Protein AF-0000000079069207 (afdb_homodimer)

Secondary structure (DSSP, 8-state):
-PPPTTTHHHHHHHHHHHHHHHHHHH-SEEE-SSS-EEE-PPPPHHHHH--SSTT-B-EEEGGG---TT--EEESBSSEEEEE-PSSPPSSPPPB-HHHHHHHHHHHHHHHHHHHHS-S---TTTSBPPSSHHHHHHHHHHHHHHHHHHHHT--HHHHT-BTSS--TTSSGGGSBHHHHHHHHHHHHHHHHHHHHHHHHHHHHT--/-PPPTTTHHHHHHHHHHHHHHHHHHH-SEEE-SSS-EEE-PPPPHHHHT--SSTT-B-EEEGGG---TT--EEESBSSEEEEE-PSSPPSSPPPB-HHHHHHHHHHHHHHHHHHHHS-S---TTTSBPPSSHHHHHHHHHHHHHHHHHHHHT--HHHHT-BTSS--TTSSGGGSBHHHHHHHHHHHHHHHHHHHHHHHHHHHHT--

Organism: Streptomyces microflavus (NCBI:txid1919)

Solvent-accessible surface area (backbone atoms only — not comparable to full-atom values): 21615 Å² total; per-residue (Å²): 128,79,72,34,75,54,48,49,59,55,49,52,49,38,52,50,38,54,49,51,40,49,23,63,39,51,30,58,55,25,67,74,78,80,78,46,74,39,83,31,72,50,56,42,53,71,63,28,68,38,61,96,50,89,60,36,34,32,60,37,50,48,92,76,46,48,47,67,86,32,76,35,50,47,27,23,77,67,16,12,31,44,35,53,67,84,79,60,65,78,78,67,64,56,64,20,47,38,27,52,49,51,49,52,22,51,53,31,38,37,39,24,27,22,46,78,52,84,56,70,77,48,68,60,69,39,70,40,62,86,42,33,66,52,39,53,50,45,30,53,53,13,50,51,45,31,51,56,48,56,70,70,45,43,65,69,47,36,67,26,62,30,47,32,50,32,82,90,62,64,35,56,79,30,38,28,49,57,51,52,53,48,51,39,48,49,49,32,26,53,37,28,38,42,53,48,50,51,53,52,56,59,66,68,52,131,128,79,72,34,76,55,48,49,60,55,50,53,50,39,52,51,40,54,49,53,42,49,23,63,38,53,30,56,53,27,68,74,79,79,78,45,73,39,82,30,74,49,57,41,53,71,61,26,69,37,60,95,50,89,61,34,35,33,59,37,50,47,92,75,46,47,48,67,87,31,74,35,50,47,26,21,78,68,16,11,30,43,36,54,65,84,79,62,65,78,78,69,66,56,63,21,47,38,27,51,49,50,48,52,20,50,54,31,38,37,38,25,27,22,45,78,54,83,57,71,75,48,68,59,69,39,69,37,61,88,43,32,66,52,39,52,50,44,30,54,54,14,50,49,44,31,50,56,48,56,69,69,44,44,66,69,48,36,67,26,62,29,46,32,51,33,82,91,63,64,35,57,78,31,37,28,49,57,51,51,52,48,52,40,48,49,48,32,26,53,37,29,38,42,53,49,52,50,53,52,55,60,66,67,52,132

Sequence (412 aa):
MATPPRLVPLLEQFDFARERLTGRLAGPLMDSGNGVGIGVTPLGDDEYFWEPVPGCWSVRRREAGPGLRATVLEGSGDWGRDSAASPHPFPPPFTTIAWRLSHLSEMLALRADHTNGSRSLTRAGLAVPGDAAGAVAAFVSAAQAWHATLLTADDAALDTVGYSAYPYGSDAEDLFVDIVWWVNQEVLHHGAEIALIRDLYRARQPMATPPRLVPLLEQFDFARERLTGRLAGPLMDSGNGVGIGVTPLGDDEYFWEPVPGCWSVRRREAGPGLRATVLEGSGDWGRDSAASPHPFPPPFTTIAWRLSHLSEMLALRADHTNGSRSLTRAGLAVPGDAAGAVAAFVSAAQAWHATLLTADDAALDTVGYSAYPYGSDAEDLFVDIVWWVNQEVLHHGAEIALIRDLYRARQP

InterPro domains:
  IPR024775 Hercynine oxygenase, DinB-like domain [PF12867] (41-194)
  IPR034660 DinB/YfiT-like putative metalloenzymes [SSF109854] (43-201)

Foldseek 3Di:
DDQAPLCVVLLVLLVVLLQQLLCQAAHQWDDPPPRDTDGHDHHWFCQQQDDPDPQAWAKDFPVVPGTPQFDHFWEDDRIGTGHHDPPGDPPHHHYGNRNLLQVLLLVLQQQLCQQPNPNPDDRRHHHRDPISVVSSVSNVVSSVSNSVSSRPDDPVQQQDQCSRVRPPDRSNGDGNVVVSVVSSVSSNVSSVVNSVSVVVVVVPPD/DDQAPLCVVLLVLLVVLLQQLLCQAAHQWDDPPPRDTDGHDHHWFCQQQDDPDPQAWAKDFPVVPGTPQFDHFWEDDRIGTGHHDPPGDPPHHHYGNRNLLQVLLLVLQQQLCQQPNPNPDDRRHHHRDPISVVSSVSNVVSSVSNSVSSRPDDPVQQQDQCSRVRPPDRRNGDGNVVVSVVSSVSSNVSSVVNSVSVVVVVVPPD

Nearest PDB structures (foldseek):
  8fx9-assembly1_A-2  TM=6.001E-01  e=3.709E-02  Mycobacterium tuberculosis
  3cex-assembly1_A  TM=6.519E-01  e=1.103E-01  Enterococcus faecalis V583
  2p1a-assembly1_A  TM=6.863E-01  e=4.370E-01  Bacillus cereus ATCC 10987
  2p1a-assembly1_B  TM=6.372E-01  e=6.530E-01  Bacillus cereus ATCC 10987
  8f5v-assembly1_B  TM=6.057E-01  e=2.775E-02  Mycobacterium tuberculosis

pLDDT: mean 95.57, std 6.53, range [64.0, 98.94]

Structure (mmCIF, N/CA/C/O backbone):
data_AF-0000000079069207-model_v1
#
loop_
_entity.id
_entity.type
_entity.pdbx_description
1 polymer 'DinB family protein'
#
loop_
_atom_site.group_PDB
_atom_site.id
_atom_site.type_symbol
_atom_site.label_atom_id
_atom_site.label_alt_id
_atom_site.label_comp_id
_atom_site.label_asym_id
_atom_site.label_entity_id
_atom_site.label_seq_id
_atom_site.pdbx_PDB_ins_code
_atom_site.Cartn_x
_atom_site.Cartn_y
_atom_site.Cartn_z
_atom_site.occupancy
_atom_site.B_iso_or_equiv
_atom_site.auth_seq_id
_atom_site.auth_comp_id
_atom_site.auth_asym_id
_atom_site.auth_atom_id
_atom_site.pdbx_PDB_model_num
ATOM 1 N N . MET A 1 1 ? 25.391 -4.762 -18.203 1 71.25 1 MET A N 1
ATOM 2 C CA . MET A 1 1 ? 25.188 -6.129 -17.719 1 71.25 1 MET A CA 1
ATOM 3 C C . MET A 1 1 ? 23.703 -6.469 -17.656 1 71.25 1 MET A C 1
ATOM 5 O O . MET A 1 1 ? 22.859 -5.586 -17.469 1 71.25 1 MET A O 1
ATOM 9 N N . ALA A 1 2 ? 23.438 -7.664 -17.969 1 89.75 2 ALA A N 1
ATOM 10 C CA . ALA A 1 2 ? 22.031 -8.078 -17.984 1 89.75 2 ALA A CA 1
ATOM 11 C C . ALA A 1 2 ? 21.438 -8.055 -16.578 1 89.75 2 ALA A C 1
ATOM 13 O O . ALA A 1 2 ? 22.109 -8.406 -15.609 1 89.75 2 ALA A O 1
ATOM 14 N N . THR A 1 3 ? 20.266 -7.453 -16.359 1 95.62 3 THR A N 1
ATOM 15 C CA . THR A 1 3 ? 19.562 -7.445 -15.086 1 95.62 3 THR A CA 1
ATOM 16 C C . THR A 1 3 ? 19.328 -8.867 -14.586 1 95.62 3 THR A C 1
ATOM 18 O O . THR A 1 3 ? 18.797 -9.711 -15.32 1 95.62 3 THR A O 1
ATOM 21 N N . PRO A 1 4 ? 19.797 -9.164 -13.453 1 97.69 4 PRO A N 1
ATOM 22 C CA . PRO A 1 4 ? 19.531 -10.492 -12.914 1 97.69 4 PRO A CA 1
ATOM 23 C C . PRO A 1 4 ? 18.047 -10.867 -12.984 1 97.69 4 PRO A C 1
ATOM 25 O O . PRO A 1 4 ? 17.188 -10.039 -12.664 1 97.69 4 PRO A O 1
ATOM 28 N N . PRO A 1 5 ? 17.75 -12.102 -13.398 1 96.62 5 PRO A N 1
ATOM 29 C CA . PRO A 1 5 ? 16.359 -12.516 -13.539 1 96.62 5 PRO A CA 1
ATOM 30 C C . PRO A 1 5 ? 15.547 -12.297 -12.258 1 96.62 5 PRO A C 1
ATOM 32 O O . PRO A 1 5 ? 14.359 -11.953 -12.328 1 96.62 5 PRO A O 1
ATOM 35 N N . ARG A 1 6 ? 16.188 -12.461 -11.125 1 96.88 6 ARG A N 1
ATOM 36 C CA . ARG A 1 6 ? 15.492 -12.305 -9.852 1 96.88 6 ARG A CA 1
ATOM 37 C C . ARG A 1 6 ? 15.133 -10.844 -9.602 1 96.88 6 ARG A C 1
ATOM 39 O O . ARG A 1 6 ? 14.227 -10.547 -8.82 1 96.88 6 ARG A O 1
ATOM 46 N N . LEU A 1 7 ? 15.797 -9.945 -10.195 1 98.56 7 LEU A N 1
ATOM 47 C CA . LEU A 1 7 ? 15.602 -8.516 -9.969 1 98.56 7 LEU A CA 1
ATOM 48 C C . LEU A 1 7 ? 14.539 -7.953 -10.906 1 98.56 7 LEU A C 1
ATOM 50 O O . LEU A 1 7 ? 13.906 -6.938 -10.602 1 98.56 7 LEU A O 1
ATOM 54 N N . VAL A 1 8 ? 14.266 -8.594 -12.008 1 98.56 8 VAL A N 1
ATOM 55 C CA . VAL A 1 8 ? 13.414 -8.086 -13.078 1 98.56 8 VAL A CA 1
ATOM 56 C C . VAL A 1 8 ? 12.008 -7.82 -12.539 1 98.56 8 VAL A C 1
ATOM 58 O O . VAL A 1 8 ? 11.492 -6.707 -12.664 1 98.56 8 VAL A O 1
ATOM 61 N N . PRO A 1 9 ? 11.375 -8.75 -11.828 1 98.56 9 PRO A N 1
ATOM 62 C CA . PRO A 1 9 ? 10.023 -8.469 -11.359 1 98.56 9 PRO A CA 1
ATOM 63 C C . PRO A 1 9 ? 9.984 -7.406 -10.266 1 98.56 9 PRO A C 1
ATOM 65 O O . PRO A 1 9 ? 9 -6.672 -10.141 1 98.56 9 PRO A O 1
ATOM 68 N N . LEU A 1 10 ? 11.023 -7.336 -9.461 1 98.81 10 LEU A N 1
ATOM 69 C CA . LEU A 1 10 ? 11.086 -6.316 -8.422 1 98.81 10 LEU A CA 1
ATOM 70 C C . LEU A 1 10 ? 11.242 -4.926 -9.031 1 98.81 10 LEU A C 1
ATOM 72 O O . LEU A 1 10 ? 10.664 -3.959 -8.539 1 98.81 10 LEU A O 1
ATOM 76 N N . LEU A 1 11 ? 12.016 -4.891 -10.125 1 98.81 11 LEU A N 1
ATOM 77 C CA . LEU A 1 11 ? 12.18 -3.633 -10.844 1 98.81 11 LEU A CA 1
ATOM 78 C C . LEU A 1 11 ? 10.867 -3.209 -11.492 1 98.81 11 LEU A C 1
ATOM 80 O O . LEU A 1 11 ? 10.508 -2.031 -11.461 1 98.81 11 LEU A O 1
ATOM 84 N N . GLU A 1 12 ? 10.18 -4.129 -12.055 1 98.44 12 GLU A N 1
ATOM 85 C CA . GLU A 1 12 ? 8.883 -3.84 -12.656 1 98.44 12 GLU A CA 1
ATOM 86 C C . GLU A 1 12 ? 7.887 -3.33 -11.609 1 98.44 12 GLU A C 1
ATOM 88 O O . GLU A 1 12 ? 7.148 -2.375 -11.867 1 98.44 12 GLU A O 1
ATOM 93 N N . GLN A 1 13 ? 7.91 -3.982 -10.5 1 98.62 13 GLN A N 1
ATOM 94 C CA . GLN A 1 13 ? 7.02 -3.562 -9.422 1 98.62 13 GLN A CA 1
ATOM 95 C C . GLN A 1 13 ? 7.371 -2.162 -8.938 1 98.62 13 GLN A C 1
ATOM 97 O O . GLN A 1 13 ? 6.48 -1.344 -8.688 1 98.62 13 GLN A O 1
ATOM 102 N N . PHE A 1 14 ? 8.672 -1.868 -8.734 1 98.88 14 PHE A N 1
ATOM 103 C CA . PHE A 1 14 ? 9.109 -0.549 -8.297 1 98.88 14 PHE A CA 1
ATOM 104 C C . PHE A 1 14 ? 8.703 0.52 -9.305 1 98.88 14 PHE A C 1
ATOM 106 O O . PHE A 1 14 ? 8.227 1.59 -8.922 1 98.88 14 PHE A O 1
ATOM 113 N N . ASP A 1 15 ? 8.906 0.218 -10.578 1 98.12 15 ASP A N 1
ATOM 114 C CA . ASP A 1 15 ? 8.555 1.158 -11.641 1 98.12 15 ASP A CA 1
ATOM 115 C C . ASP A 1 15 ? 7.059 1.453 -11.648 1 98.12 15 ASP A C 1
ATOM 117 O O . ASP A 1 15 ? 6.648 2.607 -11.789 1 98.12 15 ASP A O 1
ATOM 121 N N . PHE A 1 16 ? 6.305 0.461 -11.508 1 96.62 16 PHE A N 1
ATOM 122 C CA . PHE A 1 16 ? 4.859 0.645 -11.43 1 96.62 16 PHE A CA 1
ATOM 123 C C . PHE A 1 16 ? 4.488 1.523 -10.242 1 96.62 16 PHE A C 1
ATOM 125 O O . PHE A 1 16 ? 3.703 2.463 -10.375 1 96.62 16 PHE A O 1
ATOM 132 N N . ALA A 1 17 ? 5.062 1.221 -9.047 1 97.25 17 ALA A N 1
ATOM 133 C CA . ALA A 1 17 ? 4.734 1.916 -7.801 1 97.25 17 ALA A CA 1
ATOM 134 C C . ALA A 1 17 ? 5.102 3.395 -7.891 1 97.25 17 ALA A C 1
ATOM 136 O O . ALA A 1 17 ? 4.305 4.262 -7.52 1 97.25 17 ALA A O 1
ATOM 137 N N . ARG A 1 18 ? 6.344 3.639 -8.375 1 97.56 18 ARG A N 1
ATOM 138 C CA . ARG A 1 18 ? 6.777 5.031 -8.438 1 97.56 18 ARG A CA 1
ATOM 139 C C . ARG A 1 18 ? 5.969 5.812 -9.461 1 97.56 18 ARG A C 1
ATOM 141 O O . ARG A 1 18 ? 5.613 6.969 -9.234 1 97.56 18 ARG A O 1
ATOM 148 N N . GLU A 1 19 ? 5.621 5.219 -10.617 1 95.44 19 GLU A N 1
ATOM 149 C CA . GLU A 1 19 ? 4.824 5.887 -11.648 1 95.44 19 GLU A CA 1
ATOM 150 C C . GLU A 1 19 ? 3.408 6.164 -11.148 1 95.44 19 GLU A C 1
ATOM 152 O O . GLU A 1 19 ? 2.861 7.242 -11.391 1 95.44 19 GLU A O 1
ATOM 157 N N . ARG A 1 20 ? 2.828 5.176 -10.523 1 94.88 20 ARG A N 1
ATOM 158 C CA . ARG A 1 20 ? 1.481 5.348 -9.992 1 94.88 20 ARG A CA 1
ATOM 159 C C . ARG A 1 20 ? 1.433 6.504 -8.992 1 94.88 20 ARG A C 1
ATOM 161 O O . ARG A 1 20 ? 0.53 7.344 -9.055 1 94.88 20 ARG A O 1
ATOM 168 N N . LEU A 1 21 ? 2.396 6.543 -8.055 1 97.38 21 LEU A N 1
ATOM 169 C CA . LEU A 1 21 ? 2.402 7.598 -7.043 1 97.38 21 LEU A CA 1
ATOM 170 C C . LEU A 1 21 ? 2.648 8.961 -7.688 1 97.38 21 LEU A C 1
ATOM 172 O O . LEU A 1 21 ? 1.937 9.922 -7.398 1 97.38 21 LEU A O 1
ATOM 176 N N . THR A 1 22 ? 3.629 9.039 -8.633 1 97.31 22 THR A N 1
ATOM 177 C CA . THR A 1 22 ? 3.914 10.289 -9.312 1 97.31 22 THR A CA 1
ATOM 178 C C . THR A 1 22 ? 2.697 10.773 -10.102 1 97.31 22 THR A C 1
ATOM 180 O O . THR A 1 22 ? 2.363 11.961 -10.078 1 97.31 22 THR A O 1
ATOM 183 N N . GLY A 1 23 ? 2.066 9.836 -10.781 1 95.44 23 GLY A N 1
ATOM 184 C CA . GLY A 1 23 ? 0.855 10.164 -11.523 1 95.44 23 GLY A CA 1
ATOM 185 C C . GLY A 1 23 ? -0.251 10.703 -10.633 1 95.44 23 GLY A C 1
ATOM 186 O O . GLY A 1 23 ? -0.922 11.68 -10.992 1 95.44 23 GLY A O 1
ATOM 187 N N . ARG A 1 24 ? -0.434 10.109 -9.453 1 96.06 24 ARG A N 1
ATOM 188 C CA . ARG A 1 24 ? -1.464 10.539 -8.516 1 96.06 24 ARG A CA 1
ATOM 189 C C . ARG A 1 24 ? -1.139 11.914 -7.934 1 96.06 24 ARG A C 1
ATOM 191 O O . ARG A 1 24 ? -2.039 12.641 -7.512 1 96.06 24 ARG A O 1
ATOM 198 N N . LEU A 1 25 ? 0.162 12.266 -7.887 1 97.88 25 LEU A N 1
ATOM 199 C CA . LEU A 1 25 ? 0.597 13.5 -7.246 1 97.88 25 LEU A CA 1
ATOM 200 C C . LEU A 1 25 ? 0.604 14.656 -8.242 1 97.88 25 LEU A C 1
ATOM 202 O O . LEU A 1 25 ? 0.217 15.781 -7.902 1 97.88 25 LEU A O 1
ATOM 206 N N . ALA A 1 26 ? 1.026 14.406 -9.453 1 95.38 26 ALA A N 1
ATOM 207 C CA . ALA A 1 26 ? 1.317 15.492 -10.383 1 95.38 26 ALA A CA 1
ATOM 208 C C . ALA A 1 26 ? 0.257 15.578 -11.477 1 95.38 26 ALA A C 1
ATOM 210 O O . ALA A 1 26 ? -0.07 16.672 -11.953 1 95.38 26 ALA A O 1
ATOM 211 N N . GLY A 1 27 ? -0.414 14.438 -11.727 1 91 27 GLY A N 1
ATOM 212 C CA . GLY A 1 27 ? -1.311 14.43 -12.867 1 91 27 GLY A CA 1
ATOM 213 C C . GLY A 1 27 ? -0.629 14.82 -14.164 1 91 27 GLY A C 1
ATOM 214 O O . GLY A 1 27 ? 0.523 14.453 -14.406 1 91 27 GLY A O 1
ATOM 215 N N . PRO A 1 28 ? -1.341 15.312 -15.172 1 89.94 28 PRO A N 1
ATOM 216 C CA . PRO A 1 28 ? -2.773 15.617 -15.242 1 89.94 28 PRO A CA 1
ATOM 217 C C . PRO A 1 28 ? -3.619 14.375 -15.547 1 89.94 28 PRO A C 1
ATOM 219 O O . PRO A 1 28 ? -4.844 14.414 -15.391 1 89.94 28 PRO A O 1
ATOM 222 N N . LEU A 1 29 ? -2.918 13.453 -16.188 1 84.75 29 LEU A N 1
ATOM 223 C CA . LEU A 1 29 ? -3.562 12.188 -16.516 1 84.75 29 LEU A CA 1
ATOM 224 C C . LEU A 1 29 ? -2.807 11.016 -15.883 1 84.75 29 LEU A C 1
ATOM 226 O O . LEU A 1 29 ? -1.576 11.031 -15.82 1 84.75 29 LEU A O 1
ATOM 230 N N . MET A 1 30 ? -3.539 10.133 -15.37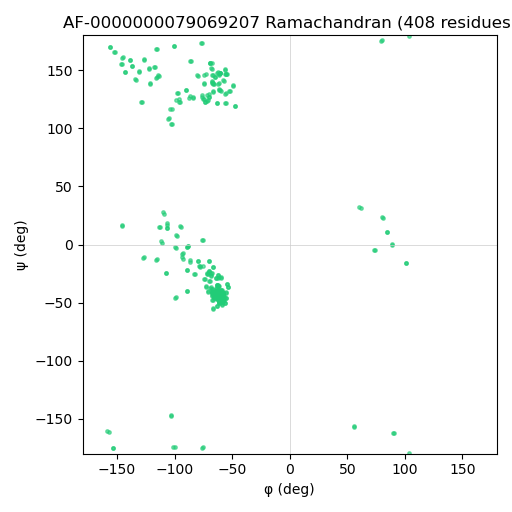5 1 83.12 30 MET A N 1
ATOM 231 C CA . MET A 1 30 ? -2.896 8.906 -14.914 1 83.12 30 MET A CA 1
ATOM 232 C C . MET A 1 30 ? -3.633 7.68 -15.445 1 83.12 30 MET A C 1
ATOM 234 O O . MET A 1 30 ? -4.828 7.746 -15.734 1 83.12 30 MET A O 1
ATOM 238 N N . ASP A 1 31 ? -2.9 6.719 -15.633 1 77.06 31 ASP A N 1
ATOM 239 C CA . ASP A 1 31 ? -3.496 5.43 -15.977 1 77.06 31 ASP A CA 1
ATOM 240 C C . ASP A 1 31 ? -4.191 4.809 -14.766 1 77.06 31 ASP A C 1
ATOM 242 O O . ASP A 1 31 ? -3.564 4.602 -13.727 1 77.06 31 ASP A O 1
ATOM 246 N N . SER A 1 32 ? -5.453 4.516 -14.922 1 69.44 32 SER A N 1
ATOM 247 C CA . SER A 1 32 ? -6.223 3.953 -13.82 1 69.44 32 SER A CA 1
ATOM 248 C C . SER A 1 32 ? -5.883 2.482 -13.602 1 69.44 32 SER A C 1
ATOM 250 O O . SER A 1 32 ? -6.375 1.86 -12.656 1 69.44 32 SER A O 1
ATOM 252 N N . GLY A 1 33 ? -4.926 1.99 -14.359 1 66.19 33 GLY A N 1
ATOM 253 C CA . GLY A 1 33 ? -4.539 0.592 -14.258 1 66.19 33 GLY A CA 1
ATOM 254 C C . GLY A 1 33 ? -5.113 -0.268 -15.367 1 66.19 33 GLY A C 1
ATOM 255 O O . GLY A 1 33 ? -4.668 -1.398 -15.578 1 66.19 33 GLY A O 1
ATOM 256 N N . ASN A 1 34 ? -6.129 0.239 -16.078 1 64.12 34 ASN A N 1
ATOM 257 C CA . ASN A 1 34 ? -6.754 -0.505 -17.172 1 64.12 34 ASN A CA 1
ATOM 258 C C . ASN A 1 34 ? -6.492 0.153 -18.516 1 64.12 34 ASN A C 1
ATOM 260 O O . ASN A 1 34 ? -7.246 -0.057 -19.469 1 64.12 34 ASN A O 1
ATOM 264 N N . GLY A 1 35 ? -5.555 1.014 -18.5 1 68.5 35 GLY A N 1
ATOM 265 C CA . GLY A 1 35 ? -5.188 1.652 -19.75 1 68.5 35 GLY A CA 1
ATOM 266 C C . GLY A 1 35 ? -5.992 2.904 -20.047 1 68.5 35 GLY A C 1
ATOM 267 O O . GLY A 1 35 ? -5.809 3.541 -21.078 1 68.5 35 GLY A O 1
ATOM 268 N N . VAL A 1 36 ? -6.871 3.256 -19.172 1 72.38 36 VAL A N 1
ATOM 269 C CA . VAL A 1 36 ? -7.715 4.434 -19.344 1 72.38 36 VAL A CA 1
ATOM 270 C C . VAL A 1 36 ? -7.137 5.609 -18.562 1 72.38 36 VAL A C 1
ATOM 272 O O . VAL A 1 36 ? -6.824 5.477 -17.375 1 72.38 36 VAL A O 1
ATOM 275 N N . GLY A 1 37 ? -6.902 6.691 -19.25 1 80 37 GLY A N 1
ATOM 276 C CA . GLY A 1 37 ? -6.43 7.902 -18.594 1 80 37 GLY A CA 1
ATOM 277 C C . GLY A 1 37 ? -7.512 8.617 -17.812 1 80 37 GLY A C 1
ATOM 278 O O . GLY A 1 37 ? -8.617 8.828 -18.312 1 80 37 GLY A O 1
ATOM 279 N N . ILE A 1 38 ? -7.227 8.844 -16.578 1 83.44 38 ILE A N 1
ATOM 280 C CA . ILE A 1 38 ? -8.164 9.594 -15.75 1 83.44 38 ILE A CA 1
ATOM 281 C C . ILE A 1 38 ? -7.52 10.906 -15.305 1 83.44 38 ILE A C 1
ATOM 283 O O . ILE A 1 38 ? -6.305 10.969 -15.102 1 83.44 38 ILE A O 1
ATOM 287 N N . GLY A 1 39 ? -8.281 11.898 -15.25 1 89 39 GLY A N 1
ATOM 288 C CA . GLY A 1 39 ? -7.789 13.203 -14.836 1 89 39 GLY A CA 1
ATOM 289 C C . GLY A 1 39 ? -7.348 13.242 -13.391 1 89 39 GLY A C 1
ATOM 290 O O . GLY A 1 39 ? -7.977 12.625 -12.523 1 89 39 GLY A O 1
ATOM 291 N N . VAL A 1 40 ? -6.215 13.914 -13.133 1 91.88 40 VAL A N 1
ATOM 292 C CA . VAL A 1 40 ? -5.691 14.102 -11.789 1 91.88 40 VAL A CA 1
ATOM 293 C C . VAL A 1 40 ? -5.379 15.578 -11.555 1 91.88 40 VAL A C 1
ATOM 295 O O . VAL A 1 40 ? -4.695 16.219 -12.367 1 91.88 40 VAL A O 1
ATOM 298 N N . THR A 1 41 ? -5.969 16.125 -10.555 1 92.94 41 THR A N 1
ATOM 299 C CA . THR A 1 41 ? -5.578 17.453 -10.102 1 92.94 41 THR A CA 1
ATOM 300 C C . THR A 1 41 ? -4.242 17.406 -9.367 1 92.94 41 THR A C 1
ATOM 302 O O . THR A 1 41 ? -4.086 16.656 -8.406 1 92.94 41 THR A O 1
ATOM 305 N N . PRO A 1 42 ? -3.297 18.156 -9.844 1 96.75 42 PRO A N 1
ATOM 306 C CA . PRO A 1 42 ? -1.993 18.156 -9.172 1 96.75 42 PRO A CA 1
ATOM 307 C C . PRO A 1 42 ? -2.09 18.5 -7.688 1 96.75 42 PRO A C 1
ATOM 309 O O . PRO A 1 42 ? -2.912 19.328 -7.289 1 96.75 42 PRO A O 1
ATOM 312 N N . LEU A 1 43 ? -1.194 17.891 -6.93 1 98.19 43 LEU A N 1
ATOM 313 C CA . LEU A 1 43 ? -1.153 18.125 -5.488 1 98.19 43 LEU A CA 1
ATOM 314 C C . LEU A 1 43 ? -0.822 19.578 -5.172 1 98.19 43 LEU A C 1
ATOM 316 O O . LEU A 1 43 ? 0.199 20.094 -5.629 1 98.19 43 LEU A O 1
ATOM 320 N N . GLY A 1 44 ? -1.696 20.234 -4.453 1 98.31 44 GLY A N 1
ATOM 321 C CA . GLY A 1 44 ? -1.454 21.594 -4.016 1 98.31 44 GLY A CA 1
ATOM 322 C C . GLY A 1 44 ? -0.998 21.688 -2.57 1 98.31 44 GLY A C 1
ATOM 323 O O . GLY A 1 44 ? -1.062 20.703 -1.831 1 98.31 44 GLY A O 1
ATOM 324 N N . ASP A 1 45 ? -0.607 22.844 -2.201 1 98.56 45 ASP A N 1
ATOM 325 C CA . ASP A 1 45 ? -0.034 23.031 -0.873 1 98.56 45 ASP A CA 1
ATOM 326 C C . ASP A 1 45 ? -1.083 22.797 0.214 1 98.56 45 ASP A C 1
ATOM 328 O O . ASP A 1 45 ? -0.784 22.234 1.267 1 98.56 45 ASP A O 1
ATOM 332 N N . ASP A 1 46 ? -2.299 23.266 0.028 1 98 46 ASP A N 1
ATOM 333 C CA . ASP A 1 46 ? -3.354 23.094 1.023 1 98 46 ASP A CA 1
ATOM 334 C C . ASP A 1 46 ? -3.578 21.625 1.338 1 98 46 ASP A C 1
ATOM 336 O O . ASP A 1 46 ? -3.705 21.234 2.504 1 98 46 ASP A O 1
ATOM 340 N N . GLU A 1 47 ? -3.619 20.844 0.284 1 98.19 47 GLU A N 1
ATOM 341 C CA . GLU A 1 47 ? -3.801 19.406 0.439 1 98.19 47 GLU A CA 1
ATOM 342 C C . GLU A 1 47 ? -2.551 18.75 1.021 1 98.19 47 GLU A C 1
ATOM 344 O O . GLU A 1 47 ? -2.646 17.875 1.871 1 98.19 47 GLU A O 1
ATOM 349 N N . TYR A 1 48 ? -1.423 19.188 0.576 1 98.81 48 TYR A N 1
ATOM 350 C CA . TYR A 1 48 ? -0.115 18.703 0.995 1 98.81 48 TYR A CA 1
ATOM 351 C C . TYR A 1 48 ? 0.046 18.797 2.508 1 98.81 48 TYR A C 1
ATOM 353 O O . TYR A 1 48 ? 0.484 17.844 3.154 1 98.81 48 TYR A O 1
ATOM 361 N N . PHE A 1 49 ? -0.396 19.859 3.109 1 98.62 49 PHE A N 1
ATOM 362 C CA . PHE A 1 49 ? -0.212 20.109 4.535 1 98.62 49 PHE A CA 1
ATOM 363 C C . PHE A 1 49 ? -1.466 19.734 5.316 1 98.62 49 PHE A C 1
ATOM 365 O O . PHE A 1 49 ? -1.48 19.797 6.547 1 98.62 49 PHE A O 1
ATOM 372 N N . TRP A 1 50 ? -2.525 19.312 4.621 1 98.31 50 TRP A N 1
ATOM 373 C CA . TRP A 1 50 ? -3.818 19.062 5.254 1 98.31 50 TRP A CA 1
ATOM 374 C C . TRP A 1 50 ? -3.707 18 6.336 1 98.31 50 TRP A C 1
ATOM 376 O O . TRP A 1 50 ? -3.053 16.969 6.141 1 98.31 50 TRP A O 1
ATOM 386 N N . GLU A 1 51 ? -4.254 18.266 7.465 1 97.56 51 GLU A N 1
ATOM 387 C CA . GLU A 1 51 ? -4.332 17.328 8.578 1 97.56 51 GLU A CA 1
ATOM 388 C C . GLU A 1 51 ? -5.727 16.703 8.695 1 97.56 51 GLU A C 1
ATOM 390 O O . GLU A 1 51 ? -6.625 17.312 9.281 1 97.56 51 GLU A O 1
ATOM 395 N N . PRO A 1 52 ? -5.887 15.445 8.266 1 96.31 52 PRO A N 1
ATOM 396 C CA . PRO A 1 52 ? -7.199 14.797 8.266 1 96.31 52 PRO A CA 1
ATOM 397 C C . PRO A 1 52 ? -7.789 14.672 9.664 1 96.31 52 PRO A C 1
ATOM 399 O O . PRO A 1 52 ? -9.016 14.594 9.82 1 96.31 52 PRO A O 1
ATOM 402 N N . VAL A 1 53 ? -6.973 14.586 10.688 1 96.31 53 VAL A N 1
ATOM 403 C CA . VAL A 1 53 ? -7.375 14.484 12.086 1 96.31 53 VAL A CA 1
ATOM 404 C C . VAL A 1 53 ? -6.465 15.359 12.945 1 96.31 53 VAL A C 1
ATOM 406 O O . VAL A 1 53 ? -5.367 15.727 12.523 1 96.31 53 VAL A O 1
ATOM 409 N N . PRO A 1 54 ? -6.926 15.734 14.133 1 95 54 PRO A N 1
ATOM 410 C CA . PRO A 1 54 ? -6.055 16.547 14.984 1 95 54 PRO A CA 1
ATOM 411 C C . PRO A 1 54 ? -4.773 15.812 15.383 1 95 54 PRO A C 1
ATOM 413 O O . PRO A 1 54 ? -4.785 14.594 15.555 1 95 54 PRO A O 1
ATOM 416 N N . GLY A 1 55 ? -3.701 16.531 15.555 1 95.5 55 GLY A N 1
ATOM 417 C CA . GLY A 1 55 ? -2.482 15.984 16.125 1 95.5 55 GLY A CA 1
ATOM 418 C C . GLY A 1 55 ? -1.645 15.203 15.133 1 95.5 55 GLY A C 1
ATOM 419 O O . GLY A 1 55 ? -0.86 14.336 15.516 1 95.5 55 GLY A O 1
ATOM 420 N N . CYS A 1 56 ? -1.809 15.484 13.852 1 97.75 56 CYS A N 1
ATOM 421 C CA . CYS A 1 56 ? -1.02 14.805 12.828 1 97.75 56 CYS A CA 1
ATOM 422 C C . CYS A 1 56 ? 0.449 15.195 12.922 1 97.75 56 CYS A C 1
ATOM 424 O O . CYS A 1 56 ? 0.771 16.328 13.305 1 97.75 56 CYS A O 1
ATOM 426 N N . TRP A 1 57 ? 1.247 14.273 12.625 1 98.5 57 TRP A N 1
ATOM 427 C CA . TRP A 1 57 ? 2.611 14.641 12.258 1 98.5 57 TRP A CA 1
ATOM 428 C C . TRP A 1 57 ? 2.68 15.117 10.812 1 98.5 57 TRP A C 1
ATOM 430 O O . TRP A 1 57 ? 1.96 14.617 9.953 1 98.5 57 TRP A O 1
ATOM 440 N N . SER A 1 58 ? 3.537 16.078 10.539 1 98.81 58 SER A N 1
ATOM 441 C CA . SER A 1 58 ? 3.615 16.75 9.242 1 98.81 58 SER A CA 1
ATOM 442 C C . SER A 1 58 ? 5.012 17.297 8.984 1 98.81 58 SER A C 1
ATOM 444 O O . SER A 1 58 ? 5.973 16.906 9.648 1 98.81 58 SER A O 1
ATOM 446 N N . VAL A 1 59 ? 5.172 18 7.891 1 98.81 59 VAL A N 1
ATOM 447 C CA . VAL A 1 59 ? 6.301 18.891 7.637 1 98.81 59 VAL A CA 1
ATOM 448 C C . VAL A 1 59 ? 5.98 20.297 8.133 1 98.81 59 VAL A C 1
ATOM 450 O O . VAL A 1 59 ? 4.875 20.797 7.914 1 98.81 59 VAL A O 1
ATOM 453 N N . ARG A 1 60 ? 6.98 20.844 8.867 1 98.69 60 ARG A N 1
ATOM 454 C CA . ARG A 1 60 ? 6.734 22.125 9.523 1 98.69 60 ARG A CA 1
ATOM 455 C C . ARG A 1 60 ? 7.926 23.062 9.367 1 98.69 60 ARG A C 1
ATOM 457 O O . ARG A 1 60 ? 9.055 22.609 9.188 1 98.69 60 ARG A O 1
ATOM 464 N N . ARG A 1 61 ? 7.598 24.391 9.43 1 98.5 61 ARG A N 1
ATOM 465 C CA . ARG A 1 61 ? 8.688 25.359 9.516 1 98.5 61 ARG A CA 1
ATOM 466 C C . ARG A 1 61 ? 9.5 25.141 10.789 1 98.5 61 ARG A C 1
ATOM 468 O O . ARG A 1 61 ? 8.938 25.016 11.883 1 98.5 61 ARG A O 1
ATOM 475 N N . ARG A 1 62 ? 10.742 25.141 10.594 1 97.69 62 ARG A N 1
ATOM 476 C CA . ARG A 1 62 ? 11.625 24.875 11.719 1 97.69 62 ARG A CA 1
ATOM 477 C C . ARG A 1 62 ? 11.453 25.922 12.812 1 97.69 62 ARG A C 1
ATOM 479 O O . ARG A 1 62 ? 11.508 25.594 14.008 1 97.69 62 ARG A O 1
ATOM 486 N N . GLU A 1 63 ? 11.211 27.172 12.438 1 97.69 63 GLU A N 1
ATOM 487 C CA . GLU A 1 63 ? 11.055 28.266 13.383 1 97.69 63 GLU A CA 1
ATOM 488 C C . GLU A 1 63 ? 9.867 28.047 14.305 1 97.69 63 GLU A C 1
ATOM 490 O O . GLU A 1 63 ? 9.867 28.5 15.453 1 97.69 63 GLU A O 1
ATOM 495 N N . ALA A 1 64 ? 8.891 27.312 13.875 1 97.19 64 ALA A N 1
ATOM 496 C CA . ALA A 1 64 ? 7.672 27.062 14.648 1 97.19 64 ALA A CA 1
ATOM 497 C C . ALA A 1 64 ? 7.852 25.875 15.586 1 97.19 64 ALA A C 1
ATOM 499 O O . ALA A 1 64 ? 7.039 25.656 16.484 1 97.19 64 ALA A O 1
ATOM 500 N N . GLY A 1 65 ? 8.898 25.094 15.359 1 97.5 65 GLY A N 1
ATOM 501 C CA . GLY A 1 65 ? 9.156 23.922 16.172 1 97.5 65 GLY A CA 1
ATOM 502 C C . GLY A 1 65 ? 8.305 22.719 15.789 1 97.5 65 GLY A C 1
ATOM 503 O O . GLY A 1 65 ? 7.465 22.828 14.891 1 97.5 65 GLY A O 1
ATOM 504 N N . PRO A 1 66 ? 8.531 21.531 16.438 1 98.06 66 PRO A N 1
ATOM 505 C CA . PRO A 1 66 ? 7.793 20.297 16.125 1 98.06 66 PRO A CA 1
ATOM 506 C C . PRO A 1 66 ? 6.332 20.375 16.562 1 98.06 66 PRO A C 1
ATOM 508 O O . PRO A 1 66 ? 5.973 21.172 17.422 1 98.06 66 PRO A O 1
ATOM 511 N N . GLY A 1 67 ? 5.527 19.531 15.867 1 97.12 67 GLY A N 1
ATOM 512 C CA . GLY A 1 67 ? 4.121 19.453 16.219 1 97.12 67 GLY A CA 1
ATOM 513 C C . GLY A 1 67 ? 3.865 18.656 17.484 1 97.12 67 GLY A C 1
ATOM 514 O O . GLY A 1 67 ? 4.805 18.281 18.188 1 97.12 67 GLY A O 1
ATOM 515 N N . LEU A 1 68 ? 2.561 18.469 17.797 1 95.38 68 LEU A N 1
ATOM 516 C CA . LEU A 1 68 ? 2.133 17.75 18.984 1 95.38 68 LEU A CA 1
ATOM 517 C C . LEU A 1 68 ? 2.738 16.359 19.031 1 95.38 68 LEU A C 1
ATOM 519 O O . LEU A 1 68 ? 2.734 15.648 18.016 1 95.38 68 LEU A O 1
ATOM 523 N N . ARG A 1 69 ? 3.34 15.93 20.109 1 95.69 69 ARG A N 1
ATOM 524 C CA . ARG A 1 69 ? 3.893 14.617 20.422 1 95.69 69 ARG A CA 1
ATOM 525 C C . ARG A 1 69 ? 5.188 14.367 19.656 1 95.69 69 ARG A C 1
ATOM 527 O O . ARG A 1 69 ? 5.77 13.281 19.75 1 95.69 69 ARG A O 1
ATOM 534 N N . ALA A 1 70 ? 5.555 15.266 18.797 1 97.62 70 ALA A N 1
ATOM 535 C CA . ALA A 1 70 ? 6.898 15.219 18.219 1 97.62 70 ALA A CA 1
ATOM 536 C C . ALA A 1 70 ? 7.898 15.945 19.109 1 97.62 70 ALA A C 1
ATOM 538 O O . ALA A 1 70 ? 7.516 16.781 19.938 1 97.62 70 ALA A O 1
ATOM 539 N N . THR A 1 71 ? 9.211 15.617 18.969 1 96.88 71 THR A N 1
ATOM 540 C CA . THR A 1 71 ? 10.219 16.234 19.812 1 96.88 71 THR A CA 1
ATOM 541 C C . THR A 1 71 ? 11.336 16.844 18.969 1 96.88 71 THR A C 1
ATOM 543 O O . THR A 1 71 ? 12.164 17.594 19.469 1 96.88 71 THR A O 1
ATOM 546 N N . VAL A 1 72 ? 11.359 16.516 17.656 1 96.94 72 VAL A N 1
ATOM 547 C CA . VAL A 1 72 ? 12.391 17.047 16.766 1 96.94 72 VAL A CA 1
ATOM 548 C C . VAL A 1 72 ? 11.805 17.266 15.375 1 96.94 72 VAL A C 1
ATOM 550 O O . VAL A 1 72 ? 10.773 16.688 15.031 1 96.94 72 VAL A O 1
ATOM 553 N N . LEU A 1 73 ? 12.359 18.141 14.609 1 98.06 73 LEU A N 1
ATOM 554 C CA . LEU A 1 73 ? 12.141 18.281 13.18 1 98.06 73 LEU A CA 1
ATOM 555 C C . LEU A 1 73 ? 13.328 17.75 12.391 1 98.06 73 LEU A C 1
ATOM 557 O O . LEU A 1 73 ? 14.391 18.375 12.367 1 98.06 73 LEU A O 1
ATOM 561 N N . GLU A 1 74 ? 13.078 16.672 11.789 1 97.75 74 GLU A N 1
ATOM 562 C CA . GLU A 1 74 ? 14.133 15.992 11.039 1 97.75 74 GLU A CA 1
ATOM 563 C C . GLU A 1 74 ? 14.43 16.719 9.734 1 97.75 74 GLU A C 1
ATOM 565 O O . GLU A 1 74 ? 13.523 17.234 9.078 1 97.75 74 GLU A O 1
ATOM 570 N N . GLY A 1 75 ? 15.719 16.703 9.312 1 97.75 75 GLY A N 1
ATOM 571 C CA . GLY A 1 75 ? 16.141 17.312 8.062 1 97.75 75 GLY A CA 1
ATOM 572 C C . GLY A 1 75 ? 16.859 18.641 8.258 1 97.75 75 GLY A C 1
ATOM 573 O O . GLY A 1 75 ? 17.078 19.078 9.391 1 97.75 75 GLY A O 1
ATOM 574 N N . SER A 1 76 ? 17.266 19.25 7.156 1 96.94 76 SER A N 1
ATOM 575 C CA . SER A 1 76 ? 17.953 20.547 7.164 1 96.94 76 SER A CA 1
ATOM 576 C C . SER A 1 76 ? 17.125 21.609 6.457 1 96.94 76 SER A C 1
ATOM 578 O O . SER A 1 76 ? 16.094 21.297 5.852 1 96.94 76 SER A O 1
ATOM 580 N N . GLY A 1 77 ? 17.531 22.812 6.625 1 95.31 77 GLY A N 1
ATOM 581 C CA . GLY A 1 77 ? 16.844 23.922 5.977 1 95.31 77 GLY A CA 1
ATOM 582 C C . GLY A 1 77 ? 15.719 24.5 6.816 1 95.31 77 GLY A C 1
ATOM 583 O O . GLY A 1 77 ? 15.641 24.234 8.016 1 95.31 77 GLY A O 1
ATOM 584 N N . ASP A 1 78 ? 14.805 25.25 6.172 1 98 78 ASP A N 1
ATOM 585 C CA . ASP A 1 78 ? 13.781 26.016 6.875 1 98 78 ASP A CA 1
ATOM 586 C C . ASP A 1 78 ? 12.625 25.125 7.309 1 98 78 ASP A C 1
ATOM 588 O O . ASP A 1 78 ? 11.812 25.531 8.148 1 98 78 ASP A O 1
ATOM 592 N N . TRP A 1 79 ? 12.617 23.953 6.727 1 98.56 79 TRP A N 1
ATOM 593 C CA . TRP A 1 79 ? 11.523 23.031 7.012 1 98.56 79 TRP A CA 1
ATOM 594 C C . TRP A 1 79 ? 12.055 21.703 7.566 1 98.56 79 TRP A C 1
ATOM 596 O O . TRP A 1 79 ? 13.211 21.344 7.332 1 98.56 79 TRP A O 1
ATOM 606 N N . GLY A 1 80 ? 11.273 21.062 8.359 1 98.75 80 GLY A N 1
ATOM 607 C CA . GLY A 1 80 ? 11.602 19.75 8.883 1 98.75 80 GLY A CA 1
ATOM 608 C C . GLY A 1 80 ? 10.391 18.844 9.039 1 98.75 80 GLY A C 1
ATOM 609 O O . GLY A 1 80 ? 9.25 19.328 9.008 1 98.75 80 GLY A O 1
ATOM 610 N N . ARG A 1 81 ? 10.594 17.656 9.133 1 98.81 81 ARG A N 1
ATOM 611 C CA . ARG A 1 81 ? 9.547 16.656 9.305 1 98.81 81 ARG A CA 1
ATOM 612 C C . ARG A 1 81 ? 9.406 16.266 10.773 1 98.81 81 ARG A C 1
ATOM 614 O O . ARG A 1 81 ? 10.391 15.906 11.422 1 98.81 81 ARG A O 1
ATOM 621 N N . ASP A 1 82 ? 8.203 16.266 11.312 1 98.69 82 ASP A N 1
ATOM 622 C CA . ASP A 1 82 ? 7.945 15.844 12.68 1 98.69 82 ASP A CA 1
ATOM 623 C C . ASP A 1 82 ? 8.531 14.453 12.945 1 98.69 82 ASP A C 1
ATOM 625 O O . ASP A 1 82 ? 8.367 13.547 12.125 1 98.69 82 ASP A O 1
ATOM 629 N N . SER A 1 83 ? 9.203 14.305 13.992 1 97.31 83 SER A N 1
ATOM 630 C CA . SER A 1 83 ? 9.758 13.031 14.438 1 97.31 83 SER A CA 1
ATOM 631 C C . SER A 1 83 ? 9.992 13.023 15.945 1 97.31 83 SER A C 1
ATOM 633 O O . SER A 1 83 ? 9.727 14.016 16.625 1 97.31 83 SER A O 1
ATOM 635 N N . ALA A 1 84 ? 10.289 11.922 16.516 1 95.19 84 ALA A N 1
ATOM 636 C CA . ALA A 1 84 ? 10.609 11.773 17.938 1 95.19 84 ALA A CA 1
ATOM 637 C C . ALA A 1 84 ? 11.703 10.727 18.141 1 95.19 84 ALA A C 1
ATOM 639 O O . ALA A 1 84 ? 11.805 9.773 17.375 1 95.19 84 ALA A O 1
ATOM 640 N N . ALA A 1 85 ? 12.461 10.969 19.141 1 88.56 85 ALA A N 1
ATOM 641 C CA . ALA A 1 85 ? 13.406 9.93 19.547 1 88.56 85 ALA A CA 1
ATOM 642 C C . ALA A 1 85 ? 12.672 8.711 20.109 1 88.56 85 ALA A C 1
ATOM 644 O O . ALA A 1 85 ? 11.523 8.82 20.547 1 88.56 85 ALA A O 1
ATOM 645 N N . SER A 1 86 ? 13.266 7.59 20.078 1 83.31 86 SER A N 1
ATOM 646 C CA . SER A 1 86 ? 12.688 6.379 20.656 1 83.31 86 SER A CA 1
ATOM 647 C C . SER A 1 86 ? 12.477 6.531 22.156 1 83.31 86 SER A C 1
ATOM 649 O O . SER A 1 86 ? 13.305 7.113 22.859 1 83.31 86 SER A O 1
ATOM 651 N N . PRO A 1 87 ? 11.508 5.988 22.719 1 83.69 87 PRO A N 1
ATOM 652 C CA . PRO A 1 87 ? 10.422 5.262 22.062 1 83.69 87 PRO A CA 1
ATOM 653 C C . PRO A 1 87 ? 9.43 6.191 21.359 1 83.69 87 PRO A C 1
ATOM 655 O O . PRO A 1 87 ? 9.117 7.266 21.875 1 83.69 87 PRO A O 1
ATOM 658 N N . HIS A 1 88 ? 8.977 5.926 20.234 1 85.19 88 HIS A N 1
ATOM 659 C CA . HIS A 1 88 ? 8.016 6.719 19.484 1 85.19 88 HIS A CA 1
ATOM 660 C C . HIS A 1 88 ? 6.648 6.723 20.156 1 85.19 88 HIS A C 1
ATOM 662 O O . HIS A 1 88 ? 6.297 5.777 20.859 1 85.19 88 HIS A O 1
ATOM 668 N N . PRO A 1 89 ? 5.969 7.75 19.953 1 88.12 89 PRO A N 1
ATOM 669 C CA . PRO A 1 89 ? 4.621 7.824 20.516 1 88.12 89 PRO A CA 1
ATOM 670 C C . PRO A 1 89 ? 3.736 6.652 20.109 1 88.12 89 PRO A C 1
ATOM 672 O O . PRO A 1 89 ? 3.865 6.145 18.984 1 88.12 89 PRO A O 1
ATOM 675 N N . PHE A 1 90 ? 2.855 6.262 21.031 1 86.75 90 PHE A N 1
ATOM 676 C CA . PHE A 1 90 ? 1.846 5.246 20.766 1 86.75 90 PHE A CA 1
ATOM 677 C C . PHE A 1 90 ? 0.482 5.691 21.281 1 86.75 90 PHE A C 1
ATOM 679 O O . PHE A 1 90 ? 0.375 6.227 22.391 1 86.75 90 PHE A O 1
ATOM 686 N N . PRO A 1 91 ? -0.596 5.438 20.656 1 86.81 91 PRO A N 1
ATOM 687 C CA . PRO A 1 91 ? -0.646 4.988 19.266 1 86.81 91 PRO A CA 1
ATOM 688 C C . PRO A 1 91 ? 0.067 5.945 18.297 1 86.81 91 PRO A C 1
ATOM 690 O O . PRO A 1 91 ? 0.184 7.137 18.594 1 86.81 91 PRO A O 1
ATOM 693 N N . PRO A 1 92 ? 0.6 5.449 17.25 1 90.88 92 PRO A N 1
ATOM 694 C CA . PRO A 1 92 ? 1.312 6.34 16.328 1 90.88 92 PRO A CA 1
ATOM 695 C C . PRO A 1 92 ? 0.433 7.477 15.805 1 90.88 92 PRO A C 1
ATOM 697 O O . PRO A 1 92 ? -0.753 7.27 15.531 1 90.88 92 PRO A O 1
ATOM 700 N N . PRO A 1 93 ? 1.039 8.672 15.695 1 94.62 93 PRO A N 1
ATOM 701 C CA . PRO A 1 93 ? 0.26 9.773 15.125 1 94.62 93 PRO A CA 1
ATOM 702 C C . PRO A 1 93 ? -0.111 9.539 13.664 1 94.62 93 PRO A C 1
ATOM 704 O O . PRO A 1 93 ? 0.643 8.898 12.93 1 94.62 93 PRO A O 1
ATOM 707 N N . PHE A 1 94 ? -1.322 10 13.336 1 96.75 94 PHE A N 1
ATOM 708 C CA . PHE A 1 94 ? -1.653 10.078 11.922 1 96.75 94 PHE A CA 1
ATOM 709 C C . PHE A 1 94 ? -0.71 11.031 11.195 1 96.75 94 PHE A C 1
ATOM 711 O O . PHE A 1 94 ? -0.37 12.094 11.719 1 96.75 94 PHE A O 1
ATOM 718 N N . THR A 1 95 ? -0.263 10.68 9.984 1 98.38 95 THR A N 1
ATOM 719 C CA . THR A 1 95 ? 0.684 11.539 9.281 1 98.38 95 THR A CA 1
ATOM 720 C C . THR A 1 95 ? 0.057 12.109 8.016 1 98.38 95 THR A C 1
ATOM 722 O O . THR A 1 95 ? -0.73 11.438 7.348 1 98.38 95 THR A O 1
ATOM 725 N N . THR A 1 96 ? 0.411 13.289 7.68 1 98.81 96 THR A N 1
ATOM 726 C CA . THR A 1 96 ? -0.083 13.984 6.496 1 98.81 96 THR A CA 1
ATOM 727 C C . THR A 1 96 ? 0.603 13.461 5.234 1 98.81 96 THR A C 1
ATOM 729 O O . THR A 1 96 ? 1.537 12.656 5.32 1 98.81 96 THR A O 1
ATOM 732 N N . ILE A 1 97 ? 0.127 13.93 4.094 1 98.94 97 ILE A N 1
ATOM 733 C CA . ILE A 1 97 ? 0.804 13.648 2.832 1 98.94 97 ILE A CA 1
ATOM 734 C C . ILE A 1 97 ? 2.223 14.211 2.871 1 98.94 97 ILE A C 1
ATOM 736 O O . ILE A 1 97 ? 3.168 13.562 2.418 1 98.94 97 ILE A O 1
ATOM 740 N N . ALA A 1 98 ? 2.391 15.406 3.457 1 98.94 98 ALA A N 1
ATOM 741 C CA . ALA A 1 98 ? 3.701 16.047 3.559 1 98.94 98 ALA A CA 1
ATOM 742 C C . ALA A 1 98 ? 4.691 15.148 4.293 1 98.94 98 ALA A C 1
ATOM 744 O O . ALA A 1 98 ? 5.812 14.938 3.822 1 98.94 98 ALA A O 1
ATOM 745 N N . TRP A 1 99 ? 4.25 14.656 5.402 1 98.88 99 TRP A N 1
ATOM 746 C CA . TRP A 1 99 ? 5.109 13.789 6.199 1 98.88 99 TRP A CA 1
ATOM 747 C C . TRP A 1 99 ? 5.492 12.539 5.414 1 98.88 99 TRP A C 1
ATOM 749 O O . TRP A 1 99 ? 6.668 12.18 5.348 1 98.88 99 TRP A O 1
ATOM 759 N N . ARG A 1 100 ? 4.508 11.891 4.855 1 98.88 100 ARG A N 1
ATOM 760 C CA . ARG A 1 100 ? 4.719 10.609 4.188 1 98.88 100 ARG A CA 1
ATOM 761 C C . ARG A 1 100 ? 5.613 10.773 2.963 1 98.88 100 ARG A C 1
ATOM 763 O O . ARG A 1 100 ? 6.477 9.93 2.701 1 98.88 100 ARG A O 1
ATOM 770 N N . LEU A 1 101 ? 5.336 11.836 2.199 1 98.81 101 LEU A N 1
ATOM 771 C CA . LEU A 1 101 ? 6.152 12.062 1.013 1 98.81 101 LEU A CA 1
ATOM 772 C C . LEU A 1 101 ? 7.59 12.391 1.398 1 98.81 101 LEU A C 1
ATOM 774 O O . LEU A 1 101 ? 8.531 11.93 0.75 1 98.81 101 LEU A O 1
ATOM 778 N N . SER A 1 102 ? 7.777 13.195 2.426 1 98.81 102 SER A N 1
ATOM 779 C CA . SER A 1 102 ? 9.117 13.477 2.939 1 98.81 102 SER A CA 1
ATOM 780 C C . SER A 1 102 ? 9.82 12.195 3.381 1 98.81 102 SER A C 1
ATOM 782 O O . SER A 1 102 ? 11 12 3.092 1 98.81 102 SER A O 1
ATOM 784 N N . HIS A 1 103 ? 9.117 11.344 4.055 1 98.38 103 HIS A N 1
ATOM 785 C CA . HIS A 1 103 ? 9.656 10.055 4.488 1 98.38 103 HIS A CA 1
ATOM 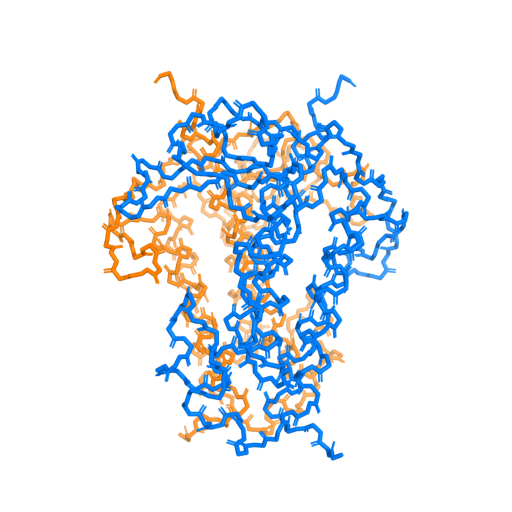786 C C . HIS A 1 103 ? 10.125 9.227 3.301 1 98.38 103 HIS A C 1
ATOM 788 O O . HIS A 1 103 ? 11.234 8.695 3.314 1 98.38 103 HIS A O 1
ATOM 794 N N . LEU A 1 104 ? 9.312 9.094 2.314 1 98.81 104 LEU A N 1
ATOM 795 C CA . LEU A 1 104 ? 9.648 8.289 1.147 1 98.81 104 LEU A CA 1
ATOM 796 C C . LEU A 1 104 ? 10.883 8.836 0.438 1 98.81 104 LEU A C 1
ATOM 798 O O . LEU A 1 104 ? 11.781 8.078 0.075 1 98.81 104 LEU A O 1
ATOM 802 N N . SER A 1 105 ? 10.906 10.164 0.212 1 98.75 105 SER A N 1
ATOM 803 C CA . SER A 1 105 ? 12.031 10.797 -0.471 1 98.75 105 SER A CA 1
ATOM 804 C C . SER A 1 105 ? 13.336 10.578 0.291 1 98.75 105 SER A C 1
ATOM 806 O O . SER A 1 105 ? 14.359 10.219 -0.303 1 98.75 105 SER A O 1
ATOM 808 N N . GLU A 1 106 ? 13.258 10.82 1.565 1 98.62 106 GLU A N 1
ATOM 809 C CA . GLU A 1 106 ? 14.422 10.633 2.426 1 98.62 106 GLU A CA 1
ATOM 810 C C . GLU A 1 106 ? 14.922 9.195 2.369 1 98.62 106 GLU A C 1
ATOM 812 O O . GLU A 1 106 ? 16.125 8.953 2.18 1 98.62 106 GLU A O 1
ATOM 817 N N . MET A 1 107 ? 14.023 8.25 2.58 1 98.38 107 MET A N 1
ATOM 818 C CA . MET A 1 107 ? 14.383 6.832 2.615 1 98.38 107 MET A CA 1
ATOM 819 C C . MET A 1 107 ? 15.016 6.398 1.301 1 98.38 107 MET A C 1
ATOM 821 O O . MET A 1 107 ? 16.062 5.738 1.299 1 98.38 107 MET A O 1
ATOM 825 N N . LEU A 1 108 ? 14.453 6.781 0.173 1 98.81 108 LEU A N 1
ATOM 826 C CA . LEU A 1 108 ? 14.961 6.395 -1.141 1 98.81 108 LEU A CA 1
ATOM 827 C C . LEU A 1 108 ? 16.312 7.039 -1.41 1 98.81 108 LEU A C 1
ATOM 829 O O . LEU A 1 108 ? 17.25 6.371 -1.869 1 98.81 108 LEU A O 1
ATOM 833 N N . ALA A 1 109 ? 16.438 8.328 -1.169 1 98.75 109 ALA A N 1
ATOM 834 C CA . ALA A 1 109 ? 17.688 9.047 -1.421 1 98.75 109 ALA A CA 1
ATOM 835 C C . ALA A 1 109 ? 18.828 8.477 -0.59 1 98.75 109 ALA A C 1
ATOM 837 O O . ALA A 1 109 ? 19.922 8.25 -1.106 1 98.75 109 ALA A O 1
ATOM 838 N N . LEU A 1 110 ? 18.578 8.266 0.667 1 98.75 110 LEU A N 1
ATOM 839 C CA . LEU A 1 110 ? 19.625 7.773 1.557 1 98.75 110 LEU A CA 1
ATOM 840 C C . LEU A 1 110 ? 20.016 6.344 1.201 1 98.75 110 LEU A C 1
ATOM 842 O O . LEU A 1 110 ? 21.188 5.996 1.215 1 98.75 110 LEU A O 1
ATOM 846 N N . ARG A 1 111 ? 19.047 5.492 0.932 1 98.81 111 ARG A N 1
ATOM 847 C CA . ARG A 1 111 ? 19.391 4.121 0.576 1 98.81 111 ARG A CA 1
ATOM 848 C C . ARG A 1 111 ? 20.172 4.078 -0.734 1 98.81 111 ARG A C 1
ATOM 850 O O . ARG A 1 111 ? 21.094 3.277 -0.885 1 98.81 111 ARG A O 1
ATOM 857 N N . ALA A 1 112 ? 19.75 4.914 -1.687 1 98.81 112 ALA A N 1
ATOM 858 C CA . ALA A 1 112 ? 20.547 4.992 -2.91 1 98.81 112 ALA A CA 1
ATOM 859 C C . ALA A 1 112 ? 21.984 5.398 -2.607 1 98.81 112 ALA A C 1
ATOM 861 O O . ALA A 1 112 ? 22.922 4.75 -3.062 1 98.81 112 ALA A O 1
ATOM 862 N N . ASP A 1 113 ? 22.172 6.41 -1.816 1 98.75 113 ASP A N 1
ATOM 863 C CA . ASP A 1 113 ? 23.5 6.938 -1.494 1 98.75 113 ASP A CA 1
ATOM 864 C C . ASP A 1 113 ? 24.328 5.902 -0.744 1 98.75 113 ASP A C 1
ATOM 866 O O . ASP A 1 113 ? 25.516 5.715 -1.043 1 98.75 113 ASP A O 1
ATOM 870 N N . HIS A 1 114 ? 23.656 5.188 0.165 1 98.62 114 HIS A N 1
ATOM 871 C CA . HIS A 1 114 ? 24.391 4.277 1.042 1 98.62 114 HIS A CA 1
ATOM 872 C C . HIS A 1 114 ? 24.531 2.9 0.405 1 98.62 114 HIS A C 1
ATOM 874 O O . HIS A 1 114 ? 25.078 1.98 1.022 1 98.62 114 HIS A O 1
ATOM 880 N N . THR A 1 115 ? 24.031 2.688 -0.71 1 98.5 115 THR A N 1
ATOM 881 C CA . THR A 1 115 ? 24.234 1.44 -1.438 1 98.5 115 THR A CA 1
ATOM 882 C C . THR A 1 115 ? 25.328 1.596 -2.482 1 98.5 115 THR A C 1
ATOM 884 O O . THR A 1 115 ? 26.234 0.764 -2.566 1 98.5 115 THR A O 1
ATOM 887 N N . ASN A 1 116 ? 25.328 2.652 -3.242 1 96 116 ASN A N 1
ATOM 888 C CA . ASN A 1 116 ? 26.344 2.764 -4.273 1 96 116 ASN A CA 1
ATOM 889 C C . ASN A 1 116 ? 26.781 4.215 -4.484 1 96 116 ASN A C 1
ATOM 891 O O . ASN A 1 116 ? 27.297 4.566 -5.547 1 96 116 ASN A O 1
ATOM 895 N N . GLY A 1 117 ? 26.469 5.066 -3.562 1 96.94 117 GLY A N 1
ATOM 896 C CA . GLY A 1 117 ? 26.891 6.457 -3.615 1 96.94 117 GLY A CA 1
ATOM 897 C C . GLY A 1 117 ? 28.047 6.766 -2.684 1 96.94 117 GLY A C 1
ATOM 898 O O . GLY A 1 117 ? 28.969 5.965 -2.549 1 96.94 117 GLY A O 1
ATOM 899 N N . SER A 1 118 ? 28.109 7.941 -2.148 1 97.5 118 SER A N 1
ATOM 900 C CA . SER A 1 118 ? 29.188 8.422 -1.291 1 97.5 118 SER A CA 1
ATOM 901 C C . SER A 1 118 ? 29.062 7.863 0.123 1 97.5 118 SER A C 1
ATOM 903 O O . SER A 1 118 ? 30.016 7.91 0.902 1 97.5 118 SER A O 1
ATOM 905 N N . ARG A 1 119 ? 27.875 7.375 0.473 1 97.31 119 ARG A N 1
ATOM 906 C CA . ARG A 1 119 ? 27.547 6.844 1.793 1 97.31 119 ARG A CA 1
ATOM 907 C C . ARG A 1 119 ? 27.719 7.91 2.869 1 97.31 119 ARG A C 1
ATOM 909 O O . ARG A 1 119 ? 28.109 7.602 4 1 97.31 119 ARG A O 1
ATOM 916 N N . SER A 1 120 ? 27.453 9.188 2.451 1 97.25 120 SER A N 1
ATOM 917 C CA . SER A 1 120 ? 27.719 10.297 3.367 1 97.25 120 SER A CA 1
ATOM 918 C C . SER A 1 120 ? 26.422 11.023 3.734 1 97.25 120 SER A C 1
ATOM 920 O O . SER A 1 120 ? 26.391 11.797 4.691 1 97.25 120 SER A O 1
ATOM 922 N N . LEU A 1 121 ? 25.344 10.734 2.982 1 97.56 121 LEU A N 1
ATOM 923 C CA . LEU A 1 121 ? 24.094 11.422 3.266 1 97.56 121 LEU A CA 1
ATOM 924 C C . LEU A 1 121 ? 23.531 10.992 4.617 1 97.56 121 LEU A C 1
ATOM 926 O O . LEU A 1 121 ? 23.641 9.82 4.992 1 97.56 121 LEU A O 1
ATOM 930 N N . THR A 1 122 ? 22.984 11.953 5.328 1 97.81 122 THR A N 1
ATOM 931 C CA . THR A 1 122 ? 22.328 11.695 6.605 1 97.81 122 THR A CA 1
ATOM 932 C C . THR A 1 122 ? 20.906 12.258 6.605 1 97.81 122 THR A C 1
ATOM 934 O O . THR A 1 122 ? 20.594 13.164 5.828 1 97.81 122 THR A O 1
ATOM 937 N N . ARG A 1 123 ? 20.031 11.789 7.457 1 96.5 123 ARG A N 1
ATOM 938 C CA . ARG A 1 123 ? 18.688 12.32 7.609 1 96.5 123 ARG A CA 1
ATOM 939 C C . ARG A 1 123 ? 18.703 13.797 7.977 1 96.5 123 ARG A C 1
ATOM 941 O O . ARG A 1 123 ? 17.969 14.602 7.406 1 96.5 123 ARG A O 1
ATOM 948 N N . ALA A 1 124 ? 19.594 14.125 8.875 1 96 124 ALA A N 1
ATOM 949 C CA . ALA A 1 124 ? 19.703 15.484 9.383 1 96 124 ALA A CA 1
ATOM 950 C C . ALA A 1 124 ? 20.203 16.438 8.305 1 96 124 ALA A C 1
ATOM 952 O O . ALA A 1 124 ? 19.906 17.625 8.32 1 96 124 ALA A O 1
ATOM 953 N N . GLY A 1 125 ? 20.891 15.891 7.352 1 97.06 125 GLY A N 1
ATOM 954 C CA . GLY A 1 125 ? 21.531 16.719 6.34 1 97.06 125 GLY A CA 1
ATOM 955 C C . GLY A 1 125 ? 20.672 16.922 5.102 1 97.06 125 GLY A C 1
ATOM 956 O O . GLY A 1 125 ? 20.969 17.766 4.266 1 97.06 125 GLY A O 1
ATOM 957 N N . LEU A 1 126 ? 19.578 16.188 4.953 1 97.44 126 LEU A N 1
ATOM 958 C CA . LEU A 1 126 ? 18.75 16.281 3.764 1 97.44 126 LEU A CA 1
ATOM 959 C C . LEU A 1 126 ? 17.703 17.375 3.916 1 97.44 126 LEU A C 1
ATOM 961 O O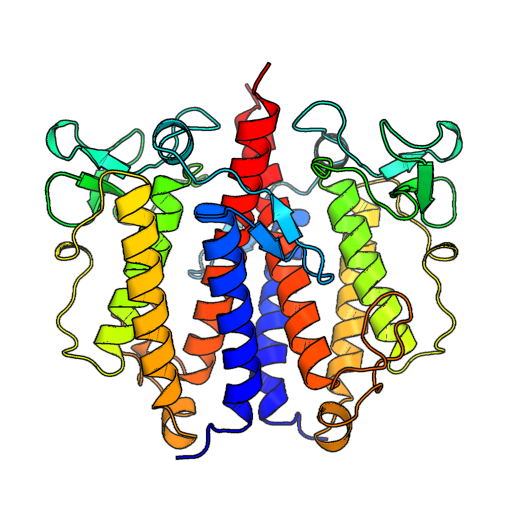 . LEU A 1 126 ? 16.953 17.406 4.898 1 97.44 126 LEU A O 1
ATOM 965 N N . ALA A 1 127 ? 17.688 18.25 2.965 1 97.31 127 ALA A N 1
ATOM 966 C CA . ALA A 1 127 ? 16.703 19.344 2.992 1 97.31 127 ALA A CA 1
ATOM 967 C C . ALA A 1 127 ? 15.289 18.812 2.826 1 97.31 127 ALA A C 1
ATOM 969 O O . ALA A 1 127 ? 15.039 17.906 2.021 1 97.31 127 ALA A O 1
ATOM 970 N N . VAL A 1 128 ? 14.344 19.344 3.58 1 98.44 128 VAL A N 1
ATOM 971 C CA . VAL A 1 128 ? 12.93 19 3.492 1 98.44 128 VAL A CA 1
ATOM 972 C C . VAL A 1 128 ? 12.172 20.094 2.736 1 98.44 128 VAL A C 1
ATOM 974 O O . VAL A 1 128 ? 12.156 21.25 3.162 1 98.44 128 VAL A O 1
ATOM 977 N N . PRO A 1 129 ? 11.602 19.75 1.589 1 97.81 129 PRO A N 1
ATOM 978 C CA . PRO A 1 129 ? 10.844 20.766 0.854 1 97.81 129 PRO A CA 1
ATOM 979 C C . PRO A 1 129 ? 9.656 21.312 1.65 1 97.81 129 PRO A C 1
ATOM 981 O O . PRO A 1 129 ? 8.992 20.562 2.371 1 97.81 129 PRO A O 1
ATOM 984 N N . GLY A 1 130 ? 9.352 22.625 1.408 1 98.06 130 GLY A N 1
ATOM 985 C CA . GLY A 1 130 ? 8.312 23.281 2.172 1 98.06 130 GLY A CA 1
ATOM 986 C C . GLY A 1 130 ? 7.039 23.516 1.379 1 98.06 130 GLY A C 1
ATOM 987 O O . GLY A 1 130 ? 6.211 24.344 1.747 1 98.06 130 GLY A O 1
ATOM 988 N N . ASP A 1 131 ? 6.965 22.812 0.205 1 98.56 131 ASP A N 1
ATOM 989 C CA . ASP A 1 131 ? 5.754 22.906 -0.604 1 98.56 131 ASP A CA 1
ATOM 990 C C . ASP A 1 131 ? 5.535 21.641 -1.42 1 98.56 131 ASP A C 1
ATOM 992 O O . ASP A 1 131 ? 6.418 20.781 -1.493 1 98.56 131 ASP A O 1
ATOM 996 N N . ALA A 1 132 ? 4.359 21.5 -1.934 1 98.75 132 ALA A N 1
ATOM 997 C CA . ALA A 1 132 ? 3.963 20.297 -2.65 1 98.75 132 ALA A CA 1
ATOM 998 C C . ALA A 1 132 ? 4.84 20.078 -3.881 1 98.75 132 ALA A C 1
ATOM 1000 O O . ALA A 1 132 ? 5.312 18.953 -4.125 1 98.75 132 ALA A O 1
ATOM 1001 N N . ALA A 1 133 ? 5.047 21.125 -4.676 1 98.5 133 ALA A N 1
ATOM 1002 C CA . ALA A 1 133 ? 5.82 20.984 -5.91 1 98.5 133 ALA A CA 1
ATOM 1003 C C . ALA A 1 133 ? 7.238 20.5 -5.621 1 98.5 133 ALA A C 1
ATOM 1005 O O . ALA A 1 133 ? 7.738 19.594 -6.285 1 98.5 133 ALA A O 1
ATOM 1006 N N . GLY A 1 134 ? 7.879 21.141 -4.664 1 98.5 134 GLY A N 1
ATOM 1007 C CA . GLY A 1 134 ? 9.211 20.734 -4.266 1 98.5 134 GLY A CA 1
ATOM 1008 C C . GLY A 1 134 ? 9.266 19.312 -3.738 1 98.5 134 GLY A C 1
ATOM 1009 O O . GLY A 1 134 ? 10.219 18.578 -3.998 1 98.5 134 GLY A O 1
ATOM 1010 N N . ALA A 1 135 ? 8.266 18.938 -2.947 1 98.81 135 ALA A N 1
ATOM 1011 C CA . ALA A 1 135 ? 8.203 17.594 -2.379 1 98.81 135 ALA A CA 1
ATOM 1012 C C . ALA A 1 135 ? 8.062 16.547 -3.477 1 98.81 135 ALA A C 1
ATOM 1014 O O . ALA A 1 135 ? 8.711 15.5 -3.426 1 98.81 135 ALA A O 1
ATOM 1015 N N . VAL A 1 136 ? 7.176 16.812 -4.477 1 98.81 136 VAL A N 1
ATOM 1016 C CA . VAL A 1 136 ? 6.996 15.891 -5.586 1 98.81 136 VAL A CA 1
ATOM 1017 C C . VAL A 1 136 ? 8.297 15.758 -6.371 1 98.81 136 VAL A C 1
ATOM 1019 O O . VAL A 1 136 ? 8.703 14.648 -6.727 1 98.81 136 VAL A O 1
ATOM 1022 N N . ALA A 1 137 ? 8.977 16.844 -6.605 1 98.75 137 ALA A N 1
ATOM 1023 C CA . ALA A 1 137 ? 10.258 16.812 -7.316 1 98.75 137 ALA A CA 1
ATOM 1024 C C . ALA A 1 137 ? 11.289 16 -6.543 1 98.75 137 ALA A C 1
ATOM 1026 O O . ALA A 1 137 ? 12.062 15.25 -7.137 1 98.75 137 ALA A O 1
ATOM 1027 N N . ALA A 1 138 ? 11.344 16.219 -5.23 1 98.69 138 ALA A N 1
ATOM 1028 C CA . ALA A 1 138 ? 12.281 15.469 -4.391 1 98.69 138 ALA A CA 1
ATOM 1029 C C . ALA A 1 138 ? 12.008 13.969 -4.465 1 98.69 138 ALA A C 1
ATOM 1031 O O . ALA A 1 138 ? 12.945 13.164 -4.531 1 98.69 138 ALA A O 1
ATOM 1032 N N . PHE A 1 139 ? 10.758 13.609 -4.426 1 98.88 139 PHE A N 1
ATOM 1033 C CA . PHE A 1 139 ? 10.406 12.195 -4.527 1 98.88 139 PHE A CA 1
ATOM 1034 C C . PHE A 1 139 ? 10.859 11.617 -5.859 1 98.88 139 PHE A C 1
ATOM 1036 O O . PHE A 1 139 ? 11.461 10.539 -5.906 1 98.88 139 PHE A O 1
ATOM 1043 N N . VAL A 1 140 ? 10.523 12.32 -6.941 1 98.81 140 VAL A N 1
ATOM 1044 C CA . VAL A 1 140 ? 10.867 11.859 -8.281 1 98.81 140 VAL A CA 1
ATOM 1045 C C . VAL A 1 140 ? 12.383 11.656 -8.383 1 98.81 140 VAL A C 1
ATOM 1047 O O . VAL A 1 140 ? 12.844 10.625 -8.867 1 98.81 140 VAL A O 1
ATOM 1050 N N . SER A 1 141 ? 13.141 12.602 -7.902 1 98.75 141 SER A N 1
ATOM 1051 C CA . SER A 1 141 ? 14.594 12.539 -7.945 1 98.75 141 SER A CA 1
ATOM 1052 C C . SER A 1 141 ? 15.117 11.359 -7.125 1 98.75 141 SER A C 1
ATOM 1054 O O . SER A 1 141 ? 16 10.625 -7.57 1 98.75 141 SER A O 1
ATOM 1056 N N . ALA A 1 142 ? 14.586 11.188 -5.918 1 98.81 142 ALA A N 1
ATOM 1057 C CA . ALA A 1 142 ? 15.023 10.109 -5.039 1 98.81 142 ALA A CA 1
ATOM 1058 C C . ALA A 1 142 ? 14.68 8.742 -5.633 1 98.81 142 ALA A C 1
ATOM 1060 O O . ALA A 1 142 ? 15.477 7.809 -5.559 1 98.81 142 ALA A O 1
ATOM 1061 N N . ALA A 1 143 ? 13.492 8.641 -6.195 1 98.88 143 ALA A N 1
ATOM 1062 C CA . ALA A 1 143 ? 13.078 7.398 -6.832 1 98.88 143 ALA A CA 1
ATOM 1063 C C . ALA A 1 143 ? 13.984 7.059 -8.016 1 98.88 143 ALA A C 1
ATOM 1065 O O . ALA A 1 143 ? 14.32 5.891 -8.234 1 98.88 143 ALA A O 1
ATOM 1066 N N . GLN A 1 144 ? 14.312 8.047 -8.758 1 98.75 144 GLN A N 1
ATOM 1067 C CA . GLN A 1 144 ? 15.219 7.848 -9.883 1 98.75 144 GLN A CA 1
ATOM 1068 C C . GLN A 1 144 ? 16.578 7.363 -9.406 1 98.75 144 GLN A C 1
ATOM 1070 O O . GLN A 1 144 ? 17.188 6.492 -10.031 1 98.75 144 GLN A O 1
ATOM 1075 N N . ALA A 1 145 ? 17.062 7.957 -8.344 1 98.81 145 ALA A N 1
ATOM 1076 C CA . ALA A 1 145 ? 18.359 7.555 -7.789 1 98.81 145 ALA A CA 1
ATOM 1077 C C . ALA A 1 145 ? 18.328 6.098 -7.336 1 98.81 145 ALA A C 1
ATOM 1079 O O . ALA A 1 145 ? 19.266 5.34 -7.598 1 98.81 145 ALA A O 1
ATOM 1080 N N . TRP A 1 146 ? 17.281 5.711 -6.645 1 98.88 146 TRP A N 1
ATOM 1081 C CA . TRP A 1 146 ? 17.156 4.328 -6.191 1 98.88 146 TRP A CA 1
ATOM 1082 C C . TRP A 1 146 ? 17.047 3.375 -7.375 1 98.88 146 TRP A C 1
ATOM 1084 O O . TRP A 1 146 ? 17.672 2.311 -7.387 1 98.88 146 TRP A O 1
ATOM 1094 N N . HIS A 1 147 ? 16.281 3.795 -8.375 1 98.81 147 HIS A N 1
ATOM 1095 C CA . HIS A 1 147 ? 16.156 2.996 -9.586 1 98.81 147 HIS A CA 1
ATOM 1096 C C . HIS A 1 147 ? 17.516 2.771 -10.242 1 98.81 147 HIS A C 1
ATOM 1098 O O . HIS A 1 147 ? 17.844 1.65 -10.641 1 98.81 147 HIS A O 1
ATOM 1104 N N . ALA A 1 148 ? 18.266 3.793 -10.406 1 98.69 148 ALA A N 1
ATOM 1105 C CA . ALA A 1 148 ? 19.594 3.691 -10.984 1 98.69 148 ALA A CA 1
ATOM 1106 C C . ALA A 1 148 ? 20.469 2.75 -10.172 1 98.69 148 ALA A C 1
ATOM 1108 O O . ALA A 1 148 ? 21.25 1.977 -10.734 1 98.69 148 ALA A O 1
ATOM 1109 N N . THR A 1 149 ? 20.344 2.889 -8.859 1 98.62 149 THR A N 1
ATOM 1110 C CA . THR A 1 149 ? 21.078 2.004 -7.957 1 98.62 149 THR A CA 1
ATOM 1111 C C . THR A 1 149 ? 20.719 0.545 -8.234 1 98.62 149 THR A C 1
ATOM 1113 O O . THR A 1 149 ? 21.609 -0.307 -8.32 1 98.62 149 THR A O 1
ATOM 1116 N N . LEU A 1 150 ? 19.469 0.218 -8.406 1 98.69 150 LEU A N 1
ATOM 1117 C CA . LEU A 1 150 ? 19.016 -1.147 -8.641 1 98.69 150 LEU A CA 1
ATOM 1118 C 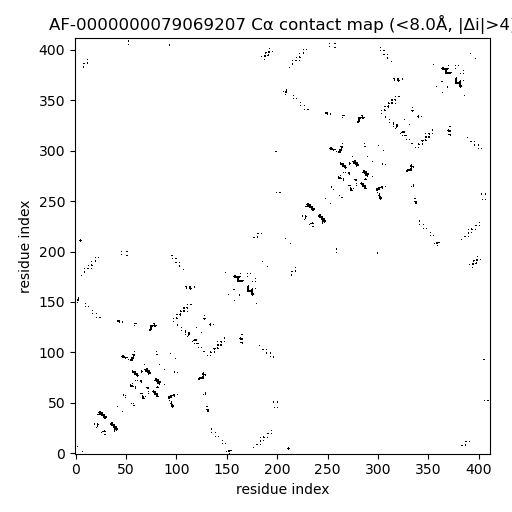C . LEU A 1 150 ? 19.578 -1.69 -9.953 1 98.69 150 LEU A C 1
ATOM 1120 O O . LEU A 1 150 ? 19.922 -2.871 -10.039 1 98.69 150 LEU A O 1
ATOM 1124 N N . LEU A 1 151 ? 19.719 -0.855 -10.922 1 98.31 151 LEU A N 1
ATOM 1125 C CA . LEU A 1 151 ? 20.172 -1.277 -12.25 1 98.31 151 LEU A CA 1
ATOM 1126 C C . LEU A 1 151 ? 21.641 -1.688 -12.219 1 98.31 151 LEU A C 1
ATOM 1128 O O . LEU A 1 151 ? 22.109 -2.357 -13.141 1 98.31 151 LEU A O 1
ATOM 1132 N N . THR A 1 152 ? 22.344 -1.35 -11.156 1 97.44 152 THR A N 1
ATOM 1133 C CA . THR A 1 152 ? 23.75 -1.692 -11.062 1 97.44 152 THR A CA 1
ATOM 1134 C C . THR A 1 152 ? 23.938 -3.02 -10.336 1 97.44 152 THR A C 1
ATOM 1136 O O . THR A 1 152 ? 25.047 -3.564 -10.305 1 97.44 152 THR A O 1
ATOM 1139 N N . ALA A 1 153 ? 22.922 -3.564 -9.789 1 97.94 153 ALA A N 1
ATOM 1140 C CA . ALA A 1 153 ? 23.047 -4.742 -8.938 1 97.94 153 ALA A CA 1
ATOM 1141 C C . ALA A 1 153 ? 23.078 -6.023 -9.766 1 97.94 153 ALA A C 1
ATOM 1143 O O . ALA A 1 153 ? 22.219 -6.23 -10.633 1 97.94 153 ALA A O 1
ATOM 1144 N N . ASP A 1 154 ? 24.125 -6.875 -9.57 1 98 154 ASP A N 1
ATOM 1145 C CA . ASP A 1 154 ? 24.156 -8.227 -10.117 1 98 154 ASP A CA 1
ATOM 1146 C C . ASP A 1 154 ? 23.766 -9.258 -9.055 1 98 154 ASP A C 1
ATOM 1148 O O . ASP A 1 154 ? 23.391 -8.898 -7.941 1 98 154 ASP A O 1
ATOM 1152 N N . ASP A 1 155 ? 23.875 -10.531 -9.398 1 97.81 155 ASP A N 1
ATOM 1153 C CA . ASP A 1 155 ? 23.438 -11.586 -8.484 1 97.81 155 ASP A CA 1
ATOM 1154 C C . ASP A 1 155 ? 24.281 -11.578 -7.211 1 97.81 155 ASP A C 1
ATOM 1156 O O . ASP A 1 155 ? 23.766 -11.836 -6.121 1 97.81 155 ASP A O 1
ATOM 1160 N N . ALA A 1 156 ? 25.547 -11.375 -7.375 1 98.19 156 ALA A N 1
ATOM 1161 C CA . ALA A 1 156 ? 26.422 -11.328 -6.207 1 98.19 156 ALA A CA 1
ATOM 1162 C C . ALA A 1 156 ? 26 -10.219 -5.246 1 98.19 156 ALA A C 1
ATOM 1164 O O . ALA A 1 156 ? 25.969 -10.422 -4.031 1 98.19 156 ALA A O 1
ATOM 1165 N N . ALA A 1 157 ? 25.672 -9.062 -5.773 1 98.38 157 ALA A N 1
ATOM 1166 C CA . ALA A 1 157 ? 25.188 -7.949 -4.961 1 98.38 157 ALA A CA 1
ATOM 1167 C C . ALA A 1 157 ? 23.891 -8.32 -4.242 1 98.38 157 ALA A C 1
ATOM 1169 O O . ALA A 1 157 ? 23.75 -8.07 -3.041 1 98.38 157 ALA A O 1
ATOM 1170 N N . LEU A 1 158 ? 22.953 -8.922 -4.926 1 98.62 158 LEU A N 1
ATOM 1171 C CA . LEU A 1 158 ? 21.672 -9.289 -4.367 1 98.62 158 LEU A CA 1
ATOM 1172 C C . LEU A 1 158 ? 21.828 -10.242 -3.189 1 98.62 158 LEU A C 1
ATOM 1174 O O . LEU A 1 158 ? 21.047 -10.219 -2.246 1 98.62 158 LEU A O 1
ATOM 1178 N N . ASP A 1 159 ? 22.906 -11.008 -3.219 1 98.56 159 ASP A N 1
ATOM 1179 C CA . ASP A 1 159 ? 23.125 -12.031 -2.207 1 98.56 159 ASP A CA 1
ATOM 1180 C C . ASP A 1 159 ? 24.062 -11.539 -1.119 1 98.56 159 ASP A C 1
ATOM 1182 O O . ASP A 1 159 ? 24.516 -12.32 -0.274 1 98.56 159 ASP A O 1
ATOM 1186 N N . THR A 1 160 ? 24.422 -10.32 -1.118 1 98.69 160 THR A N 1
ATOM 1187 C CA . THR A 1 160 ? 25.391 -9.781 -0.155 1 98.69 160 THR A CA 1
ATOM 1188 C C . THR A 1 160 ? 24.656 -9.156 1.031 1 98.69 160 THR A C 1
ATOM 1190 O O . THR A 1 160 ? 23.828 -8.266 0.854 1 98.69 160 THR A O 1
ATOM 1193 N N . VAL A 1 161 ? 24.938 -9.625 2.238 1 98.62 161 VAL A N 1
ATOM 1194 C CA . VAL A 1 161 ? 24.469 -9 3.471 1 98.62 161 VAL A CA 1
ATOM 1195 C C . VAL A 1 161 ? 25.188 -7.668 3.682 1 98.62 161 VAL A C 1
ATOM 1197 O O . VAL A 1 161 ? 26.406 -7.586 3.576 1 98.62 161 VAL A O 1
ATOM 1200 N N . GLY A 1 162 ? 24.469 -6.613 3.887 1 98.38 162 GLY A N 1
ATOM 1201 C CA . GLY A 1 162 ? 25.078 -5.324 4.176 1 98.38 162 GLY A CA 1
ATOM 1202 C C . GLY A 1 162 ? 25.484 -4.562 2.928 1 98.38 162 GLY A C 1
ATOM 1203 O O . GLY A 1 162 ? 26.234 -3.596 3.006 1 98.38 162 GLY A O 1
ATOM 1204 N N . TYR A 1 163 ? 25.016 -5.07 1.759 1 98.62 163 TYR A N 1
ATOM 1205 C CA . TYR A 1 163 ? 25.297 -4.328 0.537 1 98.62 163 TYR A CA 1
ATOM 1206 C C . TYR A 1 163 ? 24.781 -2.9 0.631 1 98.62 163 TYR A C 1
ATOM 1208 O O . TYR A 1 163 ? 25.453 -1.953 0.232 1 98.62 163 TYR A O 1
ATOM 1216 N N . SER A 1 164 ? 23.562 -2.744 1.011 1 98.5 164 SER A N 1
ATOM 1217 C CA . SER A 1 164 ? 23.094 -1.437 1.454 1 98.5 164 SER A CA 1
ATOM 1218 C C . SER A 1 164 ? 23.594 -1.116 2.859 1 98.5 164 SER A C 1
ATOM 1220 O O . SER A 1 164 ? 23.391 -1.899 3.789 1 98.5 164 SER A O 1
ATOM 1222 N N . ALA A 1 165 ? 24.203 -0.012 3.049 1 97.88 165 ALA A N 1
ATOM 1223 C CA . ALA A 1 165 ? 24.734 0.398 4.344 1 97.88 165 ALA A CA 1
ATOM 1224 C C . ALA A 1 165 ? 23.891 1.497 4.969 1 97.88 165 ALA A C 1
ATOM 1226 O O . ALA A 1 165 ? 24.391 2.303 5.762 1 97.88 165 ALA A O 1
ATOM 1227 N N . TYR A 1 166 ? 22.625 1.679 4.492 1 98.12 166 TYR A N 1
ATOM 1228 C CA . TYR A 1 166 ? 21.672 2.609 5.09 1 98.12 166 TYR A CA 1
ATOM 1229 C C . TYR A 1 166 ? 21.625 2.451 6.605 1 98.12 166 TYR A C 1
ATOM 1231 O O . TYR A 1 166 ? 21.328 1.369 7.113 1 98.12 166 TYR A O 1
ATOM 1239 N N . PRO A 1 167 ? 21.938 3.461 7.379 1 96.19 167 PRO A N 1
ATOM 1240 C CA . PRO A 1 167 ? 22.25 3.277 8.805 1 96.19 167 PRO A CA 1
ATOM 1241 C C . PRO A 1 167 ? 21 3.367 9.688 1 96.19 167 PRO A C 1
ATOM 1243 O O . PRO A 1 167 ? 21.109 3.227 10.906 1 96.19 167 PRO A O 1
ATOM 1246 N N . TYR A 1 168 ? 19.844 3.627 9.172 1 93.5 168 TYR A N 1
ATOM 1247 C CA . TYR A 1 168 ? 18.672 3.877 10 1 93.5 168 TYR A CA 1
ATOM 1248 C C . TYR A 1 168 ? 17.688 2.717 9.914 1 93.5 168 TYR A C 1
ATOM 1250 O O . TYR A 1 168 ? 16.469 2.912 10.031 1 93.5 168 TYR A O 1
ATOM 1258 N N . GLY A 1 169 ? 18.109 1.552 9.633 1 91.56 169 GLY A N 1
ATOM 1259 C CA . GLY A 1 169 ? 17.359 0.314 9.555 1 91.56 169 GLY A CA 1
ATOM 1260 C C . GLY A 1 169 ? 18.203 -0.924 9.742 1 91.56 169 GLY A C 1
ATOM 1261 O O . GLY A 1 169 ? 19.297 -0.853 10.32 1 91.56 169 GLY A O 1
ATOM 1262 N N . SER A 1 170 ? 17.734 -2.039 9.336 1 93.56 170 SER A N 1
ATOM 1263 C CA . SER A 1 170 ? 18.453 -3.299 9.523 1 93.56 170 SER A CA 1
ATOM 1264 C C . SER A 1 170 ? 19.281 -3.648 8.289 1 93.56 170 SER A C 1
ATOM 1266 O O . SER A 1 170 ? 19.719 -4.793 8.133 1 93.56 170 SER A O 1
ATOM 1268 N N . ASP A 1 171 ? 19.516 -2.703 7.383 1 97.06 171 ASP A N 1
ATOM 1269 C CA . ASP A 1 171 ? 20.141 -2.928 6.078 1 97.06 171 ASP A CA 1
ATOM 1270 C C . ASP A 1 171 ? 21.469 -3.652 6.219 1 97.06 171 ASP A C 1
ATOM 1272 O O . ASP A 1 171 ? 21.812 -4.512 5.402 1 97.06 171 ASP A O 1
ATOM 1276 N N . ALA A 1 172 ? 22.281 -3.391 7.246 1 96.62 172 ALA A N 1
ATOM 1277 C CA . ALA A 1 172 ? 23.594 -3.971 7.445 1 96.62 172 ALA A CA 1
ATOM 1278 C C . ALA A 1 172 ? 23.516 -5.473 7.711 1 96.62 172 ALA A C 1
ATOM 1280 O O . ALA A 1 172 ? 24.484 -6.203 7.508 1 96.62 172 ALA A O 1
ATOM 1281 N N . GLU A 1 173 ? 22.344 -5.977 8.117 1 97.19 173 GLU A N 1
ATOM 1282 C CA . GLU A 1 173 ? 22.172 -7.363 8.539 1 97.19 173 GLU A CA 1
ATOM 1283 C C . GLU A 1 173 ? 21.328 -8.148 7.551 1 97.19 173 GLU A C 1
ATOM 1285 O O . GLU A 1 173 ? 21.047 -9.328 7.762 1 97.19 173 GLU A O 1
ATOM 1290 N N . ASP A 1 174 ? 20.906 -7.516 6.477 1 97.75 174 ASP A N 1
ATOM 1291 C CA . ASP A 1 174 ? 19.969 -8.141 5.551 1 97.75 174 ASP A CA 1
ATOM 1292 C C . ASP A 1 174 ? 20.609 -8.32 4.172 1 97.75 174 ASP A C 1
ATOM 1294 O O . ASP A 1 174 ? 21.5 -7.566 3.789 1 97.75 174 ASP A O 1
ATOM 1298 N N . LEU A 1 175 ? 20.125 -9.352 3.434 1 98.69 175 LEU A N 1
ATOM 1299 C CA . LEU A 1 175 ? 20.469 -9.477 2.023 1 98.69 175 LEU A CA 1
ATOM 1300 C C . LEU A 1 175 ? 20 -8.266 1.229 1 98.69 175 LEU A C 1
ATOM 1302 O O . LEU A 1 175 ? 18.922 -7.723 1.503 1 98.69 175 LEU A O 1
ATOM 1306 N N . PHE A 1 176 ? 20.75 -7.906 0.198 1 98.81 176 PHE A N 1
ATOM 1307 C CA . PHE A 1 176 ? 20.344 -6.758 -0.604 1 98.81 176 PHE A CA 1
ATOM 1308 C C . PHE A 1 176 ? 19 -7.008 -1.262 1 98.81 176 PHE A C 1
ATOM 1310 O O . PHE A 1 176 ? 18.172 -6.098 -1.363 1 98.81 176 PHE A O 1
ATOM 1317 N N . VAL A 1 177 ? 18.703 -8.234 -1.69 1 98.75 177 VAL A N 1
ATOM 1318 C CA . VAL A 1 177 ? 17.453 -8.547 -2.355 1 98.75 177 VAL A CA 1
ATOM 1319 C C . VAL A 1 177 ? 16.281 -8.336 -1.386 1 98.75 177 VAL A C 1
ATOM 1321 O O . VAL A 1 177 ? 15.195 -7.926 -1.791 1 98.75 177 VAL A O 1
ATOM 1324 N N . ASP A 1 178 ? 16.531 -8.508 -0.091 1 98.5 178 ASP A N 1
ATOM 1325 C CA . ASP A 1 178 ? 15.5 -8.266 0.908 1 98.5 178 ASP A CA 1
ATOM 1326 C C . ASP A 1 178 ? 15.234 -6.77 1.072 1 98.5 178 ASP A C 1
ATOM 1328 O O . ASP A 1 178 ? 14.086 -6.355 1.271 1 98.5 178 ASP A O 1
ATOM 1332 N N . ILE A 1 179 ? 16.297 -6.008 0.976 1 98.69 179 ILE A N 1
ATOM 1333 C CA . ILE A 1 179 ? 16.156 -4.559 1.032 1 98.69 179 ILE A CA 1
ATOM 1334 C C . ILE A 1 179 ? 15.336 -4.074 -0.16 1 98.69 179 ILE A C 1
ATOM 1336 O O . ILE A 1 179 ? 14.492 -3.188 -0.021 1 98.69 179 ILE A O 1
ATOM 1340 N N . VAL A 1 180 ? 15.547 -4.695 -1.308 1 98.81 180 VAL A N 1
ATOM 1341 C CA . VAL A 1 180 ? 14.891 -4.277 -2.543 1 98.81 180 VAL A CA 1
ATOM 1342 C C . VAL A 1 180 ? 13.375 -4.457 -2.41 1 98.81 180 VAL A C 1
ATOM 1344 O O . VAL A 1 180 ? 12.617 -3.516 -2.639 1 98.81 180 VAL A O 1
ATOM 1347 N N . TRP A 1 181 ? 12.93 -5.641 -2.037 1 98.62 181 TRP A N 1
ATOM 1348 C CA . TRP A 1 181 ? 11.477 -5.809 -1.972 1 98.62 181 TRP A CA 1
ATOM 1349 C C . TRP A 1 181 ? 10.898 -5.043 -0.789 1 98.62 181 TRP A C 1
ATOM 1351 O O . TRP A 1 181 ? 9.742 -4.617 -0.827 1 98.62 181 TRP A O 1
ATOM 1361 N N . TRP A 1 182 ? 11.703 -4.785 0.288 1 97.75 182 TRP A N 1
ATOM 1362 C CA . TRP A 1 182 ? 11.25 -3.949 1.394 1 97.75 182 TRP A CA 1
ATOM 1363 C C . TRP A 1 182 ? 10.969 -2.527 0.92 1 97.75 182 TRP A C 1
ATOM 1365 O O . TRP A 1 182 ? 9.945 -1.936 1.279 1 97.75 182 TRP A O 1
ATOM 1375 N N . VAL A 1 183 ? 11.883 -1.984 0.159 1 98.75 183 VAL A N 1
ATOM 1376 C CA . VAL A 1 183 ? 11.719 -0.628 -0.354 1 98.75 183 VAL A CA 1
ATOM 1377 C C . VAL A 1 183 ? 10.484 -0.555 -1.246 1 98.75 183 VAL A C 1
ATOM 1379 O O . VAL A 1 183 ? 9.719 0.411 -1.182 1 98.75 183 VAL A O 1
ATOM 1382 N N . ASN A 1 184 ? 10.266 -1.626 -2.102 1 98.88 184 ASN A N 1
ATOM 1383 C CA . ASN A 1 184 ? 9.031 -1.693 -2.879 1 98.88 184 ASN A CA 1
ATOM 1384 C C . ASN A 1 184 ? 7.797 -1.616 -1.982 1 98.88 184 ASN A C 1
ATOM 1386 O O . ASN A 1 184 ? 6.863 -0.866 -2.268 1 98.88 184 ASN A O 1
ATOM 1390 N N . GLN A 1 185 ? 7.844 -2.387 -0.906 1 98.06 185 GLN A N 1
ATOM 1391 C CA . GLN A 1 185 ? 6.738 -2.414 0.043 1 98.06 185 GLN A CA 1
ATOM 1392 C C . GLN A 1 185 ? 6.484 -1.029 0.631 1 98.06 185 GLN A C 1
ATOM 1394 O O . GLN A 1 185 ? 5.332 -0.616 0.785 1 98.06 185 GLN A O 1
ATOM 1399 N N . GLU A 1 186 ? 7.504 -0.287 0.922 1 98.06 186 GLU A N 1
ATOM 1400 C CA . GLU A 1 186 ? 7.367 1.052 1.488 1 98.06 186 GLU A CA 1
ATOM 1401 C C . GLU A 1 186 ? 6.699 2.002 0.499 1 98.06 186 GLU A C 1
ATOM 1403 O O . GLU A 1 186 ? 5.781 2.74 0.862 1 98.06 186 GLU A O 1
ATOM 1408 N N . VAL A 1 187 ? 7.16 1.95 -0.744 1 98.88 187 VAL A N 1
ATOM 1409 C CA . VAL A 1 187 ? 6.629 2.859 -1.753 1 98.88 187 VAL A CA 1
ATOM 1410 C C . VAL A 1 187 ? 5.172 2.51 -2.047 1 98.88 187 VAL A C 1
ATOM 1412 O O . VAL A 1 187 ? 4.324 3.398 -2.16 1 98.88 187 VAL A O 1
ATOM 1415 N N . LEU A 1 188 ? 4.848 1.222 -2.135 1 98.69 188 LEU A N 1
ATOM 1416 C CA . LEU A 1 188 ? 3.482 0.778 -2.385 1 98.69 188 LEU A CA 1
ATOM 1417 C C . LEU A 1 188 ? 2.57 1.144 -1.219 1 98.69 188 LEU A C 1
ATOM 1419 O O . LEU A 1 188 ? 1.475 1.673 -1.424 1 98.69 188 LEU A O 1
ATOM 1423 N N . HIS A 1 189 ? 3.074 0.908 -0.007 1 98.25 189 HIS A N 1
ATOM 1424 C CA . HIS A 1 189 ? 2.303 1.12 1.212 1 98.25 189 HIS A CA 1
ATOM 1425 C C . HIS A 1 189 ? 2.006 2.602 1.427 1 98.25 189 HIS A C 1
ATOM 1427 O O . HIS A 1 189 ? 0.843 3.002 1.502 1 98.25 189 HIS A O 1
ATOM 1433 N N . HIS A 1 190 ? 2.998 3.428 1.45 1 98.69 190 HIS A N 1
ATOM 1434 C CA . HIS A 1 190 ? 2.797 4.848 1.708 1 98.69 190 HIS A CA 1
ATOM 1435 C C . HIS A 1 190 ? 2.178 5.547 0.501 1 98.69 190 HIS A C 1
ATOM 1437 O O . HIS A 1 190 ? 1.415 6.504 0.655 1 98.69 190 HIS A O 1
ATOM 1443 N N . GLY A 1 191 ? 2.494 5.008 -0.734 1 98.69 191 GLY A N 1
ATOM 1444 C CA . GLY A 1 191 ? 1.799 5.523 -1.903 1 98.69 191 GLY A CA 1
ATOM 1445 C C . GLY A 1 191 ? 0.295 5.336 -1.835 1 98.69 191 GLY A C 1
ATOM 1446 O O . GLY A 1 191 ? -0.465 6.238 -2.199 1 98.69 191 GLY A O 1
ATOM 1447 N N . ALA A 1 192 ? -0.101 4.195 -1.401 1 98.44 192 ALA A N 1
ATOM 1448 C CA . ALA A 1 192 ? -1.524 3.906 -1.247 1 98.44 192 ALA A CA 1
ATOM 1449 C C . ALA A 1 192 ? -2.16 4.824 -0.207 1 98.44 192 ALA A C 1
ATOM 1451 O O . ALA A 1 192 ? -3.268 5.328 -0.409 1 98.44 192 ALA A O 1
ATOM 1452 N N . GLU A 1 193 ? -1.47 5.047 0.875 1 98.81 193 GLU A N 1
ATOM 1453 C CA . GLU A 1 193 ? -1.971 5.934 1.923 1 98.81 193 GLU A CA 1
ATOM 1454 C C . GLU A 1 193 ? -2.113 7.363 1.413 1 98.81 193 GLU A C 1
ATOM 1456 O O . GLU A 1 193 ? -3.123 8.023 1.671 1 98.81 193 GLU A O 1
ATOM 1461 N N . ILE A 1 194 ? -1.12 7.781 0.726 1 98.88 194 ILE A N 1
ATOM 1462 C CA . ILE A 1 194 ? -1.146 9.125 0.163 1 98.88 194 ILE A CA 1
ATOM 1463 C C . ILE A 1 194 ? -2.336 9.266 -0.783 1 98.88 194 ILE A C 1
ATOM 1465 O O . ILE A 1 194 ? -3.09 10.242 -0.701 1 98.88 194 ILE A O 1
ATOM 1469 N N . ALA A 1 195 ? -2.512 8.32 -1.664 1 97.06 195 ALA A N 1
ATOM 1470 C CA . ALA A 1 195 ? -3.627 8.344 -2.607 1 97.06 195 ALA A CA 1
ATOM 1471 C C . ALA A 1 195 ? -4.965 8.391 -1.877 1 97.06 195 ALA A C 1
ATOM 1473 O O . ALA A 1 195 ? -5.867 9.133 -2.268 1 97.06 195 ALA A O 1
ATOM 1474 N N . LEU A 1 196 ? -5.074 7.645 -0.833 1 98.19 196 LEU A N 1
ATOM 1475 C CA . LEU A 1 196 ? -6.324 7.598 -0.084 1 98.19 196 LEU A CA 1
ATOM 1476 C C . LEU A 1 196 ? -6.598 8.93 0.602 1 98.19 196 LEU A C 1
ATOM 1478 O O . LEU A 1 196 ? -7.742 9.383 0.66 1 98.19 196 LEU A O 1
ATOM 1482 N N . ILE A 1 197 ? -5.566 9.523 1.16 1 98.5 197 ILE A N 1
ATOM 1483 C CA . ILE A 1 197 ? -5.73 10.82 1.812 1 98.5 197 ILE A CA 1
ATOM 1484 C C . ILE A 1 197 ? -6.172 11.859 0.787 1 98.5 197 ILE A C 1
ATOM 1486 O O . ILE A 1 197 ? -6.973 12.742 1.097 1 98.5 197 ILE A O 1
ATOM 1490 N N . ARG A 1 198 ? -5.672 11.758 -0.436 1 97.69 198 ARG A N 1
ATOM 1491 C CA . ARG A 1 198 ? -6.125 12.656 -1.491 1 97.69 198 ARG A CA 1
ATOM 1492 C C . ARG A 1 198 ? -7.605 12.445 -1.789 1 97.69 198 ARG A C 1
ATOM 1494 O O . ARG A 1 198 ? -8.344 13.414 -1.987 1 97.69 198 ARG A O 1
ATOM 1501 N N . ASP A 1 199 ? -8.008 11.195 -1.854 1 96.06 199 ASP A N 1
ATOM 1502 C CA . ASP A 1 199 ? -9.422 10.898 -2.062 1 96.06 199 ASP A CA 1
ATOM 1503 C C . ASP A 1 199 ? -10.281 11.477 -0.936 1 96.06 199 ASP A C 1
ATOM 1505 O O . ASP A 1 199 ? -11.359 12.008 -1.183 1 96.06 199 ASP A O 1
ATOM 1509 N N . LEU A 1 200 ? -9.781 11.352 0.288 1 96.94 200 LEU A N 1
ATOM 1510 C CA . LEU A 1 200 ? -10.484 11.898 1.448 1 96.94 200 LEU A CA 1
ATOM 1511 C C . LEU A 1 200 ? -10.586 13.414 1.357 1 96.94 200 LEU A C 1
ATOM 1513 O O . LEU A 1 200 ? -11.641 13.992 1.638 1 96.94 200 LEU A O 1
ATOM 1517 N N . TYR A 1 201 ? -9.484 14.008 0.989 1 96.81 201 TYR A N 1
ATOM 1518 C CA . TYR A 1 201 ? -9.445 15.461 0.852 1 96.81 201 TYR A CA 1
ATOM 1519 C C . TYR A 1 201 ? -10.469 15.938 -0.172 1 96.81 201 TYR A C 1
ATOM 1521 O O . TYR A 1 201 ? -11.188 16.906 0.071 1 96.81 201 TYR A O 1
ATOM 1529 N N . ARG A 1 202 ? -10.555 15.289 -1.308 1 94.06 202 ARG A N 1
ATOM 1530 C CA . ARG A 1 202 ? -11.492 15.633 -2.367 1 94.06 202 ARG A CA 1
ATOM 1531 C C . ARG A 1 202 ? -12.938 15.492 -1.885 1 94.06 202 ARG A C 1
ATOM 1533 O O . ARG A 1 202 ? -13.789 16.312 -2.225 1 94.06 202 ARG A O 1
ATOM 1540 N N . ALA A 1 203 ? -13.219 14.516 -1.125 1 92.62 203 ALA A N 1
ATOM 1541 C CA . ALA A 1 203 ? -14.578 14.219 -0.679 1 92.62 203 ALA A CA 1
ATOM 1542 C C . ALA A 1 203 ? -15.062 15.25 0.335 1 92.62 203 ALA A C 1
ATOM 1544 O O . ALA A 1 203 ? -16.266 15.367 0.582 1 92.62 203 ALA A O 1
ATOM 1545 N N . ARG A 1 204 ? -14.195 15.867 0.983 1 85.12 204 ARG A N 1
ATOM 1546 C CA . ARG A 1 204 ? -14.547 16.891 1.971 1 85.12 204 ARG A CA 1
ATOM 1547 C C . ARG A 1 204 ? -14.984 18.188 1.293 1 85.12 204 ARG A C 1
ATOM 1549 O O . ARG A 1 204 ? -15.555 19.062 1.938 1 85.12 204 ARG A O 1
ATOM 1556 N N . GLN A 1 205 ? -14.617 18.266 0.1 1 72.5 205 GLN A N 1
ATOM 1557 C CA . GLN A 1 205 ? -14.953 19.484 -0.609 1 72.5 205 GLN A CA 1
ATOM 1558 C C . GLN A 1 205 ? -16.453 19.562 -0.91 1 72.5 205 GLN A C 1
ATOM 1560 O O . GLN A 1 205 ? -17.078 18.547 -1.209 1 72.5 205 GLN A O 1
ATOM 1565 N N . PRO A 1 206 ? -17.172 20.734 -0.554 1 67.62 206 PRO A N 1
ATOM 1566 C CA . PRO A 1 206 ? -18.594 20.922 -0.767 1 67.62 206 PRO A CA 1
ATOM 1567 C C . PRO A 1 206 ? -19.031 20.625 -2.203 1 67.62 206 PRO A C 1
ATOM 1569 O O . PRO A 1 206 ? -18.219 20.734 -3.127 1 67.62 206 PRO A O 1
ATOM 1572 N N . MET B 1 1 ? 9.898 -29.594 -4.566 1 71.06 1 MET B N 1
ATOM 1573 C CA . MET B 1 1 ? 10.812 -28.906 -5.469 1 71.06 1 MET B CA 1
ATOM 1574 C C . MET B 1 1 ? 11.266 -27.578 -4.871 1 71.06 1 MET B C 1
ATOM 1576 O O . MET B 1 1 ? 10.539 -26.953 -4.09 1 71.06 1 MET B O 1
ATOM 1580 N N . ALA B 1 2 ? 12.461 -27.25 -5.129 1 89.81 2 ALA B N 1
ATOM 1581 C CA . ALA B 1 2 ? 13.008 -26.016 -4.57 1 89.81 2 ALA B CA 1
ATOM 1582 C C . ALA B 1 2 ? 12.312 -24.797 -5.156 1 89.81 2 ALA B C 1
ATOM 1584 O O . ALA B 1 2 ? 11.977 -24.766 -6.344 1 89.81 2 ALA B O 1
ATOM 1585 N N . THR B 1 3 ? 11.883 -23.828 -4.328 1 95.69 3 THR B N 1
ATOM 1586 C CA . THR B 1 3 ? 11.297 -22.578 -4.781 1 95.69 3 THR B CA 1
ATOM 1587 C C . THR B 1 3 ? 12.242 -21.844 -5.73 1 95.69 3 THR B C 1
ATOM 1589 O O . THR B 1 3 ? 13.414 -21.641 -5.41 1 95.69 3 THR B O 1
ATOM 1592 N N . PRO B 1 4 ? 11.805 -21.578 -6.906 1 97.75 4 PRO B N 1
ATOM 1593 C CA . PRO B 1 4 ? 12.664 -20.812 -7.816 1 97.75 4 PRO B CA 1
ATOM 1594 C C . PRO B 1 4 ? 13.234 -19.562 -7.168 1 97.75 4 PRO B C 1
ATOM 1596 O O . PRO B 1 4 ? 12.516 -18.828 -6.473 1 97.75 4 PRO B O 1
ATOM 1599 N N . PRO B 1 5 ? 14.523 -19.281 -7.395 1 96.62 5 PRO B N 1
ATOM 1600 C CA . PRO B 1 5 ? 15.156 -18.109 -6.766 1 96.62 5 PRO B CA 1
ATOM 1601 C C . PRO B 1 5 ? 14.406 -16.812 -7.043 1 96.62 5 PRO B C 1
ATOM 1603 O O . PRO B 1 5 ? 14.336 -15.938 -6.176 1 96.62 5 PRO B O 1
ATOM 1606 N N . ARG B 1 6 ? 13.812 -16.688 -8.219 1 97 6 ARG B N 1
ATOM 1607 C CA . ARG B 1 6 ? 13.094 -15.484 -8.602 1 97 6 ARG B CA 1
ATOM 1608 C C . ARG B 1 6 ? 11.805 -15.336 -7.793 1 97 6 ARG B C 1
ATOM 1610 O O . ARG B 1 6 ? 11.281 -14.227 -7.652 1 97 6 ARG B O 1
ATOM 1617 N N . LEU B 1 7 ? 11.281 -16.391 -7.293 1 98.62 7 LEU B N 1
ATOM 1618 C CA . LEU B 1 7 ? 10.008 -16.391 -6.578 1 98.62 7 LEU B CA 1
ATOM 1619 C C . LEU B 1 7 ? 10.219 -16.125 -5.094 1 98.62 7 LEU B C 1
ATOM 1621 O O . LEU B 1 7 ? 9.312 -15.633 -4.414 1 98.62 7 LEU B O 1
ATOM 1625 N N . VAL B 1 8 ? 11.406 -16.359 -4.559 1 98.5 8 VAL B N 1
ATOM 1626 C CA . VAL B 1 8 ? 11.688 -16.312 -3.129 1 98.5 8 VAL B CA 1
ATOM 1627 C C . VAL B 1 8 ? 11.391 -14.914 -2.584 1 98.5 8 VAL B C 1
ATOM 1629 O O . VAL B 1 8 ? 10.617 -14.766 -1.636 1 98.5 8 VAL B O 1
ATOM 1632 N N . PRO B 1 9 ? 11.883 -13.844 -3.205 1 98.56 9 PRO B N 1
ATOM 1633 C CA . PRO B 1 9 ? 11.609 -12.523 -2.633 1 98.56 9 PRO B CA 1
ATOM 1634 C C . PRO B 1 9 ? 10.141 -12.117 -2.766 1 98.56 9 PRO B C 1
ATOM 1636 O O . PRO B 1 9 ? 9.617 -11.383 -1.924 1 98.56 9 PRO B O 1
ATOM 1639 N N . LEU B 1 10 ? 9.484 -12.562 -3.805 1 98.81 10 LEU B N 1
ATOM 1640 C CA . LEU B 1 10 ? 8.07 -12.258 -3.982 1 98.81 10 LEU B CA 1
ATOM 1641 C C . LEU B 1 10 ? 7.223 -12.977 -2.939 1 98.81 10 LEU B C 1
ATOM 1643 O O . LEU B 1 10 ? 6.242 -12.414 -2.436 1 98.81 10 LEU B O 1
ATOM 1647 N N . LEU B 1 11 ? 7.652 -14.195 -2.635 1 98.81 11 LEU B N 1
ATOM 1648 C CA . LEU B 1 11 ? 6.973 -14.953 -1.586 1 98.81 11 LEU B CA 1
ATOM 1649 C C . LEU B 1 11 ? 7.176 -14.297 -0.225 1 98.81 11 LEU B C 1
ATOM 1651 O O . LEU B 1 11 ? 6.238 -14.203 0.57 1 98.81 11 LEU B O 1
ATOM 1655 N N . GLU B 1 12 ? 8.344 -13.844 0.035 1 98.44 12 GLU B N 1
ATOM 1656 C CA . GLU B 1 12 ? 8.633 -13.141 1.285 1 98.44 12 GLU B CA 1
ATOM 1657 C C . GLU B 1 12 ? 7.801 -11.867 1.405 1 98.44 12 GLU B C 1
ATOM 1659 O O . GLU B 1 12 ? 7.262 -11.57 2.475 1 98.44 12 GLU B O 1
ATOM 1664 N N . GLN B 1 13 ? 7.742 -11.172 0.321 1 98.69 13 GLN B N 1
ATOM 1665 C CA . GLN B 1 13 ? 6.949 -9.945 0.314 1 98.69 13 GLN B CA 1
ATOM 1666 C C . GLN B 1 13 ? 5.473 -10.25 0.55 1 98.69 13 GLN B C 1
ATOM 1668 O O . GLN B 1 13 ? 4.801 -9.539 1.306 1 98.69 13 GLN B O 1
ATOM 1673 N N . PHE B 1 14 ? 4.918 -11.273 -0.125 1 98.88 14 PHE B N 1
ATOM 1674 C CA . PHE B 1 14 ? 3.52 -11.656 0.048 1 98.88 14 PHE B CA 1
ATOM 1675 C C . PHE B 1 14 ? 3.244 -12.055 1.491 1 98.88 14 PHE B C 1
ATOM 1677 O O . PHE B 1 14 ? 2.229 -11.664 2.068 1 98.88 14 PHE B O 1
ATOM 1684 N N . ASP B 1 15 ? 4.148 -12.844 2.057 1 98.12 15 ASP B N 1
ATOM 1685 C CA . ASP B 1 15 ? 3.998 -13.297 3.434 1 98.12 15 ASP B CA 1
ATOM 1686 C C . ASP B 1 15 ? 3.986 -12.125 4.406 1 98.12 15 ASP B C 1
ATOM 1688 O O . ASP B 1 15 ? 3.17 -12.078 5.328 1 98.12 15 ASP B O 1
ATOM 1692 N N . PHE B 1 16 ? 4.852 -11.234 4.207 1 96.56 16 PHE B N 1
ATOM 1693 C CA . PHE B 1 16 ? 4.883 -10.031 5.035 1 96.56 16 PHE B CA 1
ATOM 1694 C C . PHE B 1 16 ? 3.572 -9.266 4.922 1 96.56 16 PHE B C 1
ATOM 1696 O O . PHE B 1 16 ? 2.99 -8.867 5.934 1 96.56 16 PHE B O 1
ATOM 1703 N N . ALA B 1 17 ? 3.094 -9.047 3.666 1 97.25 17 ALA B N 1
ATOM 1704 C CA . ALA B 1 17 ? 1.901 -8.25 3.4 1 97.25 17 ALA B CA 1
ATOM 1705 C C . ALA B 1 17 ? 0.666 -8.883 4.035 1 97.25 17 ALA B C 1
ATOM 1707 O O . ALA B 1 17 ? -0.128 -8.188 4.684 1 97.25 17 ALA B O 1
ATOM 1708 N N . ARG B 1 18 ? 0.538 -10.211 3.807 1 97.56 18 ARG B N 1
ATOM 1709 C CA . ARG B 1 18 ? -0.651 -10.867 4.344 1 97.56 18 ARG B CA 1
ATOM 1710 C C . ARG B 1 18 ? -0.622 -10.891 5.867 1 97.56 18 ARG B C 1
ATOM 1712 O O . ARG B 1 18 ? -1.651 -10.688 6.516 1 97.56 18 ARG B O 1
ATOM 1719 N N . GLU B 1 19 ? 0.539 -11.102 6.508 1 95.38 19 GLU B N 1
ATOM 1720 C CA . GLU B 1 19 ? 0.659 -11.109 7.961 1 95.38 19 GLU B CA 1
ATOM 1721 C C . GLU B 1 19 ? 0.377 -9.727 8.547 1 95.38 19 GLU B C 1
ATOM 1723 O O . GLU B 1 19 ? -0.305 -9.609 9.57 1 95.38 19 GLU B O 1
ATOM 1728 N N . ARG B 1 20 ? 0.954 -8.734 7.93 1 94.88 20 ARG B N 1
ATOM 1729 C CA . ARG B 1 20 ? 0.73 -7.367 8.391 1 94.88 20 ARG B CA 1
ATOM 1730 C C . ARG B 1 20 ? -0.755 -7.02 8.367 1 94.88 20 ARG B C 1
ATOM 1732 O O . ARG B 1 20 ? -1.279 -6.461 9.336 1 94.88 20 ARG B O 1
ATOM 1739 N N . LEU B 1 21 ? -1.445 -7.332 7.258 1 97.38 21 LEU B N 1
ATOM 1740 C CA . LEU B 1 21 ? -2.863 -7.004 7.145 1 97.38 21 LEU B CA 1
ATOM 1741 C C . LEU B 1 21 ? -3.686 -7.801 8.156 1 97.38 21 LEU B C 1
ATOM 1743 O O . LEU B 1 21 ? -4.527 -7.242 8.859 1 97.38 21 LEU B O 1
ATOM 1747 N N . THR B 1 22 ? -3.391 -9.125 8.281 1 97.25 22 THR B N 1
ATOM 1748 C CA . THR B 1 22 ? -4.109 -9.961 9.234 1 97.25 22 THR B CA 1
ATOM 1749 C C . THR B 1 22 ? -3.896 -9.461 10.664 1 97.25 22 THR B C 1
ATOM 1751 O O . THR B 1 22 ? -4.844 -9.391 11.453 1 97.25 22 THR B O 1
ATOM 1754 N N . GLY B 1 23 ? -2.654 -9.125 10.961 1 95.31 23 GLY B N 1
ATOM 1755 C CA . GLY B 1 23 ? -2.348 -8.57 12.273 1 95.31 23 GLY B CA 1
ATOM 1756 C C . GLY B 1 23 ? -3.102 -7.293 12.57 1 95.31 23 GLY B C 1
ATOM 1757 O O . GLY B 1 23 ? -3.611 -7.109 13.68 1 95.31 23 GLY B O 1
ATOM 1758 N N . ARG B 1 24 ? -3.209 -6.398 11.586 1 96.06 24 ARG B N 1
ATOM 1759 C CA . ARG B 1 24 ? -3.91 -5.129 11.75 1 96.06 24 ARG B CA 1
ATOM 1760 C C . ARG B 1 24 ? -5.41 -5.352 11.914 1 96.06 24 ARG B C 1
ATOM 1762 O O . ARG B 1 24 ? -6.102 -4.523 12.516 1 96.06 24 ARG B O 1
ATOM 1769 N N . LEU B 1 25 ? -5.934 -6.461 11.359 1 97.81 25 LEU B N 1
ATOM 1770 C CA . LEU B 1 25 ? -7.367 -6.715 11.352 1 97.81 25 LEU B CA 1
ATOM 1771 C C . LEU B 1 25 ? -7.793 -7.465 12.609 1 97.81 25 LEU B C 1
ATOM 1773 O O . LEU B 1 25 ? -8.844 -7.176 13.188 1 97.81 25 LEU B O 1
ATOM 1777 N N . ALA B 1 26 ? -7.008 -8.406 13.039 1 95.38 26 ALA B N 1
ATOM 1778 C CA . ALA B 1 26 ? -7.457 -9.344 14.07 1 95.38 26 ALA B CA 1
ATOM 1779 C C . ALA B 1 26 ? -6.773 -9.062 15.406 1 95.38 26 ALA B C 1
ATOM 1781 O O . ALA B 1 26 ? -7.379 -9.234 16.469 1 95.38 26 ALA B O 1
ATOM 1782 N N . GLY B 1 27 ? -5.59 -8.43 15.328 1 91 27 GLY B N 1
ATOM 1783 C CA . GLY B 1 27 ? -4.824 -8.297 16.562 1 91 27 GLY B CA 1
ATOM 1784 C C . GLY B 1 27 ? -4.562 -9.633 17.234 1 91 27 GLY B C 1
ATOM 1785 O O . GLY B 1 27 ? -4.309 -10.633 16.578 1 91 27 GLY B O 1
ATOM 1786 N N . PRO B 1 28 ? -4.305 -9.68 18.531 1 89.94 28 PRO B N 1
ATOM 1787 C CA . PRO B 1 28 ? -4.309 -8.602 19.516 1 89.94 28 PRO B CA 1
ATOM 1788 C C . PRO B 1 28 ? -2.998 -7.816 19.531 1 89.94 28 PRO B C 1
ATOM 1790 O O . PRO B 1 28 ? -2.932 -6.734 20.125 1 89.94 28 PRO B O 1
ATOM 1793 N N . LEU B 1 29 ? -1.993 -8.539 19.094 1 84.69 29 LEU B N 1
ATOM 1794 C CA . LEU B 1 29 ? -0.672 -7.926 19 1 84.69 29 LEU B CA 1
ATOM 1795 C C . LEU B 1 29 ? -0.143 -7.973 17.578 1 84.69 29 LEU B C 1
ATOM 1797 O O . LEU B 1 29 ? -0.377 -8.945 16.859 1 84.69 29 LEU B O 1
ATOM 1801 N N . MET B 1 30 ? 0.435 -6.922 17.203 1 82.44 30 MET B N 1
ATOM 1802 C CA . MET B 1 30 ? 1.128 -6.957 15.914 1 82.44 30 MET B CA 1
ATOM 1803 C C . MET B 1 30 ? 2.539 -6.391 16.031 1 82.44 30 MET B C 1
ATOM 1805 O O . MET B 1 30 ? 2.807 -5.574 16.922 1 82.44 30 MET B O 1
ATOM 1809 N N . ASP B 1 31 ? 3.342 -6.906 15.266 1 76.75 31 ASP B N 1
ATOM 1810 C CA . ASP B 1 31 ? 4.688 -6.352 15.172 1 76.75 31 ASP B CA 1
ATOM 1811 C C . ASP B 1 31 ? 4.676 -4.996 14.461 1 76.75 31 ASP B C 1
ATOM 1813 O O . ASP B 1 31 ? 4.195 -4.887 13.328 1 76.75 31 ASP B O 1
ATOM 1817 N N . SER B 1 32 ? 5.211 -4.008 15.117 1 69.31 32 SER B N 1
ATOM 1818 C CA . SER B 1 32 ? 5.219 -2.662 14.547 1 69.31 32 SER B CA 1
ATOM 1819 C C . SER B 1 32 ? 6.281 -2.529 13.461 1 69.31 32 SER B C 1
ATOM 1821 O O . SER B 1 32 ? 6.379 -1.486 12.812 1 69.31 32 SER B O 1
ATOM 1823 N N . GLY B 1 33 ? 6.945 -3.623 13.156 1 65.94 33 GLY B N 1
ATOM 1824 C CA . GLY B 1 33 ? 8 -3.607 12.156 1 65.94 33 GLY B CA 1
ATOM 1825 C C . GLY B 1 33 ? 9.391 -3.566 12.766 1 65.94 33 GLY B C 1
ATOM 1826 O O . GLY B 1 33 ? 10.383 -3.812 12.07 1 65.94 33 GLY B O 1
ATOM 1827 N N . ASN B 1 34 ? 9.492 -3.234 14.047 1 64 34 ASN B N 1
ATOM 1828 C CA . ASN B 1 34 ? 10.781 -3.164 14.734 1 64 34 ASN B CA 1
ATOM 1829 C C . ASN B 1 34 ? 10.906 -4.234 15.812 1 64 34 ASN B C 1
ATOM 1831 O O . ASN B 1 34 ? 11.703 -4.098 16.734 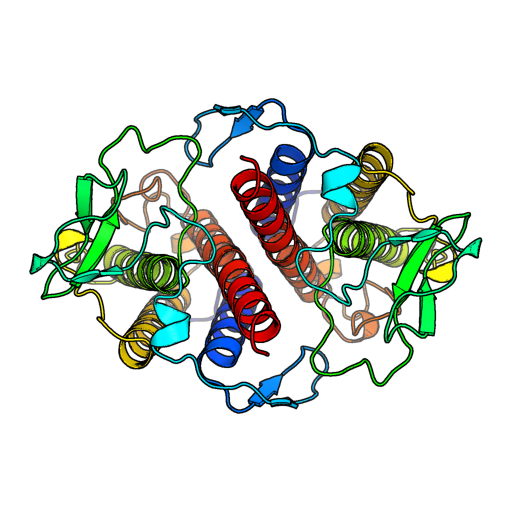1 64 34 ASN B O 1
ATOM 1835 N N . GLY B 1 35 ? 10.023 -5.16 15.703 1 68.56 35 GLY B N 1
ATOM 1836 C CA . GLY B 1 35 ? 10.094 -6.262 16.641 1 68.56 35 GLY B CA 1
ATOM 1837 C C . GLY B 1 35 ? 9.312 -6.004 17.922 1 68.56 35 GLY B C 1
ATOM 1838 O O . GLY B 1 35 ? 9.281 -6.848 18.828 1 68.56 35 GLY B O 1
ATOM 1839 N N . VAL B 1 36 ? 8.719 -4.883 18.016 1 72.81 36 VAL B N 1
ATOM 1840 C CA . VAL B 1 36 ? 7.945 -4.52 19.188 1 72.81 36 VAL B CA 1
ATOM 1841 C C . VAL B 1 36 ? 6.465 -4.809 18.953 1 72.81 36 VAL B C 1
ATOM 1843 O O . VAL B 1 36 ? 5.906 -4.402 17.938 1 72.81 36 VAL B O 1
ATOM 1846 N N . GLY B 1 37 ? 5.867 -5.594 19.844 1 79.94 37 GLY B N 1
ATOM 1847 C CA . GLY B 1 37 ? 4.441 -5.871 19.766 1 79.94 37 GLY B CA 1
ATOM 1848 C C . GLY B 1 37 ? 3.58 -4.703 20.219 1 79.94 37 GLY B C 1
ATOM 1849 O O . GLY B 1 37 ? 3.824 -4.117 21.266 1 79.94 37 GLY B O 1
ATOM 1850 N N . ILE B 1 38 ? 2.697 -4.312 19.359 1 83.31 38 ILE B N 1
ATOM 1851 C CA . ILE B 1 38 ? 1.765 -3.248 19.719 1 83.31 38 ILE B CA 1
ATOM 1852 C C . ILE B 1 38 ? 0.341 -3.799 19.75 1 83.31 38 ILE B C 1
ATOM 1854 O O . ILE B 1 38 ? 0.002 -4.703 18.969 1 83.31 38 ILE B O 1
ATOM 1858 N N . GLY B 1 39 ? -0.408 -3.338 20.625 1 88.94 39 GLY B N 1
ATOM 1859 C CA . GLY B 1 39 ? -1.789 -3.775 20.766 1 88.94 39 GLY B CA 1
ATOM 1860 C C . GLY B 1 39 ? -2.654 -3.377 19.578 1 88.94 39 GLY B C 1
ATOM 1861 O O . GLY B 1 39 ? -2.506 -2.281 19.031 1 88.94 39 GLY B O 1
ATOM 1862 N N . VAL B 1 40 ? -3.508 -4.309 19.141 1 91.88 40 VAL B N 1
ATOM 1863 C CA . VAL B 1 40 ? -4.461 -4.062 18.062 1 91.88 40 VAL B CA 1
ATOM 1864 C C . VAL B 1 40 ? -5.863 -4.473 18.516 1 91.88 40 VAL B C 1
ATOM 1866 O O . VAL B 1 40 ? -6.062 -5.59 19 1 91.88 40 VAL B O 1
ATOM 1869 N N . THR B 1 41 ? -6.77 -3.559 18.469 1 92.94 41 THR B N 1
ATOM 1870 C CA . THR B 1 41 ? -8.18 -3.891 18.656 1 92.94 41 THR B CA 1
ATOM 1871 C C . THR B 1 41 ? -8.734 -4.598 17.422 1 92.94 41 THR B C 1
ATOM 1873 O O . THR B 1 41 ? -8.641 -4.078 16.297 1 92.94 41 THR B O 1
ATOM 1876 N N . PRO B 1 42 ? -9.242 -5.773 17.609 1 96.69 42 PRO B N 1
ATOM 1877 C CA . PRO B 1 42 ? -9.797 -6.496 16.469 1 96.69 42 PRO B CA 1
ATOM 1878 C C . PRO B 1 42 ? -10.859 -5.691 15.719 1 96.69 42 PRO B C 1
ATOM 1880 O O . PRO B 1 42 ? -11.641 -4.961 16.328 1 96.69 42 PRO B O 1
ATOM 1883 N N . LEU B 1 43 ? -10.898 -5.914 14.422 1 98.19 43 LEU B N 1
ATOM 1884 C CA . LEU B 1 43 ? -11.867 -5.227 13.57 1 98.19 43 LEU B CA 1
ATOM 1885 C C . LEU B 1 43 ? -13.297 -5.613 13.953 1 98.19 43 LEU B C 1
ATOM 1887 O O . LEU B 1 43 ? -13.641 -6.797 13.977 1 98.19 43 LEU B O 1
ATOM 1891 N N . GLY B 1 44 ? -14.094 -4.629 14.297 1 98.31 44 GLY B N 1
ATOM 1892 C CA . GLY B 1 44 ? -15.5 -4.859 14.594 1 98.31 44 GLY B CA 1
ATOM 1893 C C . GLY B 1 44 ? -16.422 -4.496 13.445 1 98.31 44 GLY B C 1
ATOM 1894 O O . GLY B 1 44 ? -15.992 -3.863 12.477 1 98.31 44 GLY B O 1
ATOM 1895 N N . ASP B 1 45 ? -17.641 -4.848 13.602 1 98.62 45 ASP B N 1
ATOM 1896 C CA . ASP B 1 45 ? -18.594 -4.66 12.516 1 98.62 45 ASP B CA 1
ATOM 1897 C C . ASP B 1 45 ? -18.844 -3.174 12.25 1 98.62 45 ASP B C 1
ATOM 1899 O O . ASP B 1 45 ? -18.984 -2.76 11.094 1 98.62 45 ASP B O 1
ATOM 1903 N N . ASP B 1 46 ? -18.938 -2.344 13.273 1 98 46 ASP B N 1
ATOM 1904 C CA . ASP B 1 46 ? -19.172 -0.915 13.094 1 98 46 ASP B CA 1
ATOM 1905 C C . ASP B 1 46 ? -18.094 -0.283 12.234 1 98 46 ASP B C 1
ATOM 1907 O O . ASP B 1 46 ? -18.375 0.51 11.336 1 98 46 ASP B O 1
ATOM 1911 N N . GLU B 1 47 ? -16.875 -0.653 12.539 1 98.19 47 GLU B N 1
ATOM 1912 C CA . GLU B 1 47 ? -15.734 -0.148 11.781 1 98.19 47 GLU B CA 1
ATOM 1913 C C . GLU B 1 47 ? -15.695 -0.751 10.375 1 98.19 47 GLU B C 1
ATOM 1915 O O . GLU B 1 47 ? -15.406 -0.054 9.406 1 98.19 47 GLU B O 1
ATOM 1920 N N . TYR B 1 48 ? -15.984 -2.01 10.297 1 98.81 48 TYR B N 1
ATOM 1921 C CA . TYR B 1 48 ? -16 -2.779 9.062 1 98.81 48 TYR B CA 1
ATOM 1922 C C . TYR B 1 48 ? -16.922 -2.137 8.031 1 98.81 48 TYR B C 1
ATOM 1924 O O . TYR B 1 48 ? -16.547 -1.979 6.867 1 98.81 48 TYR B O 1
ATOM 1932 N N . PHE B 1 49 ? -18.062 -1.649 8.422 1 98.62 49 PHE B N 1
ATOM 1933 C CA . PHE B 1 49 ? -19.062 -1.099 7.516 1 98.62 49 PHE B CA 1
ATOM 1934 C C . PHE B 1 49 ? -18.984 0.423 7.484 1 98.62 49 PHE B C 1
ATOM 1936 O O . PHE B 1 49 ? -19.703 1.071 6.727 1 98.62 49 PHE B O 1
ATOM 1943 N N . TRP B 1 50 ? -18.094 1.017 8.289 1 98.31 50 TRP B N 1
ATOM 1944 C CA . TRP B 1 50 ? -18.047 2.467 8.453 1 98.31 50 TRP B CA 1
ATOM 1945 C C . TRP B 1 50 ? -17.766 3.15 7.117 1 98.31 50 TRP B C 1
ATOM 1947 O O . TRP B 1 50 ? -16.906 2.699 6.355 1 98.31 50 TRP B O 1
ATOM 1957 N N . GLU B 1 51 ? -18.5 4.148 6.812 1 97.5 51 GLU B N 1
ATOM 1958 C CA . GLU B 1 51 ? -18.312 4.98 5.629 1 97.5 51 GLU B CA 1
ATOM 1959 C C . GLU B 1 51 ? -17.656 6.309 5.984 1 97.5 51 GLU B C 1
ATOM 1961 O O . GLU B 1 51 ? -18.328 7.254 6.398 1 97.5 51 GLU B O 1
ATOM 1966 N N . PRO B 1 52 ? -16.344 6.453 5.68 1 96.25 52 PRO B N 1
ATOM 1967 C CA . PRO B 1 52 ? -15.609 7.664 6.047 1 96.25 52 PRO B CA 1
ATOM 1968 C C . PRO B 1 52 ? -16.172 8.914 5.375 1 96.25 52 PRO B C 1
ATOM 1970 O O . PRO B 1 52 ? -16 10.023 5.891 1 96.25 52 PRO B O 1
ATOM 1973 N N . VAL B 1 53 ? -16.766 8.797 4.219 1 96.31 53 VAL B N 1
ATOM 1974 C CA . VAL B 1 53 ? -17.375 9.891 3.463 1 96.31 53 VAL B CA 1
ATOM 1975 C C . VAL B 1 53 ? -18.703 9.422 2.865 1 96.31 53 VAL B C 1
ATOM 1977 O O . VAL B 1 53 ? -18.953 8.219 2.75 1 96.31 53 VAL B O 1
ATOM 1980 N N . PRO B 1 54 ? -19.578 10.359 2.527 1 95 54 PRO B N 1
ATOM 1981 C CA . PRO B 1 54 ? -20.844 9.93 1.924 1 95 54 PRO B CA 1
ATOM 1982 C C . PRO B 1 54 ? -20.656 9.219 0.589 1 95 54 PRO B C 1
ATOM 1984 O O . PRO B 1 54 ? -19.734 9.539 -0.161 1 95 54 PRO B O 1
ATOM 1987 N N . GLY B 1 55 ? -21.516 8.281 0.293 1 95.44 55 GLY B N 1
ATOM 1988 C CA . GLY B 1 55 ? -21.562 7.672 -1.028 1 95.44 55 GLY B CA 1
ATOM 1989 C C . GLY B 1 55 ? -20.516 6.602 -1.235 1 95.44 55 GLY B C 1
ATOM 1990 O O . GLY B 1 55 ? -20.125 6.316 -2.371 1 95.44 55 GLY B O 1
ATOM 1991 N N . CYS B 1 56 ? -20.016 6.02 -0.151 1 97.81 56 CYS B N 1
ATOM 1992 C CA . CYS B 1 56 ? -19.016 4.957 -0.265 1 97.81 56 CYS B CA 1
ATOM 1993 C C . CYS B 1 56 ? -19.625 3.715 -0.909 1 97.81 56 CYS B C 1
ATOM 1995 O O . CYS B 1 56 ? -20.812 3.441 -0.748 1 97.81 56 CYS B O 1
ATOM 1997 N N . TRP B 1 57 ? -18.812 3.066 -1.638 1 98.5 57 TRP B N 1
ATOM 1998 C CA . TRP B 1 57 ? -19.141 1.677 -1.941 1 98.5 57 TRP B CA 1
ATOM 1999 C C . TRP B 1 57 ? -18.766 0.765 -0.775 1 98.5 57 TRP B C 1
ATOM 2001 O O . TRP B 1 57 ? -17.766 0.999 -0.088 1 98.5 57 TRP B O 1
ATOM 2011 N N . SER B 1 58 ? -19.547 -0.285 -0.545 1 98.81 58 SER B N 1
ATOM 2012 C CA . SER B 1 58 ? -19.406 -1.161 0.613 1 98.81 58 SER B CA 1
ATOM 2013 C C . SER B 1 58 ? -19.938 -2.559 0.317 1 98.81 58 SER B C 1
ATOM 2015 O O . SER B 1 58 ? -20.109 -2.934 -0.846 1 98.81 58 SER B O 1
ATOM 2017 N N . VAL B 1 59 ? -19.953 -3.396 1.317 1 98.81 59 VAL B N 1
ATOM 2018 C CA . VAL B 1 59 ? -20.719 -4.637 1.343 1 98.81 59 VAL B CA 1
ATOM 2019 C C . VAL B 1 59 ? -22.109 -4.375 1.937 1 98.81 59 VAL B C 1
ATOM 2021 O O . VAL B 1 59 ? -22.234 -3.674 2.943 1 98.81 59 VAL B O 1
ATOM 2024 N N . ARG B 1 60 ? -23.109 -4.926 1.213 1 98.69 60 ARG B N 1
ATOM 2025 C CA . ARG B 1 60 ? -24.484 -4.617 1.591 1 98.69 60 ARG B CA 1
ATOM 2026 C C . ARG B 1 60 ? -25.359 -5.863 1.543 1 98.69 60 ARG B C 1
ATOM 2028 O O . ARG B 1 60 ? -25.062 -6.812 0.814 1 98.69 60 ARG B O 1
ATOM 2035 N N . ARG B 1 61 ? -26.438 -5.805 2.385 1 98.5 61 ARG B N 1
ATOM 2036 C CA . ARG B 1 61 ? -27.453 -6.84 2.246 1 98.5 61 ARG B CA 1
ATOM 2037 C C . ARG B 1 61 ? -28.094 -6.805 0.859 1 98.5 61 ARG B C 1
ATOM 2039 O O . ARG B 1 61 ? -28.484 -5.742 0.382 1 98.5 61 ARG B O 1
ATOM 2046 N N . ARG B 1 62 ? -28.188 -7.938 0.322 1 97.75 62 ARG B N 1
ATOM 2047 C CA . ARG B 1 62 ? -28.703 -8.023 -1.041 1 97.75 62 ARG B CA 1
ATOM 2048 C C . ARG B 1 62 ? -30.125 -7.512 -1.117 1 97.75 62 ARG B C 1
ATOM 2050 O O . ARG B 1 62 ? -30.516 -6.867 -2.098 1 97.75 62 ARG B O 1
ATOM 2057 N N . GLU B 1 63 ? -30.922 -7.742 -0.073 1 97.75 63 GLU B N 1
ATOM 2058 C CA . GLU B 1 63 ? -32.312 -7.336 -0.033 1 97.75 63 GLU B CA 1
ATOM 2059 C C . GLU B 1 63 ? -32.469 -5.82 -0.118 1 97.75 63 GLU B C 1
ATOM 2061 O O . GLU B 1 63 ? -33.469 -5.309 -0.628 1 97.75 63 GLU B O 1
ATOM 2066 N N . ALA B 1 64 ? -31.469 -5.094 0.306 1 97.25 64 ALA B N 1
ATOM 2067 C CA . ALA B 1 64 ? -31.5 -3.635 0.322 1 97.25 64 ALA B CA 1
ATOM 2068 C C . ALA B 1 64 ? -31.047 -3.061 -1.016 1 97.25 64 ALA B C 1
ATOM 2070 O O . ALA B 1 64 ? -31.234 -1.871 -1.286 1 97.25 64 ALA B O 1
ATOM 2071 N N . GLY B 1 65 ? -30.453 -3.895 -1.842 1 97.5 65 GLY B N 1
ATOM 2072 C CA . GLY B 1 65 ? -29.953 -3.451 -3.137 1 97.5 65 GLY B CA 1
ATOM 2073 C C . GLY B 1 65 ? -28.625 -2.729 -3.053 1 97.5 65 GLY B C 1
ATOM 2074 O O . GLY B 1 65 ? -28.094 -2.514 -1.96 1 97.5 65 GLY B O 1
ATOM 2075 N N . PRO B 1 66 ? -28.016 -2.35 -4.223 1 98.06 66 PRO B N 1
ATOM 2076 C CA . PRO B 1 66 ? -26.719 -1.667 -4.273 1 98.06 66 PRO B CA 1
ATOM 2077 C C . PRO B 1 66 ? -26.781 -0.241 -3.732 1 98.06 66 PRO B C 1
ATOM 2079 O O . PRO B 1 66 ? -27.859 0.356 -3.68 1 98.06 66 PRO B O 1
ATOM 2082 N N . GLY B 1 67 ? -25.578 0.214 -3.285 1 97.06 67 GLY B N 1
ATOM 2083 C CA . GLY B 1 67 ? -25.484 1.58 -2.797 1 97.06 67 GLY B CA 1
ATOM 2084 C C . GLY B 1 67 ? -25.484 2.611 -3.908 1 97.06 67 GLY B C 1
ATOM 2085 O O . GLY B 1 67 ? -25.703 2.277 -5.074 1 97.06 67 GLY B O 1
ATOM 2086 N N . LEU B 1 68 ? -25.281 3.896 -3.51 1 95.38 68 LEU B N 1
ATOM 2087 C CA . LEU B 1 68 ? -25.266 5.02 -4.441 1 95.38 68 LEU B CA 1
ATOM 2088 C C . LEU B 1 68 ? -24.234 4.805 -5.535 1 95.38 68 LEU B C 1
ATOM 2090 O O . LEU B 1 68 ? -23.109 4.406 -5.254 1 95.38 68 LEU B O 1
ATOM 2094 N N . ARG B 1 69 ? -24.562 4.945 -6.789 1 95.69 69 ARG B N 1
ATOM 2095 C CA . ARG B 1 69 ? -23.734 4.91 -7.992 1 95.69 69 ARG B CA 1
ATOM 2096 C C . ARG B 1 69 ? -23.312 3.482 -8.32 1 95.69 69 ARG B C 1
ATOM 2098 O O . ARG B 1 69 ? -22.562 3.256 -9.273 1 95.69 69 ARG B O 1
ATOM 2105 N N . ALA B 1 70 ? -23.641 2.559 -7.469 1 97.69 70 ALA B N 1
ATOM 2106 C CA . ALA B 1 70 ? -23.5 1.152 -7.84 1 97.69 70 ALA B CA 1
ATOM 2107 C C . ALA B 1 70 ? -24.734 0.657 -8.586 1 97.69 70 ALA B C 1
ATOM 2109 O O . ALA B 1 70 ? -25.812 1.251 -8.484 1 97.69 70 ALA B O 1
ATOM 2110 N N . THR B 1 71 ? -24.578 -0.442 -9.391 1 96.88 71 THR B N 1
ATOM 2111 C CA . THR B 1 71 ? -25.703 -0.958 -10.156 1 96.88 71 THR B CA 1
ATOM 2112 C C . THR B 1 71 ? -25.922 -2.445 -9.883 1 96.88 71 THR B C 1
ATOM 2114 O O . THR B 1 71 ? -26.938 -3.014 -10.258 1 96.88 71 THR B O 1
ATOM 2117 N N . VAL B 1 72 ? -24.969 -3.09 -9.203 1 96.94 72 VAL B N 1
ATOM 2118 C CA . VAL B 1 72 ? -25.062 -4.512 -8.898 1 96.94 72 VAL B CA 1
ATOM 2119 C C . VAL B 1 72 ? -24.406 -4.797 -7.547 1 96.94 72 VAL B C 1
ATOM 2121 O O . VAL B 1 72 ? -23.594 -4.012 -7.07 1 96.94 72 VAL B O 1
ATOM 2124 N N . LEU B 1 73 ? -24.797 -5.832 -6.895 1 98.12 73 LEU B N 1
ATOM 2125 C CA . LEU B 1 73 ? -24.109 -6.434 -5.754 1 98.12 73 LEU B CA 1
ATOM 2126 C C . LEU B 1 73 ? -23.422 -7.734 -6.156 1 98.12 73 LEU B C 1
ATOM 2128 O O . LEU B 1 73 ? -24.094 -8.742 -6.395 1 98.12 73 LEU B O 1
ATOM 2132 N N . GLU B 1 74 ? -22.156 -7.633 -6.207 1 97.75 74 GLU B N 1
ATOM 2133 C CA . GLU B 1 74 ? -21.359 -8.773 -6.637 1 97.75 74 GLU B CA 1
ATOM 2134 C C . GLU B 1 74 ? -21.328 -9.852 -5.559 1 97.75 74 GLU B C 1
ATOM 2136 O O . GLU B 1 74 ? -21.266 -9.547 -4.367 1 97.75 74 GLU B O 1
ATOM 2141 N N . GLY B 1 75 ? -21.281 -11.133 -5.984 1 97.81 75 GLY B N 1
ATOM 2142 C CA . GLY B 1 75 ? -21.172 -12.266 -5.074 1 97.81 75 GLY B CA 1
ATOM 2143 C C . GLY B 1 75 ? -22.484 -13.008 -4.887 1 97.81 75 GLY B C 1
ATOM 2144 O O . GLY B 1 75 ? -23.5 -12.656 -5.508 1 97.81 75 GLY B O 1
ATOM 2145 N N . SER B 1 76 ? -22.469 -14.047 -4.082 1 96.94 76 SER B N 1
ATOM 2146 C CA . SER B 1 76 ? -23.656 -14.844 -3.768 1 96.94 76 SER B CA 1
ATOM 2147 C C . SER B 1 76 ? -24.016 -14.734 -2.293 1 96.94 76 SER B C 1
ATOM 2149 O O . SER B 1 76 ? -23.281 -14.141 -1.505 1 96.94 76 SER B O 1
ATOM 2151 N N . GLY B 1 77 ? -25.172 -15.203 -1.982 1 95.31 77 GLY B N 1
ATOM 2152 C CA . GLY B 1 77 ? -25.625 -15.188 -0.601 1 95.31 77 GLY B CA 1
ATOM 2153 C C . GLY B 1 77 ? -26.391 -13.922 -0.236 1 95.31 77 GLY B C 1
ATOM 2154 O O . GLY B 1 77 ? -26.812 -13.172 -1.116 1 95.31 77 GLY B O 1
ATOM 2155 N N . ASP B 1 78 ? -26.516 -13.648 1.083 1 98 78 ASP B N 1
ATOM 2156 C CA . ASP B 1 78 ? -27.375 -12.578 1.582 1 98 78 ASP B CA 1
ATOM 2157 C C . ASP B 1 78 ? -26.688 -11.219 1.452 1 98 78 ASP B C 1
ATOM 2159 O O . ASP B 1 78 ? -27.344 -10.172 1.556 1 98 78 ASP B O 1
ATOM 2163 N N . TRP B 1 79 ? -25.406 -11.312 1.209 1 98.62 79 TRP B N 1
ATOM 2164 C CA . TRP B 1 79 ? -24.625 -10.078 1.125 1 98.62 79 TRP B CA 1
ATOM 2165 C C . TRP B 1 79 ? -23.922 -9.977 -0.221 1 98.62 79 TRP B C 1
ATOM 2167 O O . TRP B 1 79 ? -23.672 -10.992 -0.879 1 98.62 79 TRP B O 1
ATOM 2177 N N . GLY B 1 80 ? -23.688 -8.781 -0.651 1 98.75 80 GLY B N 1
ATOM 2178 C CA . GLY B 1 80 ? -22.938 -8.531 -1.867 1 98.75 80 GLY B CA 1
ATOM 2179 C C . GLY B 1 80 ? -22.094 -7.277 -1.794 1 98.75 80 GLY B C 1
ATOM 2180 O O . GLY B 1 80 ? -22.297 -6.434 -0.916 1 98.75 80 GLY B O 1
ATOM 2181 N N . ARG B 1 81 ? -21.172 -7.168 -2.59 1 98.81 81 ARG B N 1
ATOM 2182 C CA . ARG B 1 81 ? -20.281 -6.02 -2.67 1 98.81 81 ARG B CA 1
ATOM 2183 C C . ARG B 1 81 ? -20.719 -5.051 -3.762 1 98.81 81 ARG B C 1
ATOM 2185 O O . ARG B 1 81 ? -20.922 -5.453 -4.906 1 98.81 81 ARG B O 1
ATOM 2192 N N . ASP B 1 82 ? -20.828 -3.777 -3.467 1 98.69 82 ASP B N 1
ATOM 2193 C CA . ASP B 1 82 ? -21.172 -2.758 -4.449 1 98.69 82 ASP B CA 1
ATOM 2194 C C . ASP B 1 82 ? -20.266 -2.834 -5.668 1 98.69 82 ASP B C 1
ATOM 2196 O O . ASP B 1 82 ? -19.047 -2.951 -5.527 1 98.69 82 ASP B O 1
ATOM 2200 N N . SER B 1 83 ? -20.812 -2.812 -6.797 1 97.38 83 SER B N 1
ATOM 2201 C CA . SER B 1 83 ? -20.078 -2.801 -8.062 1 97.38 83 SER B CA 1
ATOM 2202 C C . SER B 1 83 ? -20.922 -2.195 -9.18 1 97.38 83 SER B C 1
ATOM 2204 O O . SER B 1 83 ? -22.062 -1.792 -8.953 1 97.38 83 SER B O 1
ATOM 2206 N N . ALA B 1 84 ? -20.359 -1.928 -10.297 1 95.19 84 ALA B N 1
ATOM 2207 C CA . ALA B 1 84 ? -21.047 -1.419 -11.484 1 95.19 84 ALA B CA 1
ATOM 2208 C C . ALA B 1 84 ? -20.469 -2.021 -12.758 1 95.19 84 ALA B C 1
ATOM 2210 O O . ALA B 1 84 ? -19.281 -2.342 -12.82 1 95.19 84 ALA B O 1
ATOM 2211 N N . ALA B 1 85 ? -21.344 -2.148 -13.688 1 88.5 85 ALA B N 1
ATOM 2212 C CA . ALA B 1 85 ? -20.844 -2.52 -15.008 1 88.5 85 ALA B CA 1
ATOM 2213 C C . ALA B 1 85 ? -20.047 -1.384 -15.633 1 88.5 85 ALA B C 1
ATOM 2215 O O . ALA B 1 85 ? -20.172 -0.225 -15.234 1 88.5 85 ALA B O 1
ATOM 2216 N N . SER B 1 86 ? -19.188 -1.674 -16.531 1 83.75 86 SER B N 1
ATOM 2217 C CA . SER B 1 86 ? -18.406 -0.661 -17.234 1 83.75 86 SER B CA 1
ATOM 2218 C C . SER B 1 86 ? -19.312 0.288 -18.016 1 83.75 86 SER B C 1
ATOM 2220 O O . SER B 1 86 ? -20.297 -0.142 -18.625 1 83.75 86 SER B O 1
ATOM 2222 N N . PRO B 1 87 ? -19.016 1.476 -18.156 1 83.75 87 PRO B N 1
ATOM 2223 C CA . PRO B 1 87 ? -17.891 2.16 -17.516 1 83.75 87 PRO B CA 1
ATOM 2224 C C . PRO B 1 87 ? -18.125 2.438 -16.031 1 83.75 87 PRO B C 1
ATOM 2226 O O . PRO B 1 87 ? -19.25 2.768 -15.633 1 83.75 87 PRO B O 1
ATOM 2229 N N . HIS B 1 88 ? -17.219 2.277 -15.195 1 85.19 88 HIS B N 1
ATOM 2230 C CA . HIS B 1 88 ? -17.328 2.521 -13.766 1 85.19 88 HIS B CA 1
ATOM 2231 C C . HIS B 1 88 ? -17.469 4.008 -13.469 1 85.19 88 HIS B C 1
ATOM 2233 O O . HIS B 1 88 ? -17.016 4.852 -14.242 1 85.19 88 HIS B O 1
ATOM 2239 N N . PRO B 1 89 ? -18.094 4.27 -12.422 1 88 89 PRO B N 1
ATOM 2240 C CA . PRO B 1 89 ? -18.266 5.676 -12.039 1 88 89 PRO B CA 1
ATOM 2241 C C . PRO B 1 89 ? -16.938 6.41 -11.906 1 88 89 PRO B C 1
ATOM 2243 O O . PRO B 1 89 ? -15.93 5.809 -11.523 1 88 89 PRO B O 1
ATOM 2246 N N . PHE B 1 90 ? -17 7.703 -12.258 1 86.75 90 PHE B N 1
ATOM 2247 C CA . PHE B 1 90 ? -15.859 8.602 -12.078 1 86.75 90 PHE B CA 1
ATOM 2248 C C . PHE B 1 90 ? -16.297 9.906 -11.438 1 86.75 90 PHE B C 1
ATOM 2250 O O . PHE B 1 90 ? -17.312 10.484 -11.82 1 86.75 90 PHE B O 1
ATOM 2257 N N . PRO B 1 91 ? -15.578 10.516 -10.562 1 87 91 PRO B N 1
ATOM 2258 C CA . PRO B 1 91 ? -14.445 9.906 -9.867 1 87 91 PRO B CA 1
ATOM 2259 C C . PRO B 1 91 ? -14.828 8.625 -9.125 1 87 91 PRO B C 1
ATOM 2261 O O . PRO B 1 91 ? -15.992 8.453 -8.742 1 87 91 PRO B O 1
ATOM 2264 N N . PRO B 1 92 ? -13.914 7.719 -8.977 1 90.88 92 PRO B N 1
ATOM 2265 C CA . PRO B 1 92 ? -14.266 6.477 -8.289 1 90.88 92 PRO B CA 1
ATOM 2266 C C . PRO B 1 92 ? -14.789 6.711 -6.875 1 90.88 92 PRO B C 1
ATOM 2268 O O . PRO B 1 92 ? -14.289 7.59 -6.168 1 90.88 92 PRO B O 1
ATOM 2271 N N . PRO B 1 93 ? -15.805 5.914 -6.496 1 94.62 93 PRO B N 1
ATOM 2272 C CA . PRO B 1 93 ? -16.281 6.047 -5.121 1 94.62 93 PRO B CA 1
ATOM 2273 C C . PRO B 1 93 ? -15.242 5.637 -4.086 1 94.62 93 PRO B C 1
ATOM 2275 O O . PRO B 1 93 ? -14.422 4.75 -4.352 1 94.62 93 PRO B O 1
ATOM 2278 N N . PHE B 1 94 ? -15.273 6.383 -2.973 1 96.75 94 PHE B N 1
ATOM 2279 C CA . PHE B 1 94 ? -14.516 5.895 -1.822 1 96.75 94 PHE B CA 1
ATOM 2280 C C . PHE B 1 94 ? -15.062 4.551 -1.349 1 96.75 94 PHE B C 1
ATOM 2282 O O . PHE B 1 94 ? -16.281 4.348 -1.308 1 96.75 94 PHE B O 1
ATOM 2289 N N . THR B 1 95 ? -14.188 3.605 -0.998 1 98.38 95 THR B N 1
ATOM 2290 C CA . THR B 1 95 ? -14.664 2.289 -0.594 1 98.38 95 THR B CA 1
ATOM 2291 C C . THR B 1 95 ? -14.359 2.029 0.878 1 98.38 95 THR B C 1
ATOM 2293 O O . THR B 1 95 ? -13.32 2.455 1.384 1 98.38 95 THR B O 1
ATOM 2296 N N . THR B 1 96 ? -15.219 1.34 1.534 1 98.81 96 THR B N 1
ATOM 2297 C CA . THR B 1 96 ? -15.078 0.992 2.945 1 98.81 96 THR B CA 1
ATOM 2298 C C . THR B 1 96 ? -14.07 -0.141 3.125 1 98.81 96 THR B C 1
ATOM 2300 O O . THR B 1 96 ? -13.594 -0.719 2.145 1 98.81 96 THR B O 1
ATOM 2303 N N . ILE B 1 97 ? -13.758 -0.443 4.383 1 98.94 97 ILE B N 1
ATOM 2304 C CA . ILE B 1 97 ? -12.953 -1.615 4.695 1 98.94 97 ILE B CA 1
ATOM 2305 C C . ILE B 1 97 ? -13.656 -2.877 4.203 1 98.94 97 ILE B C 1
ATOM 2307 O O . ILE B 1 97 ? -13.016 -3.775 3.648 1 98.94 97 ILE B O 1
ATOM 2311 N N . ALA B 1 98 ? -14.992 -2.934 4.359 1 98.94 98 ALA B N 1
ATOM 2312 C CA . ALA B 1 98 ? -15.781 -4.086 3.922 1 98.94 98 ALA B CA 1
ATOM 2313 C C . ALA B 1 98 ? -15.586 -4.348 2.432 1 98.94 98 ALA B C 1
ATOM 2315 O O . ALA B 1 98 ? -15.328 -5.484 2.023 1 98.94 98 ALA B O 1
ATOM 2316 N N . TRP B 1 99 ? -15.703 -3.309 1.682 1 98.88 99 TRP B N 1
ATOM 2317 C CA . TRP B 1 99 ? -15.547 -3.434 0.236 1 98.88 99 TRP B CA 1
ATOM 2318 C C . TRP B 1 99 ? -14.148 -3.926 -0.117 1 98.88 99 TRP B C 1
ATOM 2320 O O . TRP B 1 99 ? -13.992 -4.867 -0.9 1 98.88 99 TRP B O 1
ATOM 2330 N N . ARG B 1 100 ? -13.156 -3.279 0.44 1 98.88 100 ARG B N 1
ATOM 2331 C CA . ARG B 1 100 ? -11.766 -3.564 0.09 1 98.88 100 ARG B CA 1
ATOM 2332 C C . ARG B 1 100 ? -11.383 -4.984 0.496 1 98.88 100 ARG B C 1
ATOM 2334 O O . ARG B 1 100 ? -10.68 -5.676 -0.242 1 98.88 100 ARG B O 1
ATOM 2341 N N . LEU B 1 101 ? -11.805 -5.359 1.716 1 98.81 101 LEU B N 1
ATOM 2342 C CA . LEU B 1 101 ? -11.477 -6.703 2.176 1 98.81 101 LEU B CA 1
ATOM 2343 C C . LEU B 1 101 ? -12.18 -7.754 1.322 1 98.81 101 LEU B C 1
ATOM 2345 O O . LEU B 1 101 ? -11.594 -8.789 0.998 1 98.81 101 LEU B O 1
ATOM 2349 N N . SER B 1 102 ? -13.43 -7.512 0.97 1 98.81 102 SER B N 1
ATOM 2350 C CA . SER B 1 102 ? -14.141 -8.406 0.063 1 98.81 102 SER B CA 1
ATOM 2351 C C . SER B 1 102 ? -13.43 -8.516 -1.281 1 98.81 102 SER B C 1
ATOM 2353 O O . SER B 1 102 ? -13.297 -9.609 -1.831 1 98.81 102 SER B O 1
ATOM 2355 N N . HIS B 1 103 ? -12.984 -7.41 -1.802 1 98.44 103 HIS B N 1
ATOM 2356 C CA . HIS B 1 103 ? -12.242 -7.383 -3.055 1 98.44 103 HIS B CA 1
ATOM 2357 C C . HIS B 1 103 ? -10.984 -8.242 -2.967 1 98.44 103 HIS B C 1
ATOM 2359 O O . HIS B 1 103 ? -10.719 -9.055 -3.857 1 98.44 103 HIS B O 1
ATOM 2365 N N . LEU B 1 104 ? -10.219 -8.07 -1.949 1 98.81 104 LEU B N 1
ATOM 2366 C CA . LEU B 1 104 ? -8.969 -8.805 -1.787 1 98.81 104 LEU B CA 1
ATOM 2367 C C . LEU B 1 104 ? -9.234 -10.305 -1.697 1 98.81 104 LEU B C 1
ATOM 2369 O O . LEU B 1 104 ? -8.547 -11.102 -2.348 1 98.81 104 LEU B O 1
ATOM 2373 N N . SER B 1 105 ? -10.219 -10.703 -0.864 1 98.75 105 SER B N 1
ATOM 2374 C CA . SER B 1 105 ? -10.539 -12.109 -0.687 1 98.75 105 SER B CA 1
ATOM 2375 C C . SER B 1 105 ? -10.969 -12.75 -2.004 1 98.75 105 SER B C 1
ATOM 2377 O O . SER B 1 105 ? -10.516 -13.836 -2.352 1 98.75 105 SER B O 1
ATOM 2379 N N . GLU B 1 106 ? -11.852 -12.062 -2.67 1 98.62 106 GLU B N 1
ATOM 2380 C CA . GLU B 1 106 ? -12.344 -12.539 -3.961 1 98.62 106 GLU B CA 1
ATOM 2381 C C . GLU B 1 106 ? -11.195 -12.711 -4.953 1 98.62 106 GLU B C 1
ATOM 2383 O O . GLU B 1 106 ? -11.078 -13.758 -5.598 1 98.62 106 GLU B O 1
ATOM 2388 N N . MET B 1 107 ? -10.383 -11.688 -5.113 1 98.38 107 MET B N 1
ATOM 2389 C CA . MET B 1 107 ? -9.289 -11.695 -6.074 1 98.38 107 MET B CA 1
ATOM 2390 C C . MET B 1 107 ? -8.32 -12.836 -5.785 1 98.38 107 MET B C 1
ATOM 2392 O O . MET B 1 107 ? -7.93 -13.57 -6.691 1 98.38 107 MET B O 1
ATOM 2396 N N . LEU B 1 108 ? -7.941 -13.023 -4.531 1 98.81 108 LEU B N 1
ATOM 2397 C CA . LEU B 1 108 ? -6.992 -14.062 -4.145 1 98.81 108 LEU B CA 1
ATOM 2398 C C . LEU B 1 108 ? -7.586 -15.453 -4.355 1 98.81 108 LEU B C 1
ATOM 2400 O O . LEU B 1 108 ? -6.926 -16.344 -4.906 1 98.81 108 LEU B O 1
ATOM 2404 N N . ALA B 1 109 ? -8.805 -15.664 -3.902 1 98.75 109 ALA B N 1
ATOM 2405 C CA . ALA B 1 109 ? -9.461 -16.969 -4.023 1 98.75 109 ALA B CA 1
ATOM 2406 C C . ALA B 1 109 ? -9.609 -17.375 -5.488 1 98.75 109 ALA B C 1
ATOM 2408 O O . ALA B 1 109 ? -9.305 -18.516 -5.859 1 98.75 109 ALA B O 1
ATOM 2409 N N . LEU B 1 110 ? -10.07 -16.469 -6.293 1 98.75 110 LEU B N 1
ATOM 2410 C CA . LEU B 1 110 ? -10.305 -16.766 -7.699 1 98.75 110 LEU B CA 1
ATOM 2411 C C . LEU B 1 110 ? -8.992 -17.016 -8.43 1 98.75 110 LEU B C 1
ATOM 2413 O O . LEU B 1 110 ? -8.891 -17.922 -9.258 1 98.75 110 LEU B O 1
ATOM 2417 N N . ARG B 1 111 ? -7.988 -16.188 -8.18 1 98.81 111 ARG B N 1
ATOM 2418 C CA . ARG B 1 111 ? -6.715 -16.406 -8.859 1 98.81 111 ARG B CA 1
ATOM 2419 C C . ARG B 1 111 ? -6.09 -17.734 -8.438 1 98.81 111 ARG B C 1
ATOM 2421 O O . ARG B 1 111 ? -5.488 -18.422 -9.266 1 98.81 111 ARG B O 1
ATOM 2428 N N . ALA B 1 112 ? -6.199 -18.047 -7.148 1 98.81 112 ALA B N 1
ATOM 2429 C CA . ALA B 1 112 ? -5.723 -19.359 -6.73 1 98.81 112 ALA B CA 1
ATOM 2430 C C . ALA B 1 112 ? -6.449 -20.469 -7.488 1 98.81 112 ALA B C 1
ATOM 2432 O O . ALA B 1 112 ? -5.812 -21.375 -8.039 1 98.81 112 ALA B O 1
ATOM 2433 N N . ASP B 1 113 ? -7.754 -20.406 -7.574 1 98.75 113 ASP B N 1
ATOM 2434 C CA . ASP B 1 113 ? -8.57 -21.422 -8.219 1 98.75 113 ASP B CA 1
ATOM 2435 C C . ASP B 1 113 ? -8.25 -21.531 -9.711 1 98.75 113 ASP B C 1
ATOM 2437 O O . ASP B 1 113 ? -8.117 -22.625 -10.242 1 98.75 113 ASP B O 1
ATOM 2441 N N . HIS B 1 114 ? -8.039 -20.359 -10.32 1 98.62 114 HIS B N 1
ATOM 2442 C CA . HIS B 1 114 ? -7.871 -20.328 -11.766 1 98.62 114 HIS B CA 1
ATOM 2443 C C . HIS B 1 114 ? -6.41 -20.531 -12.156 1 98.62 114 HIS B C 1
ATOM 2445 O O . HIS B 1 114 ? -6.062 -20.453 -13.336 1 98.62 114 HIS B O 1
ATOM 2451 N N . THR B 1 115 ? -5.559 -20.672 -11.266 1 98.5 115 THR B N 1
ATOM 2452 C CA . THR B 1 115 ? -4.164 -20.984 -11.562 1 98.5 115 THR B CA 1
ATOM 2453 C C . THR B 1 115 ? -3.895 -22.469 -11.383 1 98.5 115 THR B C 1
ATOM 2455 O O . THR B 1 115 ? -3.309 -23.109 -12.258 1 98.5 115 THR B O 1
ATOM 2458 N N . ASN B 1 116 ? -4.352 -23.062 -10.32 1 95.88 116 ASN B N 1
ATOM 2459 C CA . ASN B 1 116 ? -4.047 -24.484 -10.133 1 95.88 116 ASN B CA 1
ATOM 2460 C C . ASN B 1 116 ? -5.199 -25.219 -9.453 1 95.88 116 ASN B C 1
ATOM 2462 O O . ASN B 1 116 ? -4.996 -26.266 -8.844 1 95.88 116 ASN B O 1
ATOM 2466 N N . GLY B 1 117 ? -6.355 -24.625 -9.438 1 96.88 117 GLY B N 1
ATOM 2467 C CA . GLY B 1 117 ? -7.543 -25.266 -8.891 1 96.88 117 GLY B CA 1
ATOM 2468 C C . GLY B 1 117 ? -8.477 -25.797 -9.961 1 96.88 117 GLY B C 1
ATOM 2469 O O . GLY B 1 117 ? -8.031 -26.359 -10.969 1 96.88 117 GLY B O 1
ATOM 2470 N N . SER B 1 118 ? -9.75 -25.781 -9.734 1 97.44 118 SER B N 1
ATOM 2471 C CA . SER B 1 118 ? -10.773 -26.328 -10.625 1 97.44 118 SER B CA 1
ATOM 2472 C C . SER B 1 118 ? -11.062 -25.375 -11.781 1 97.44 118 SER B C 1
ATOM 2474 O O . SER B 1 118 ? -11.672 -25.766 -12.773 1 97.44 118 SER B O 1
ATOM 2476 N N . ARG B 1 119 ? -10.68 -24.109 -11.625 1 97.31 119 ARG B N 1
ATOM 2477 C CA . ARG B 1 119 ? -10.906 -23.047 -12.594 1 97.31 119 ARG B CA 1
ATOM 2478 C C . ARG B 1 119 ? -12.398 -22.812 -12.828 1 97.31 119 ARG B C 1
ATOM 2480 O O . ARG B 1 119 ? -12.82 -22.484 -13.938 1 97.31 119 ARG B O 1
ATOM 2487 N N . SER B 1 120 ? -13.164 -23.062 -11.734 1 97.25 120 SER B N 1
ATOM 2488 C CA . SER B 1 120 ? -14.617 -23 -11.891 1 97.25 120 SER B CA 1
ATOM 2489 C C . SER B 1 120 ? -15.219 -21.875 -11.062 1 97.25 120 SER B C 1
ATOM 2491 O O . SER B 1 120 ? -16.375 -21.484 -11.266 1 97.25 120 SER B O 1
ATOM 2493 N N . LEU B 1 121 ? -14.414 -21.312 -10.141 1 97.56 121 LEU B N 1
ATOM 2494 C CA . LEU B 1 121 ? -14.938 -20.25 -9.289 1 97.56 121 LEU B CA 1
ATOM 2495 C C . LEU B 1 121 ? -15.219 -19 -10.109 1 97.56 121 LEU B C 1
ATOM 2497 O O . LEU B 1 121 ? -14.469 -18.672 -11.031 1 97.56 121 LEU B O 1
ATOM 2501 N N . THR B 1 122 ? -16.312 -18.359 -9.789 1 97.75 122 THR B N 1
ATOM 2502 C CA . THR B 1 122 ? -16.672 -17.078 -10.406 1 97.75 122 THR B CA 1
ATOM 2503 C C . THR B 1 122 ? -16.938 -16.016 -9.352 1 97.75 122 THR B C 1
ATOM 2505 O O . THR B 1 122 ? -17.219 -16.344 -8.195 1 97.75 122 THR B O 1
ATOM 2508 N N . ARG B 1 123 ? -16.875 -14.758 -9.688 1 96.62 123 ARG B N 1
ATOM 2509 C CA . ARG B 1 123 ? -17.188 -13.656 -8.781 1 96.62 123 ARG B CA 1
ATOM 2510 C C . ARG B 1 123 ? -18.625 -13.766 -8.258 1 96.62 123 ARG B C 1
ATOM 2512 O O . ARG B 1 123 ? -18.859 -13.602 -7.062 1 96.62 123 ARG B O 1
ATOM 2519 N N . ALA B 1 124 ? -19.5 -14.078 -9.164 1 96.06 124 ALA B N 1
ATOM 2520 C CA . ALA B 1 124 ? -20.922 -14.156 -8.836 1 96.06 124 ALA B CA 1
ATOM 2521 C C . ALA B 1 124 ? -21.203 -15.328 -7.895 1 96.06 124 ALA B C 1
ATOM 2523 O O . ALA B 1 124 ? -22.156 -15.281 -7.109 1 96.06 124 ALA B O 1
ATOM 2524 N N . GLY B 1 125 ? -20.359 -16.281 -7.926 1 97.06 125 GLY B N 1
ATOM 2525 C CA . GLY B 1 125 ? -20.594 -17.516 -7.172 1 97.06 125 GLY B CA 1
ATOM 2526 C C . GLY B 1 125 ? -19.969 -17.5 -5.797 1 97.06 125 GLY B C 1
ATOM 2527 O O . GLY B 1 125 ? -20.266 -18.344 -4.957 1 97.06 125 GLY B O 1
ATOM 2528 N N . LEU B 1 126 ? -19.094 -16.547 -5.484 1 97.44 126 LEU B N 1
ATOM 2529 C CA . LEU B 1 126 ? -18.406 -16.5 -4.203 1 97.44 126 LEU B CA 1
ATOM 2530 C C . LEU B 1 126 ? -19.234 -15.758 -3.158 1 97.44 126 LEU B C 1
ATOM 2532 O O . LEU B 1 126 ? -19.656 -14.625 -3.387 1 97.44 126 LEU B O 1
ATOM 2536 N N . ALA B 1 127 ? -19.422 -16.391 -2.074 1 97.38 127 ALA B N 1
ATOM 2537 C CA . ALA B 1 127 ? -20.188 -15.781 -0.991 1 97.38 127 ALA B CA 1
ATOM 2538 C C . ALA B 1 127 ? -19.453 -14.594 -0.397 1 97.38 127 ALA B C 1
ATOM 2540 O O . ALA B 1 127 ? -18.234 -14.641 -0.217 1 97.38 127 ALA B O 1
ATOM 2541 N N . VAL B 1 128 ? -20.156 -13.523 -0.084 1 98.44 128 VAL B N 1
ATOM 2542 C CA . VAL B 1 128 ? -19.609 -12.328 0.556 1 98.44 128 VAL B CA 1
ATOM 2543 C C . VAL B 1 128 ? -20 -12.312 2.035 1 98.44 128 VAL B C 1
ATOM 2545 O O . VAL B 1 128 ? -21.188 -12.297 2.375 1 98.44 128 VAL B O 1
ATOM 2548 N N . PRO B 1 129 ? -19 -12.383 2.918 1 97.81 129 PRO B N 1
ATOM 2549 C CA . PRO B 1 129 ? -19.328 -12.336 4.344 1 97.81 129 PRO B CA 1
ATOM 2550 C C . PRO B 1 129 ? -20.031 -11.039 4.746 1 97.81 129 PRO B C 1
ATOM 2552 O O . PRO B 1 129 ? -19.703 -9.969 4.234 1 97.81 129 PRO B O 1
ATOM 2555 N N . GLY B 1 130 ? -20.938 -11.164 5.758 1 98.12 130 GLY B N 1
ATOM 2556 C CA . GLY B 1 130 ? -21.75 -10.023 6.168 1 98.12 130 GLY B CA 1
ATOM 2557 C C . GLY B 1 130 ? -21.312 -9.43 7.492 1 98.12 130 GLY B C 1
ATOM 2558 O O . GLY B 1 130 ? -22.078 -8.711 8.141 1 98.12 130 GLY B O 1
ATOM 2559 N N . ASP B 1 131 ? -20.078 -9.844 7.922 1 98.56 131 ASP B N 1
ATOM 2560 C CA . ASP B 1 131 ? -19.531 -9.281 9.156 1 98.56 131 ASP B CA 1
ATOM 2561 C C . ASP B 1 131 ? -18 -9.289 9.141 1 98.56 131 ASP B C 1
ATOM 2563 O O . ASP B 1 131 ? -17.391 -9.891 8.258 1 98.56 131 ASP B O 1
ATOM 2567 N N . ALA B 1 132 ? -17.438 -8.562 10.047 1 98.75 132 ALA B N 1
ATOM 2568 C CA . ALA B 1 132 ? -15.992 -8.375 10.094 1 98.75 132 ALA B CA 1
ATOM 2569 C C . ALA B 1 132 ? -15.281 -9.711 10.32 1 98.75 132 ALA B C 1
ATOM 2571 O O . ALA B 1 132 ? -14.305 -10.016 9.633 1 98.75 132 ALA B O 1
ATOM 2572 N N . ALA B 1 133 ? -15.75 -10.5 11.281 1 98.44 133 ALA B N 1
ATOM 2573 C CA . ALA B 1 133 ? -15.094 -11.766 11.609 1 98.44 133 ALA B CA 1
ATOM 2574 C C . ALA B 1 133 ? -15.07 -12.695 10.398 1 98.44 133 ALA B C 1
ATOM 2576 O O . ALA B 1 133 ? -14.031 -13.289 10.086 1 98.44 133 ALA B O 1
ATOM 2577 N N . GLY B 1 134 ? -16.219 -12.844 9.766 1 98.5 134 GLY B N 1
ATOM 2578 C CA . GLY B 1 134 ? -16.297 -13.664 8.57 1 98.5 134 GLY B CA 1
ATOM 2579 C C . GLY B 1 134 ? -15.406 -13.156 7.445 1 98.5 134 GLY B C 1
ATOM 2580 O O . GLY B 1 134 ? -14.812 -13.953 6.715 1 98.5 134 GLY B O 1
ATOM 2581 N N . ALA B 1 135 ? -15.367 -11.844 7.266 1 98.81 135 ALA B N 1
ATOM 2582 C CA . ALA B 1 135 ? -14.555 -11.234 6.219 1 98.81 135 ALA B CA 1
ATOM 2583 C C . ALA B 1 135 ? -13.07 -11.5 6.457 1 98.81 135 ALA B C 1
ATOM 2585 O O . ALA B 1 135 ? -12.328 -11.812 5.523 1 98.81 135 ALA B O 1
ATOM 2586 N N . VAL B 1 136 ? -12.625 -11.344 7.734 1 98.81 136 VAL B N 1
ATOM 2587 C CA . VAL B 1 136 ? -11.227 -11.602 8.07 1 98.81 136 VAL B CA 1
ATOM 2588 C C . VAL B 1 136 ? -10.891 -13.07 7.816 1 98.81 136 VAL B C 1
ATOM 2590 O O . VAL B 1 136 ? -9.844 -13.383 7.25 1 98.81 136 VAL B O 1
ATOM 2593 N N . ALA B 1 137 ? -11.766 -13.961 8.18 1 98.75 137 ALA B N 1
ATOM 2594 C CA . ALA B 1 137 ? -11.562 -15.391 7.945 1 98.75 137 ALA B CA 1
ATOM 2595 C C . ALA B 1 137 ? -11.461 -15.688 6.453 1 98.75 137 ALA B C 1
ATOM 2597 O O . ALA B 1 137 ? -10.641 -16.5 6.027 1 98.75 137 ALA B O 1
ATOM 2598 N N . ALA B 1 138 ? -12.352 -15.078 5.668 1 98.69 138 ALA B N 1
ATOM 2599 C CA . ALA B 1 138 ? -12.336 -15.273 4.219 1 98.69 138 ALA B CA 1
ATOM 2600 C C . ALA B 1 138 ? -11.008 -14.805 3.623 1 98.69 138 ALA B C 1
ATOM 2602 O O . ALA B 1 138 ? -10.453 -15.461 2.742 1 98.69 138 ALA B O 1
ATOM 2603 N N . PHE B 1 139 ? -10.539 -13.672 4.086 1 98.88 139 PHE B N 1
ATOM 2604 C CA . PHE B 1 139 ? -9.258 -13.164 3.596 1 98.88 139 PHE B CA 1
ATOM 2605 C C . PHE B 1 139 ? -8.133 -14.133 3.924 1 98.88 139 PHE B C 1
ATOM 2607 O O . PHE B 1 139 ? -7.309 -14.445 3.062 1 98.88 139 PHE B O 1
ATOM 2614 N N . VAL B 1 140 ? -8.07 -14.562 5.188 1 98.81 140 VAL B N 1
ATOM 2615 C CA . VAL B 1 140 ? -7.02 -15.469 5.637 1 98.81 140 VAL B CA 1
ATOM 2616 C C . VAL B 1 140 ? -7.035 -16.734 4.785 1 98.81 140 VAL B C 1
ATOM 2618 O O . VAL B 1 140 ? -5.988 -17.188 4.309 1 98.81 140 VAL B O 1
ATOM 2621 N N . SER B 1 141 ? -8.195 -17.297 4.562 1 98.75 141 SER B N 1
ATOM 2622 C CA . SER B 1 141 ? -8.336 -18.5 3.77 1 98.75 141 SER B CA 1
ATOM 2623 C C . SER B 1 141 ? -7.891 -18.281 2.328 1 98.75 141 SER B C 1
ATOM 2625 O O . SER B 1 141 ? -7.176 -19.109 1.76 1 98.75 141 SER B O 1
ATOM 2627 N N . ALA B 1 142 ? -8.312 -17.188 1.719 1 98.81 142 ALA B N 1
ATOM 2628 C CA . ALA B 1 142 ? -7.961 -16.875 0.336 1 98.81 142 ALA B CA 1
ATOM 2629 C C . ALA B 1 142 ? -6.461 -16.641 0.192 1 98.81 142 ALA B C 1
ATOM 2631 O O . ALA B 1 142 ? -5.848 -17.094 -0.781 1 98.81 142 ALA B O 1
ATOM 2632 N N . ALA B 1 143 ? -5.898 -15.938 1.153 1 98.88 143 ALA B N 1
ATOM 2633 C CA . ALA B 1 143 ? -4.457 -15.688 1.14 1 98.88 143 ALA B CA 1
ATOM 2634 C C . ALA B 1 143 ? -3.676 -17 1.25 1 98.88 143 ALA B C 1
ATOM 2636 O O . ALA B 1 143 ? -2.645 -17.172 0.597 1 98.88 143 ALA B O 1
ATOM 2637 N N . GLN B 1 144 ? -4.145 -17.844 2.084 1 98.75 144 GLN B N 1
ATOM 2638 C CA . GLN B 1 144 ? -3.51 -19.156 2.227 1 98.75 144 GLN B CA 1
ATOM 2639 C C . GLN B 1 144 ? -3.574 -19.938 0.921 1 98.75 144 GLN B C 1
ATOM 2641 O O . GLN B 1 144 ? -2.607 -20.609 0.543 1 98.75 144 GLN B O 1
ATOM 2646 N N . ALA B 1 145 ? -4.711 -19.906 0.279 1 98.81 145 ALA B N 1
ATOM 2647 C CA . ALA B 1 145 ? -4.875 -20.594 -0.993 1 98.81 145 ALA B CA 1
ATOM 2648 C C . ALA B 1 145 ? -3.91 -20.062 -2.043 1 98.81 145 ALA B C 1
ATOM 2650 O O . ALA B 1 145 ? -3.281 -20.828 -2.775 1 98.81 145 ALA B O 1
ATOM 2651 N N . TRP B 1 146 ? -3.803 -18.766 -2.146 1 98.88 146 TRP B N 1
ATOM 2652 C CA . TRP B 1 146 ? -2.885 -18.156 -3.105 1 98.88 146 TRP B CA 1
ATOM 2653 C C . TRP B 1 146 ? -1.438 -18.5 -2.77 1 98.88 146 TRP B C 1
ATOM 2655 O O . TRP B 1 146 ? -0.647 -18.812 -3.66 1 98.88 146 TRP B O 1
ATOM 2665 N N . HIS B 1 147 ? -1.131 -18.469 -1.479 1 98.81 147 HIS B N 1
ATOM 2666 C CA . HIS B 1 147 ? 0.206 -18.844 -1.036 1 98.81 147 HIS B CA 1
ATOM 2667 C C . HIS B 1 147 ? 0.539 -20.266 -1.458 1 98.81 147 HIS B C 1
ATOM 2669 O O . HIS B 1 147 ? 1.635 -20.531 -1.956 1 98.81 147 HIS B O 1
ATOM 2675 N N . ALA B 1 148 ? -0.335 -21.172 -1.217 1 98.62 148 ALA B N 1
ATOM 2676 C CA . ALA B 1 148 ? -0.141 -22.562 -1.612 1 98.62 148 ALA B CA 1
ATOM 2677 C C . ALA B 1 148 ? 0.065 -22.688 -3.119 1 98.62 148 ALA B C 1
ATOM 2679 O O . ALA B 1 148 ? 0.891 -23.484 -3.578 1 98.62 148 ALA B O 1
ATOM 2680 N N . THR B 1 149 ? -0.738 -21.922 -3.84 1 98.62 149 THR B N 1
ATOM 2681 C CA . THR B 1 149 ? -0.604 -21.875 -5.293 1 98.62 149 THR B CA 1
ATOM 2682 C C . THR B 1 149 ? 0.806 -21.438 -5.691 1 98.62 149 THR B C 1
ATOM 2684 O O . THR B 1 149 ? 1.425 -22.062 -6.559 1 98.62 149 THR B O 1
ATOM 2687 N N . LEU B 1 150 ? 1.358 -20.438 -5.078 1 98.69 150 LEU B N 1
ATOM 2688 C CA . LEU B 1 150 ? 2.684 -19.922 -5.395 1 98.69 150 LEU B CA 1
ATOM 2689 C C . LEU B 1 150 ? 3.756 -20.969 -5.125 1 98.69 150 LEU B C 1
ATOM 2691 O O . LEU B 1 150 ? 4.727 -21.078 -5.875 1 98.69 150 LEU B O 1
ATOM 2695 N N . LEU B 1 151 ? 3.578 -21.766 -4.125 1 98.31 151 LEU B N 1
ATOM 2696 C CA . LEU B 1 151 ? 4.574 -22.75 -3.719 1 98.31 151 LEU B CA 1
ATOM 2697 C C . LEU B 1 151 ? 4.672 -23.875 -4.742 1 98.31 151 LEU B C 1
ATOM 2699 O O . LEU B 1 151 ? 5.652 -24.625 -4.754 1 98.31 151 LEU B O 1
ATOM 2703 N N . THR B 1 152 ? 3.699 -23.969 -5.641 1 97.44 152 THR B N 1
ATOM 2704 C CA . THR B 1 152 ? 3.715 -25.031 -6.645 1 97.44 152 THR B CA 1
ATOM 2705 C C . THR B 1 152 ? 4.391 -24.547 -7.926 1 97.44 152 THR B C 1
ATOM 2707 O O . THR B 1 152 ? 4.656 -25.344 -8.828 1 97.44 152 THR B O 1
ATOM 2710 N N . ALA B 1 153 ? 4.707 -23.312 -8.016 1 97.94 153 ALA B N 1
ATOM 2711 C CA . ALA B 1 153 ? 5.199 -22.734 -9.266 1 97.94 153 ALA B CA 1
ATOM 2712 C C . ALA B 1 153 ? 6.703 -22.969 -9.414 1 97.94 153 ALA B C 1
ATOM 2714 O O . ALA B 1 153 ? 7.473 -22.672 -8.5 1 97.94 153 ALA B O 1
ATOM 2715 N N . ASP B 1 154 ? 7.145 -23.547 -10.562 1 98 154 ASP B N 1
ATOM 2716 C CA . ASP B 1 154 ? 8.555 -23.594 -10.93 1 98 154 ASP B CA 1
ATOM 2717 C C . ASP B 1 154 ? 8.891 -22.531 -11.969 1 98 154 ASP B C 1
ATOM 2719 O O . ASP B 1 154 ? 8.047 -21.688 -12.297 1 98 154 ASP B O 1
ATOM 2723 N N . ASP B 1 155 ? 10.109 -22.547 -12.469 1 97.81 155 ASP B N 1
ATOM 2724 C CA . ASP B 1 155 ? 10.555 -21.516 -13.391 1 97.81 155 ASP B CA 1
ATOM 2725 C C . ASP B 1 155 ? 9.727 -21.531 -14.68 1 97.81 155 ASP B C 1
ATOM 2727 O O . ASP B 1 155 ? 9.43 -20.484 -15.25 1 97.81 155 ASP B O 1
ATOM 2731 N N . ALA B 1 156 ? 9.461 -22.703 -15.141 1 98.25 156 ALA B N 1
ATOM 2732 C CA . ALA B 1 156 ? 8.656 -22.828 -16.359 1 98.25 156 ALA B CA 1
ATOM 2733 C C . ALA B 1 156 ? 7.281 -22.172 -16.172 1 98.25 156 ALA B C 1
ATOM 2735 O O . ALA B 1 156 ? 6.797 -21.469 -17.047 1 98.25 156 ALA B O 1
ATOM 2736 N N . ALA B 1 157 ? 6.664 -22.406 -15.031 1 98.38 157 ALA B N 1
ATOM 2737 C CA . ALA B 1 157 ? 5.379 -21.797 -14.719 1 98.38 157 ALA B CA 1
ATOM 2738 C C . ALA B 1 157 ? 5.488 -20.281 -14.68 1 98.38 157 ALA B C 1
ATOM 2740 O O . ALA B 1 157 ? 4.66 -19.578 -15.266 1 98.38 157 ALA B O 1
ATOM 2741 N N . LEU B 1 158 ? 6.504 -19.75 -14.047 1 98.62 158 LEU B N 1
ATOM 2742 C CA . LEU B 1 158 ? 6.707 -18.312 -13.914 1 98.62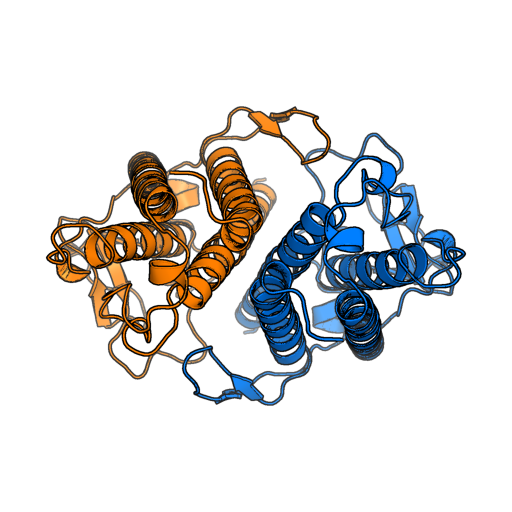 158 LEU B CA 1
ATOM 2743 C C . LEU B 1 158 ? 6.832 -17.641 -15.281 1 98.62 158 LEU B C 1
ATOM 2745 O O . LEU B 1 158 ? 6.418 -16.5 -15.461 1 98.62 158 LEU B O 1
ATOM 2749 N N . ASP B 1 159 ? 7.32 -18.406 -16.25 1 98.56 159 ASP B N 1
ATOM 2750 C CA . ASP B 1 159 ? 7.59 -17.859 -17.578 1 98.56 159 ASP B CA 1
ATOM 2751 C C . ASP B 1 159 ? 6.449 -18.172 -18.531 1 98.56 159 ASP B C 1
ATOM 2753 O O . ASP B 1 159 ? 6.57 -17.938 -19.75 1 98.56 159 ASP B O 1
ATOM 2757 N N . THR B 1 160 ? 5.383 -18.688 -18.094 1 98.69 160 THR B N 1
ATOM 2758 C CA . THR B 1 160 ? 4.27 -19.078 -18.953 1 98.69 160 THR B CA 1
ATOM 2759 C C . THR B 1 160 ? 3.215 -17.984 -19 1 98.69 160 THR B C 1
ATOM 2761 O O . THR B 1 160 ? 2.707 -17.547 -17.969 1 98.69 160 THR 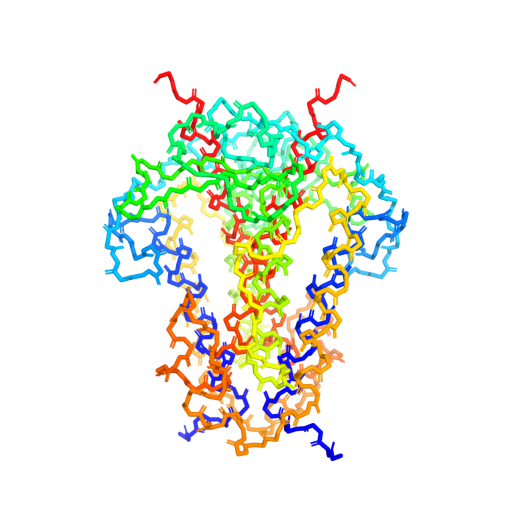B O 1
ATOM 2764 N N . VAL B 1 161 ? 2.904 -17.5 -20.172 1 98.62 161 VAL B N 1
ATOM 2765 C CA . VAL B 1 161 ? 1.793 -16.578 -20.406 1 98.62 161 VAL B CA 1
ATOM 2766 C C . VAL B 1 161 ? 0.469 -17.312 -20.219 1 98.62 161 VAL B C 1
ATOM 2768 O O . VAL B 1 161 ? 0.277 -18.406 -20.781 1 98.62 161 VAL B O 1
ATOM 2771 N N . GLY B 1 162 ? -0.403 -16.828 -19.422 1 98.31 162 GLY B N 1
ATOM 2772 C CA . GLY B 1 162 ? -1.715 -17.422 -19.25 1 98.31 162 GLY B CA 1
ATOM 2773 C C . GLY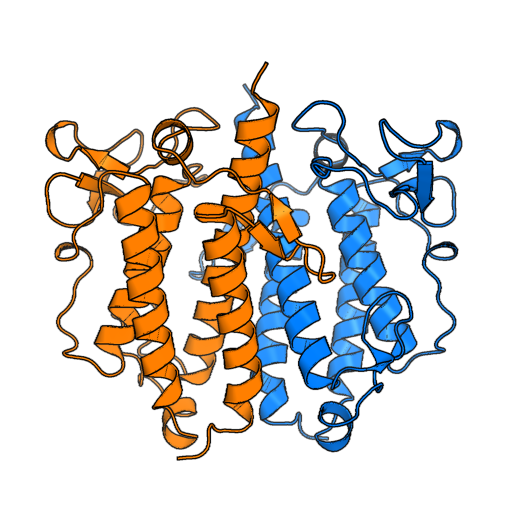 B 1 162 ? -1.726 -18.562 -18.25 1 98.31 162 GLY B C 1
ATOM 2774 O O . GLY B 1 162 ? -2.688 -19.328 -18.188 1 98.31 162 GLY B O 1
ATOM 2775 N N . TYR B 1 163 ? -0.601 -18.688 -17.516 1 98.62 163 TYR B N 1
ATOM 2776 C CA . TYR B 1 163 ? -0.595 -19.703 -16.469 1 98.62 163 TYR B CA 1
ATOM 2777 C C . TYR B 1 163 ? -1.745 -19.5 -15.492 1 98.62 163 TYR B C 1
ATOM 2779 O O . TYR B 1 163 ? -2.418 -20.453 -15.094 1 98.62 163 TYR B O 1
ATOM 2787 N N . SER B 1 164 ? -1.891 -18.312 -15 1 98.5 164 SER B N 1
ATOM 2788 C CA . SER B 1 164 ? -3.143 -17.953 -14.352 1 98.5 164 SER B CA 1
ATOM 2789 C C . SER B 1 164 ? -4.242 -17.688 -15.375 1 98.5 164 SER B C 1
ATOM 2791 O O . SER B 1 164 ? -4.062 -16.906 -16.297 1 98.5 164 SER B O 1
ATOM 2793 N N . ALA B 1 165 ? -5.363 -18.297 -15.227 1 97.88 165 ALA B N 1
ATOM 2794 C CA . ALA B 1 165 ? -6.488 -18.156 -16.141 1 97.88 165 ALA B CA 1
ATOM 2795 C C . ALA B 1 165 ? -7.602 -17.312 -15.516 1 97.88 165 ALA B C 1
ATOM 2797 O O . ALA B 1 165 ? -8.773 -17.453 -15.875 1 97.88 165 ALA B O 1
ATOM 2798 N N . TYR B 1 166 ? -7.297 -16.547 -14.438 1 98.06 166 TYR B N 1
ATOM 2799 C CA . TYR B 1 166 ? -8.242 -15.617 -13.828 1 98.06 166 TYR B CA 1
ATOM 2800 C C . TYR B 1 166 ? -8.922 -14.758 -14.883 1 98.06 166 TYR B C 1
ATOM 2802 O O . TYR B 1 166 ? -8.25 -14.039 -15.625 1 98.06 166 TYR B O 1
ATOM 2810 N N . PRO B 1 167 ? -10.227 -14.797 -15.031 1 96.12 167 PRO B N 1
ATOM 2811 C CA . PRO B 1 167 ? -10.883 -14.266 -16.219 1 96.12 167 PRO B CA 1
ATOM 2812 C C . PRO B 1 167 ? -11.25 -12.789 -16.094 1 96.12 167 PRO B C 1
ATOM 2814 O O . PRO B 1 167 ? -11.805 -12.195 -17.016 1 96.12 167 PRO B O 1
ATOM 2817 N N . TYR B 1 168 ? -11.008 -12.141 -15 1 93.56 168 TYR B N 1
ATOM 2818 C CA . TYR B 1 168 ? -11.477 -10.781 -14.773 1 93.56 168 TYR B CA 1
ATOM 2819 C C . TYR B 1 168 ? -10.312 -9.797 -14.789 1 93.56 168 TYR B C 1
ATOM 2821 O O . TYR B 1 168 ? -10.344 -8.773 -14.094 1 93.56 168 TYR B O 1
ATOM 2829 N N . GLY B 1 169 ? -9.281 -10.07 -15.469 1 91.56 169 GLY B N 1
ATOM 2830 C CA . GLY B 1 169 ? -8.094 -9.25 -15.656 1 91.56 169 GLY B CA 1
ATOM 2831 C C . GLY B 1 169 ? -7.301 -9.617 -16.891 1 91.56 169 GLY B C 1
ATOM 2832 O O . GLY B 1 169 ? -7.84 -10.227 -17.828 1 91.56 169 GLY B O 1
ATOM 2833 N N . SER B 1 170 ? -6.082 -9.242 -16.953 1 93.56 170 SER B N 1
ATOM 2834 C CA . SER B 1 170 ? -5.25 -9.492 -18.125 1 93.56 170 SER B CA 1
ATOM 2835 C C . SER B 1 170 ? -4.426 -10.758 -17.953 1 93.56 170 SER B C 1
ATOM 2837 O O . SER B 1 170 ? -3.459 -10.984 -18.688 1 93.56 170 SER B O 1
ATOM 2839 N N . ASP B 1 171 ? -4.758 -11.633 -16.984 1 97.06 171 ASP B N 1
ATOM 2840 C CA . ASP B 1 171 ? -3.961 -12.789 -16.594 1 97.06 171 ASP B CA 1
ATOM 2841 C C . ASP B 1 171 ? -3.641 -13.672 -17.797 1 97.06 171 ASP B C 1
ATOM 2843 O O . ASP B 1 171 ? -2.537 -14.219 -17.891 1 97.06 171 ASP B O 1
ATOM 2847 N N . ALA B 1 172 ? -4.535 -13.836 -18.766 1 96.62 172 ALA B N 1
ATOM 2848 C CA . ALA B 1 172 ? -4.363 -14.719 -19.922 1 96.62 172 ALA B CA 1
ATOM 2849 C C . ALA B 1 172 ? -3.248 -14.211 -20.828 1 96.62 172 ALA B C 1
ATOM 2851 O O . ALA B 1 172 ? -2.68 -14.977 -21.609 1 96.62 172 ALA B O 1
ATOM 2852 N N . GLU B 1 173 ? -2.869 -12.93 -20.719 1 97.12 173 GLU B N 1
ATOM 2853 C CA . GLU B 1 173 ? -1.924 -12.305 -21.641 1 97.12 173 GLU B CA 1
ATOM 2854 C C . GLU B 1 173 ? -0.611 -11.969 -20.938 1 97.12 173 GLU B C 1
ATOM 2856 O O . GLU B 1 173 ? 0.293 -11.391 -21.547 1 97.12 173 GLU B O 1
ATOM 2861 N N . ASP B 1 174 ? -0.496 -12.32 -19.688 1 97.69 174 ASP B N 1
ATOM 2862 C CA . ASP B 1 174 ? 0.665 -11.914 -18.906 1 97.69 174 ASP B CA 1
ATOM 2863 C C . ASP B 1 174 ? 1.462 -13.133 -18.438 1 97.69 174 ASP B C 1
ATOM 2865 O O . ASP B 1 174 ? 0.905 -14.219 -18.266 1 97.69 174 ASP B O 1
ATOM 2869 N N . LEU B 1 175 ? 2.789 -12.922 -18.234 1 98.69 175 LEU B N 1
ATOM 2870 C CA . LEU B 1 175 ? 3.605 -13.93 -17.562 1 98.69 175 LEU B CA 1
ATOM 2871 C C . LEU B 1 175 ? 3.104 -14.188 -16.156 1 98.69 175 LEU B C 1
ATOM 2873 O O . LEU B 1 175 ? 2.666 -13.258 -15.469 1 98.69 175 LEU B O 1
ATOM 2877 N N . PHE B 1 176 ? 3.242 -15.422 -15.688 1 98.81 176 PHE B N 1
ATOM 2878 C CA . PHE B 1 176 ? 2.787 -15.727 -14.336 1 98.81 176 PHE B CA 1
ATOM 2879 C C . PHE B 1 176 ? 3.557 -14.906 -13.312 1 98.81 176 PHE B C 1
ATOM 2881 O O . PHE B 1 176 ? 2.984 -14.445 -12.32 1 98.81 176 PHE B O 1
ATOM 2888 N N . VAL B 1 177 ? 4.848 -14.664 -13.523 1 98.75 177 VAL B N 1
ATOM 2889 C CA . VAL B 1 177 ? 5.66 -13.914 -12.578 1 98.75 177 VAL B CA 1
ATOM 2890 C C . VAL B 1 177 ? 5.141 -12.477 -12.484 1 98.75 177 VAL B C 1
ATOM 2892 O O . VAL B 1 177 ? 5.184 -11.867 -11.406 1 98.75 177 VAL B O 1
ATOM 2895 N N . ASP B 1 178 ? 4.551 -11.969 -13.555 1 98.44 178 ASP B N 1
ATOM 2896 C CA . ASP B 1 178 ? 3.967 -10.633 -13.523 1 98.44 178 ASP B CA 1
ATOM 2897 C C . ASP B 1 178 ? 2.68 -10.609 -12.703 1 98.44 178 ASP B C 1
ATOM 2899 O O . ASP B 1 178 ? 2.4 -9.641 -12 1 98.44 178 ASP B O 1
ATOM 2903 N N . ILE B 1 179 ? 1.94 -11.695 -12.805 1 98.69 179 ILE B N 1
ATOM 2904 C CA . ILE B 1 179 ? 0.731 -11.82 -12 1 98.69 179 ILE B CA 1
ATOM 2905 C C . ILE B 1 179 ? 1.101 -11.859 -10.516 1 98.69 179 ILE B C 1
ATOM 2907 O O . ILE B 1 179 ? 0.42 -11.25 -9.688 1 98.69 179 ILE B O 1
ATOM 2911 N N . VAL B 1 180 ? 2.201 -12.516 -10.211 1 98.81 180 VAL B N 1
ATOM 2912 C CA . VAL B 1 180 ? 2.623 -12.703 -8.828 1 98.81 180 VAL B CA 1
ATOM 2913 C C . VAL B 1 180 ? 2.928 -11.344 -8.195 1 98.81 180 VAL B C 1
ATOM 2915 O O . VAL B 1 180 ? 2.391 -11.016 -7.133 1 98.81 180 VAL B O 1
ATOM 2918 N N . TRP B 1 181 ? 3.775 -10.547 -8.82 1 98.62 181 TRP B N 1
ATOM 2919 C CA . TRP B 1 181 ? 4.102 -9.281 -8.18 1 98.62 181 TRP B CA 1
ATOM 2920 C C . TRP B 1 181 ? 2.916 -8.32 -8.234 1 98.62 181 TRP B C 1
ATOM 2922 O O . TRP B 1 181 ? 2.762 -7.465 -7.359 1 98.62 181 TRP B O 1
ATOM 2932 N N . TRP B 1 182 ? 1.998 -8.477 -9.242 1 97.69 182 TRP B N 1
ATOM 2933 C CA . TRP B 1 182 ? 0.778 -7.676 -9.281 1 97.69 182 TRP B CA 1
ATOM 2934 C C . TRP B 1 182 ? -0.099 -7.965 -8.062 1 97.69 182 TRP B C 1
ATOM 2936 O O . TRP B 1 182 ? -0.624 -7.039 -7.438 1 97.69 182 TRP B O 1
ATOM 2946 N N . VAL B 1 183 ? -0.272 -9.219 -7.766 1 98.75 183 VAL B N 1
ATOM 2947 C CA . VAL B 1 183 ? -1.093 -9.617 -6.629 1 98.75 183 VAL B CA 1
ATOM 2948 C C . VAL B 1 183 ? -0.481 -9.07 -5.336 1 98.75 183 VAL B C 1
ATOM 2950 O O . VAL B 1 183 ? -1.198 -8.586 -4.457 1 98.75 183 VAL B O 1
ATOM 2953 N N . ASN B 1 184 ? 0.898 -9.141 -5.227 1 98.88 184 ASN B N 1
ATOM 2954 C CA . ASN B 1 184 ? 1.563 -8.516 -4.09 1 98.88 184 ASN B CA 1
ATOM 2955 C C . ASN B 1 184 ? 1.205 -7.035 -3.977 1 98.88 184 ASN B C 1
ATOM 2957 O O . ASN B 1 184 ? 0.878 -6.551 -2.891 1 98.88 184 ASN B O 1
ATOM 2961 N N . GLN B 1 185 ? 1.266 -6.367 -5.117 1 98 185 GLN B N 1
ATOM 2962 C CA . GLN B 1 185 ? 0.943 -4.945 -5.164 1 98 185 GLN B CA 1
ATOM 2963 C C . GLN B 1 185 ? -0.483 -4.688 -4.684 1 98 185 GLN B C 1
ATOM 2965 O O . GLN B 1 185 ? -0.733 -3.729 -3.951 1 98 185 GLN B O 1
ATOM 2970 N N . GLU B 1 186 ? -1.42 -5.52 -5.023 1 98 186 GLU B N 1
ATOM 2971 C CA . GLU B 1 186 ? -2.811 -5.359 -4.609 1 98 186 GLU B CA 1
ATOM 2972 C C . GLU B 1 186 ? -2.961 -5.512 -3.1 1 98 186 GLU B C 1
ATOM 2974 O O . GLU B 1 186 ? -3.627 -4.699 -2.453 1 98 186 GLU B O 1
ATOM 2979 N N . VAL B 1 187 ? -2.324 -6.535 -2.568 1 98.88 187 VAL B N 1
ATOM 2980 C CA . VAL B 1 187 ? -2.449 -6.801 -1.139 1 98.88 187 VAL B CA 1
ATOM 2981 C C . VAL B 1 187 ? -1.779 -5.684 -0.344 1 98.88 187 VAL B C 1
ATOM 2983 O O . VAL B 1 187 ? -2.324 -5.211 0.655 1 98.88 187 VAL B O 1
ATOM 2986 N N . LEU B 1 188 ? -0.619 -5.219 -0.793 1 98.69 188 LEU B N 1
ATOM 2987 C CA . LEU B 1 188 ? 0.09 -4.133 -0.127 1 98.69 188 LEU B CA 1
ATOM 2988 C C . LEU B 1 188 ? -0.705 -2.834 -0.209 1 98.69 188 LEU B C 1
ATOM 2990 O O . LEU B 1 188 ? -0.866 -2.135 0.795 1 98.69 188 LEU B O 1
ATOM 2994 N N . HIS B 1 189 ? -1.24 -2.564 -1.401 1 98.19 189 HIS B N 1
ATOM 2995 C CA . HIS B 1 189 ? -1.957 -1.324 -1.676 1 98.19 189 HIS B CA 1
ATOM 2996 C C . HIS B 1 189 ? -3.25 -1.245 -0.872 1 98.19 189 HIS B C 1
ATOM 2998 O O . HIS B 1 189 ? -3.441 -0.315 -0.084 1 98.19 189 HIS B O 1
ATOM 3004 N N . HIS B 1 190 ? -4.098 -2.213 -0.979 1 98.69 190 HIS B N 1
ATOM 3005 C CA . HIS B 1 190 ? -5.379 -2.178 -0.287 1 98.69 190 HIS B CA 1
ATOM 3006 C C . HIS B 1 190 ? -5.207 -2.438 1.205 1 98.69 190 HIS B C 1
ATOM 3008 O O . HIS B 1 190 ? -5.965 -1.909 2.023 1 98.69 190 HIS B O 1
ATOM 3014 N N . GLY B 1 191 ? -4.145 -3.248 1.559 1 98.69 191 GLY B N 1
ATOM 3015 C CA . GLY B 1 191 ? -3.83 -3.391 2.971 1 98.69 191 GLY B CA 1
ATOM 3016 C C . GLY B 1 191 ? -3.479 -2.074 3.639 1 98.69 191 GLY B C 1
ATOM 3017 O O . GLY B 1 191 ? -3.91 -1.807 4.762 1 98.69 191 GLY B O 1
ATOM 3018 N N . ALA B 1 192 ? -2.699 -1.3 2.965 1 98.5 192 ALA B N 1
ATOM 3019 C CA . ALA B 1 192 ? -2.322 0.015 3.479 1 98.5 192 ALA B CA 1
ATOM 3020 C C . ALA B 1 192 ? -3.545 0.917 3.625 1 98.5 192 ALA B C 1
ATOM 3022 O O . ALA B 1 192 ? -3.682 1.63 4.621 1 98.5 192 ALA B O 1
ATOM 3023 N N . GLU B 1 193 ? -4.426 0.874 2.652 1 98.81 193 GLU B N 1
ATOM 3024 C CA . GLU B 1 193 ? -5.645 1.674 2.705 1 98.81 193 GLU B CA 1
ATOM 3025 C C . GLU B 1 193 ? -6.531 1.252 3.873 1 98.81 193 GLU B C 1
ATOM 3027 O O . GLU B 1 193 ? -7.059 2.1 4.598 1 98.81 193 GLU B O 1
ATOM 3032 N N . ILE B 1 194 ? -6.656 -0.008 4.016 1 98.88 194 ILE B N 1
ATOM 3033 C CA . ILE B 1 194 ? -7.465 -0.539 5.109 1 98.88 194 ILE B CA 1
ATOM 3034 C C . ILE B 1 194 ? -6.887 -0.079 6.445 1 98.88 194 ILE B C 1
ATOM 3036 O O . ILE B 1 194 ? -7.621 0.405 7.312 1 98.88 194 ILE B O 1
ATOM 3040 N N . ALA B 1 195 ? -5.598 -0.227 6.613 1 97.06 195 ALA B N 1
ATOM 3041 C CA . ALA B 1 195 ? -4.938 0.192 7.848 1 97.06 195 ALA B CA 1
ATOM 3042 C C . ALA B 1 195 ? -5.164 1.678 8.117 1 97.06 195 ALA B C 1
ATOM 3044 O O . ALA B 1 195 ? -5.426 2.08 9.25 1 97.06 195 ALA B O 1
ATOM 3045 N N . LEU B 1 196 ? -5.086 2.465 7.094 1 98.19 196 LEU B N 1
ATOM 3046 C CA . LEU B 1 196 ? -5.266 3.904 7.254 1 98.19 196 LEU B CA 1
ATOM 3047 C C . LEU B 1 196 ? -6.695 4.234 7.66 1 98.19 196 LEU B C 1
ATOM 3049 O O . LEU B 1 196 ? -6.926 5.121 8.484 1 98.19 196 LEU B O 1
ATOM 3053 N N . ILE B 1 197 ? -7.656 3.566 7.059 1 98.5 197 ILE B N 1
ATOM 3054 C CA . ILE B 1 197 ? -9.055 3.801 7.402 1 98.5 197 ILE B CA 1
ATOM 3055 C C . ILE B 1 197 ? -9.297 3.424 8.859 1 98.5 197 ILE B C 1
ATOM 3057 O O . ILE B 1 197 ? -10.07 4.082 9.562 1 98.5 197 ILE B O 1
ATOM 3061 N N . ARG B 1 198 ? -8.617 2.385 9.336 1 97.69 198 ARG B N 1
ATOM 3062 C CA . ARG B 1 198 ? -8.727 2.031 10.742 1 97.69 198 ARG B CA 1
ATOM 3063 C C . ARG B 1 198 ? -8.164 3.141 11.633 1 97.69 198 ARG B C 1
ATOM 3065 O O . ARG B 1 198 ? -8.75 3.463 12.672 1 97.69 198 ARG B O 1
ATOM 3072 N N . ASP B 1 199 ? -7.027 3.68 11.227 1 96.06 199 ASP B N 1
ATOM 3073 C CA . ASP B 1 199 ? -6.453 4.797 11.969 1 96.06 199 ASP B CA 1
ATOM 3074 C C . ASP B 1 199 ? -7.41 5.988 12 1 96.06 199 ASP B C 1
ATOM 3076 O O . ASP B 1 199 ? -7.555 6.652 13.023 1 96.06 199 ASP B O 1
ATOM 3080 N N . LEU B 1 200 ? -8.047 6.25 10.867 1 97 200 LEU B N 1
ATOM 3081 C CA . LEU B 1 200 ? -9.023 7.332 10.773 1 97 200 LEU B CA 1
ATOM 3082 C C . LEU B 1 200 ? -10.211 7.082 11.688 1 97 200 LEU B C 1
ATOM 3084 O O . LEU B 1 200 ? -10.672 7.996 12.375 1 97 200 LEU B O 1
ATOM 3088 N N . TYR B 1 201 ? -10.672 5.871 11.641 1 96.88 201 TYR B N 1
ATOM 3089 C CA . TYR B 1 201 ? -11.812 5.488 12.477 1 96.88 201 TYR B CA 1
ATOM 3090 C C . TYR B 1 201 ? -11.5 5.703 13.953 1 96.88 201 TYR B C 1
ATOM 3092 O O . TYR B 1 201 ? -12.32 6.25 14.695 1 96.88 201 TYR B O 1
ATOM 3100 N N . ARG B 1 202 ? -10.344 5.281 14.398 1 94.06 202 ARG B N 1
ATOM 3101 C CA . ARG B 1 202 ? -9.906 5.438 15.789 1 94.06 202 ARG B CA 1
ATOM 3102 C C . ARG B 1 202 ? -9.836 6.914 16.172 1 94.06 202 ARG B C 1
ATOM 3104 O O . ARG B 1 202 ? -10.203 7.285 17.297 1 94.06 202 ARG B O 1
ATOM 3111 N N . ALA B 1 203 ? -9.375 7.734 15.305 1 92.62 203 ALA B N 1
ATOM 3112 C CA . ALA B 1 203 ? -9.164 9.156 15.586 1 92.62 203 ALA B CA 1
ATOM 3113 C C . ALA B 1 203 ? -10.492 9.891 15.727 1 92.62 203 ALA B C 1
ATOM 3115 O O . ALA B 1 203 ? -10.547 10.992 16.281 1 92.62 203 ALA B O 1
ATOM 3116 N N . ARG B 1 204 ? -11.508 9.383 15.18 1 85.31 204 ARG B N 1
ATOM 3117 C CA . ARG B 1 204 ? -12.828 10 15.25 1 85.31 204 ARG B CA 1
ATOM 3118 C C . ARG B 1 204 ? -13.484 9.734 16.609 1 85.31 204 ARG B C 1
ATOM 3120 O O . ARG B 1 204 ? -14.492 10.359 16.938 1 85.31 204 ARG B O 1
ATOM 3127 N N . GLN B 1 205 ? -12.977 8.758 17.219 1 74.5 205 GLN B N 1
ATOM 3128 C CA . GLN B 1 205 ? -13.57 8.414 18.5 1 74.5 205 GLN B CA 1
ATOM 3129 C C . GLN B 1 205 ? -13.266 9.477 19.547 1 74.5 205 GLN B C 1
ATOM 3131 O O . GLN B 1 205 ? -12.18 10.07 19.547 1 74.5 205 GLN B O 1
ATOM 3136 N N . PRO B 1 206 ? -14.375 10.008 20.312 1 67.75 206 PRO B N 1
ATOM 3137 C CA . PRO B 1 206 ? -14.242 11.039 21.328 1 67.75 206 PRO B CA 1
ATOM 3138 C C . PRO B 1 206 ? -13.148 10.727 22.359 1 67.75 206 PRO B C 1
ATOM 3140 O O . PRO B 1 206 ? -12.836 9.555 22.578 1 67.75 206 PRO B O 1
#

Radius of gyration: 21.13 Å; Cα contacts (8 Å, |Δi|>4): 733; chains: 2; bounding box: 62×57×44 Å